Protein AF-A0A813C350-F1 (afdb_monomer_lite)

Organism: NCBI:txid1628268

Radius of gyration: 95.67 Å; chains: 1; bounding box: 188×187×249 Å

pLDDT: mean 78.9, std 17.81, range [30.81, 97.25]

Sequence (519 aa):
AAQLESALRERDEAQQKLQEVLQRSQENLQAADASRTLSMENEALQQDLAQSREASKELQSRLQEAELQVEQRSQAIAELEQLRVADSTALQRLQGDLASIQETGASQAGQLESALRERDEAQQKLQELLQKSQETDQVADASRTLSTENENLRQELVQSKQATTEAEARLQEVTQQLHQFGQAITHFQSQHQADAATIQRLQGDLASTQEAGATQAGQLELALRERNDANQRLQEVLQRSQETSQVAHAGSTENERLRQELAQSREELMRCVAKLQDGERLQLEIRRLLPFEEASKELETRLREAELQLEQRSQAMTELQRQHAADAASIQRLQGDLLSIQETGESQAGRLESALLERNKECATLRRERNEAQQKLQEVLQRSQENLQVADAGRALSTENERLQQELAQSREELKSLNSVVERCVAKMEAESRERPFLVDKRMVTQMLAAYLEQRENPGPQLEILNKMADLLGFTSAEREQVGLSQKRKTPLQMQEPQGLADLTDRFVDFLMEESEAG

Secondary structure (DSSP, 8-state):
-HHHHHHHHHHHHHHHHHHHHHHHHHHHHHHHHHHHHHHHHHHHHHHHHHHHHHHHHHHHHHHHHHHHHHHHHHHHHHHHHHHHHHHHHHHHHHHHHHHHHHHHHHHHHHHHHHHHHHHHHHHHHHHHHHHHHHHHHHHHHHHHHHHHHHHHHHHHHHHHHHHHHHHHHHHHHHHHHHHHHHHHHHHHHHHHHHHHHHHTTTSSSS--------------------------------------------SSSHHHHHHHHHHHHHHHHHHHHHHHHHHHHHHHHHHHHHHHHHHHHHHHHHHHHHHHHHHHHHHHHHHHHHHHHHHHHHHHHHHHHHHHHHHHHHHHHHHHHHHHHHHHHHHHHHHHHHHHHHHHHHHHHHHHHHHHHHHHHHHHHHHHHHHHHHHHHHHHHHHHHHHHHHHHHHHHHHHHHHHHHHHHHHHHHHHHHHHHHHTTT-HHHHHHHHHHHHHHTT--HHHHHHTT-----------------HHHHHHHHHHHHHTTS--

Foldseek 3Di:
DVVVVVVVVVVVVVVVVVVVVVVVVVVVVVVVVVVVVVVVVVVVVVVVVVVVVVVVVVVVVVVVVVVVVVVVVVVVVVVVVVVVVVVVVVVVVVVVVVVVCVVVVVVVVVVVVVVVVVVVVVVVVVVVVVVVVVVVVVVVVVVVVVVVVVVVVVVVVVVVVVVVVVVVVVVVVVVVVVVVVVVVVVVVVVVVVVVVVVVVVVPPPPDDDDDDDDDDDDDDDDDDDDYDDDDDDDDDDDDPDDDDDDDDDDDDCPVVVVVVVVVVVVVVVVVVVVVVVVVVVVVVVVVVCVVVVVVVVVVVVVVVVVVVVVVVVVVVVVVVVVVVVVVVVVVVVVVVVVVVCVVVVVVVVVVVVVVVVVVVVVVVVVVVVVVVVVVVVVVVVVVVVVVVVVVVVVVVVVVVVVVVVVVVVVVVVVVVVVVVVVVVVVVVVVVVVVCVVCPVLVVLLVVLVVVLVVCVPPVVVNLVSVVVNCVSVVPDPVNCVVVPSPDDDDDDDDDDDDDDPPVVVVVVVVVVVVVVVPD

Structure (mmCIF, N/CA/C/O backbone):
data_AF-A0A813C350-F1
#
_entry.id   AF-A0A813C350-F1
#
loop_
_atom_site.group_PDB
_atom_site.id
_atom_site.type_symbol
_atom_site.label_atom_id
_atom_site.label_alt_id
_atom_site.label_comp_id
_atom_site.label_asym_id
_atom_site.label_entity_id
_atom_site.label_seq_id
_atom_site.pdbx_PDB_ins_code
_atom_site.Cartn_x
_atom_site.Cartn_y
_atom_site.Cartn_z
_atom_site.occupancy
_atom_site.B_iso_or_equiv
_atom_site.auth_seq_id
_atom_site.auth_comp_id
_atom_site.auth_asym_id
_atom_site.auth_atom_id
_atom_site.pdbx_PDB_model_num
ATOM 1 N N . ALA A 1 1 ? -24.745 -103.035 -98.332 1.00 72.75 1 ALA A N 1
ATOM 2 C CA . ALA A 1 1 ? -25.152 -101.631 -98.551 1.00 72.75 1 ALA A CA 1
ATOM 3 C C . ALA A 1 1 ? -26.095 -101.150 -97.444 1.00 72.75 1 ALA A C 1
ATOM 5 O O . ALA A 1 1 ? -25.620 -100.422 -96.590 1.00 72.75 1 ALA A O 1
ATOM 6 N N . ALA A 1 2 ? -27.344 -101.628 -97.353 1.00 79.69 2 ALA A N 1
ATOM 7 C CA . ALA A 1 2 ? -28.313 -101.164 -96.339 1.00 79.69 2 ALA A CA 1
ATOM 8 C C . ALA A 1 2 ? -27.839 -101.275 -94.869 1.00 79.69 2 ALA A C 1
ATOM 10 O O . ALA A 1 2 ? -28.043 -100.356 -94.087 1.00 79.69 2 ALA A O 1
ATOM 11 N N . GLN A 1 3 ? -27.142 -102.355 -94.493 1.00 79.56 3 GLN A N 1
ATOM 12 C CA . GLN A 1 3 ? -26.581 -102.501 -93.136 1.00 79.56 3 GLN A CA 1
ATOM 13 C C . GLN A 1 3 ? -25.462 -101.490 -92.828 1.00 79.56 3 GLN A C 1
ATOM 15 O O . GLN A 1 3 ? -25.344 -101.041 -91.694 1.00 79.56 3 GLN A O 1
ATOM 20 N N . LEU A 1 4 ? -24.668 -101.098 -93.833 1.00 79.12 4 LEU A N 1
ATOM 21 C CA . LEU A 1 4 ? -23.627 -100.076 -93.681 1.00 79.12 4 LEU A CA 1
ATOM 22 C C . LEU A 1 4 ? -24.259 -98.686 -93.508 1.00 79.12 4 LEU A C 1
ATOM 24 O O . LEU A 1 4 ? -23.782 -97.885 -92.717 1.00 79.12 4 LEU A O 1
ATOM 28 N N . GLU A 1 5 ? -25.352 -98.417 -94.223 1.00 80.81 5 GLU A N 1
ATOM 29 C CA . GLU A 1 5 ? -26.100 -97.161 -94.124 1.00 80.81 5 GLU A CA 1
ATOM 30 C C . GLU A 1 5 ? -26.824 -97.029 -92.772 1.00 80.81 5 GLU A C 1
ATOM 32 O O . GLU A 1 5 ? -26.816 -95.953 -92.180 1.00 80.81 5 GLU A O 1
ATOM 37 N N . SER A 1 6 ? -27.365 -98.132 -92.232 1.00 84.44 6 SER A N 1
ATOM 38 C CA . SER A 1 6 ? -27.900 -98.190 -90.860 1.00 84.44 6 SER A CA 1
ATOM 39 C C . SER A 1 6 ? -26.808 -97.934 -89.822 1.00 84.44 6 SER A C 1
ATOM 41 O O . SER A 1 6 ? -26.981 -97.088 -88.954 1.00 84.44 6 SER A O 1
ATOM 43 N N . ALA A 1 7 ? -25.651 -98.592 -89.954 1.00 81.56 7 ALA A N 1
ATOM 44 C CA . ALA A 1 7 ? -24.532 -98.409 -89.031 1.00 81.56 7 ALA A CA 1
ATOM 45 C C . ALA A 1 7 ? -23.946 -96.985 -89.080 1.00 81.56 7 ALA A C 1
ATOM 47 O O . ALA A 1 7 ? -23.523 -96.460 -88.053 1.00 81.56 7 ALA A O 1
ATOM 48 N N . LEU A 1 8 ? -23.933 -96.337 -90.252 1.00 83.75 8 LEU A N 1
ATOM 49 C CA . LEU A 1 8 ? -23.524 -94.935 -90.381 1.00 83.75 8 LEU A CA 1
ATOM 50 C C . LEU A 1 8 ? -24.541 -93.983 -89.742 1.00 83.75 8 LEU A C 1
ATOM 52 O O . LEU A 1 8 ? -24.124 -93.088 -89.017 1.00 83.75 8 LEU A O 1
ATOM 56 N N . ARG A 1 9 ? -25.852 -94.209 -89.919 1.00 83.62 9 ARG A N 1
ATOM 57 C CA . ARG A 1 9 ? -26.884 -93.427 -89.214 1.00 83.62 9 ARG A CA 1
ATOM 58 C C . ARG A 1 9 ? -26.813 -93.616 -87.703 1.00 83.62 9 ARG A C 1
ATOM 60 O O . ARG A 1 9 ? -26.857 -92.632 -86.980 1.00 83.62 9 ARG A O 1
ATOM 67 N N . GLU A 1 10 ? -26.626 -94.842 -87.223 1.00 86.25 10 GLU A N 1
ATOM 68 C CA . GLU A 1 10 ? -26.450 -95.124 -85.793 1.00 86.25 10 GLU A CA 1
ATOM 69 C C . GLU A 1 10 ? -25.181 -94.471 -85.232 1.00 86.25 10 GLU A C 1
ATOM 71 O O . GLU A 1 10 ? -25.200 -93.942 -84.121 1.00 86.25 10 GLU A O 1
ATOM 76 N N . ARG A 1 11 ? -24.082 -94.452 -86.000 1.00 86.50 11 ARG A N 1
ATOM 77 C CA . ARG A 1 11 ? -22.848 -93.749 -85.624 1.00 86.50 11 ARG A CA 1
ATOM 78 C C . ARG A 1 11 ? -23.054 -92.237 -85.572 1.00 86.50 11 ARG A C 1
ATOM 80 O O . ARG A 1 11 ? -22.591 -91.612 -84.623 1.00 86.50 11 ARG A O 1
ATOM 87 N N . ASP A 1 12 ? -23.726 -91.658 -86.561 1.00 87.69 12 ASP A N 1
ATOM 88 C CA . ASP A 1 12 ? -23.968 -90.216 -86.625 1.00 87.69 12 ASP A CA 1
ATOM 89 C C . ASP A 1 12 ? -24.966 -89.782 -85.527 1.00 87.69 12 ASP A C 1
ATOM 91 O O . ASP A 1 12 ? -24.731 -88.784 -84.848 1.00 87.69 12 ASP A O 1
ATOM 95 N N . GLU A 1 13 ? -25.998 -90.584 -85.235 1.00 87.94 13 GLU A N 1
ATOM 96 C CA . GLU A 1 13 ? -26.885 -90.393 -84.076 1.00 87.94 13 GLU A CA 1
ATOM 97 C C . GLU A 1 13 ? -26.138 -90.539 -82.743 1.00 87.94 13 GLU A C 1
ATOM 99 O O . GLU A 1 13 ? -26.386 -89.780 -81.804 1.00 87.94 13 GLU A O 1
ATOM 104 N N . ALA A 1 14 ? -25.211 -91.495 -82.631 1.00 84.06 14 ALA A N 1
ATOM 105 C CA . ALA A 1 14 ? -24.377 -91.651 -81.443 1.00 84.06 14 ALA A CA 1
ATOM 106 C C . ALA A 1 14 ? -23.400 -90.476 -81.276 1.00 84.06 14 ALA A C 1
ATOM 108 O O . ALA A 1 14 ? -23.209 -90.008 -80.154 1.00 84.06 14 ALA A O 1
ATOM 109 N N . GLN A 1 15 ? -22.825 -89.957 -82.368 1.00 85.75 15 GLN A N 1
ATOM 110 C CA . GLN A 1 15 ? -22.006 -88.742 -82.344 1.00 85.75 15 GLN A CA 1
ATOM 111 C C . GLN A 1 15 ? -22.830 -87.521 -81.939 1.00 85.75 15 GLN A C 1
ATOM 113 O O . GLN A 1 15 ? -22.377 -86.755 -81.093 1.00 85.75 15 GLN A O 1
ATOM 118 N N . GLN A 1 16 ? -24.045 -87.367 -82.468 1.00 88.25 16 GLN A N 1
ATOM 119 C CA . GLN A 1 16 ? -24.931 -86.265 -82.103 1.00 88.25 16 GLN A CA 1
ATOM 120 C C . GLN A 1 16 ? -25.341 -86.342 -80.626 1.00 88.25 16 GLN A C 1
ATOM 122 O O . GLN A 1 16 ? -25.236 -85.351 -79.910 1.00 88.25 16 GLN A O 1
ATOM 127 N N . LYS A 1 17 ? -25.700 -87.531 -80.122 1.00 87.50 17 LYS A N 1
ATOM 128 C CA . LYS A 1 17 ? -25.995 -87.742 -78.694 1.00 87.50 17 LYS A CA 1
ATOM 129 C C . LYS A 1 17 ? -24.780 -87.486 -77.805 1.00 87.50 17 LYS A C 1
ATOM 131 O O . LYS A 1 17 ? -24.926 -86.893 -76.742 1.00 87.50 17 LYS A O 1
ATOM 136 N N . LEU A 1 18 ? -23.582 -87.902 -78.220 1.00 88.12 18 LEU A N 1
ATOM 137 C CA . LEU A 1 18 ? -22.352 -87.606 -77.483 1.00 88.12 18 LEU A CA 1
ATOM 138 C C . LEU A 1 18 ? -22.080 -86.096 -77.450 1.00 88.12 18 LEU A C 1
ATOM 140 O O . LEU A 1 18 ? -21.695 -85.572 -76.409 1.00 88.12 18 LEU A O 1
ATOM 144 N N . GLN A 1 19 ? -22.324 -85.396 -78.559 1.00 87.56 19 GLN A N 1
ATOM 145 C CA . GLN A 1 19 ? -22.182 -83.946 -78.643 1.00 87.56 19 GLN A CA 1
ATOM 146 C C . GLN A 1 19 ? -23.207 -83.224 -77.756 1.00 87.56 19 GLN A C 1
ATOM 148 O O . GLN A 1 19 ? -22.828 -82.312 -77.028 1.00 87.56 19 GLN A O 1
ATOM 153 N N . GLU A 1 20 ? -24.462 -83.681 -77.716 1.00 88.62 20 GLU A N 1
ATOM 154 C CA . GLU A 1 20 ? -25.484 -83.170 -76.791 1.00 88.62 20 GLU A CA 1
ATOM 155 C C . GLU A 1 20 ? -25.128 -83.433 -75.322 1.00 88.62 20 GLU A C 1
ATOM 157 O O . GLU A 1 20 ? -25.330 -82.566 -74.474 1.00 88.62 20 GLU A O 1
ATOM 162 N N . VAL A 1 21 ? -24.577 -84.607 -74.992 1.00 86.31 21 VAL A N 1
ATOM 163 C CA . VAL A 1 21 ? -24.136 -84.926 -73.624 1.00 86.31 21 VAL A CA 1
ATOM 164 C C . VAL A 1 21 ? -22.938 -84.069 -73.220 1.00 86.31 21 VAL A C 1
ATOM 166 O O . VAL A 1 21 ? -22.916 -83.566 -72.100 1.00 86.31 21 VAL A O 1
ATOM 169 N N . LEU A 1 22 ? -21.969 -83.859 -74.115 1.00 86.75 22 LEU A N 1
ATOM 170 C CA . LEU A 1 22 ? -20.841 -82.959 -73.867 1.00 86.75 22 LEU A CA 1
ATOM 171 C C . LEU A 1 22 ? -21.311 -81.514 -73.696 1.00 86.75 22 LEU A C 1
ATOM 173 O O . LEU A 1 22 ? -20.874 -80.851 -72.758 1.00 86.75 22 LEU A O 1
ATOM 177 N N . GLN A 1 23 ? -22.245 -81.054 -74.529 1.00 88.62 23 GLN A N 1
ATOM 178 C CA . GLN A 1 23 ? -22.825 -79.719 -74.414 1.00 88.62 23 GLN A CA 1
ATOM 179 C C . GLN A 1 23 ? -23.583 -79.550 -73.091 1.00 88.62 23 GLN A C 1
ATOM 181 O O . GLN A 1 23 ? -23.310 -78.608 -72.354 1.00 88.62 23 GLN A O 1
ATOM 186 N N . ARG A 1 24 ? -24.439 -80.507 -72.709 1.00 86.69 24 ARG A N 1
ATOM 187 C CA . ARG A 1 24 ? -25.127 -80.495 -71.405 1.00 86.69 24 ARG A CA 1
ATOM 188 C C . ARG A 1 24 ? -24.159 -80.592 -70.231 1.00 86.69 24 ARG A C 1
ATOM 190 O O . ARG A 1 24 ? -24.375 -79.963 -69.203 1.00 86.69 24 ARG A O 1
ATOM 197 N N . SER A 1 25 ? -23.088 -81.374 -70.357 1.00 85.50 25 SER A N 1
ATOM 198 C CA . SER A 1 25 ? -22.044 -81.451 -69.333 1.00 85.50 25 SER A CA 1
ATOM 199 C C . SER A 1 25 ? -21.317 -80.117 -69.186 1.00 85.50 25 SER A C 1
ATOM 201 O O . SER A 1 25 ? -20.994 -79.739 -68.065 1.00 85.50 25 SER A O 1
ATOM 203 N N . GLN A 1 26 ? -21.068 -79.409 -70.288 1.00 87.12 26 GLN A N 1
ATOM 204 C CA . GLN A 1 26 ? -20.440 -78.093 -70.283 1.00 87.12 26 GLN A CA 1
ATOM 205 C C . GLN A 1 26 ? -21.373 -77.029 -69.691 1.00 87.12 26 GLN A C 1
ATOM 207 O O . GLN A 1 26 ? -20.936 -76.252 -68.848 1.00 87.12 26 GLN A O 1
ATOM 212 N N . GLU A 1 27 ? -22.658 -77.044 -70.051 1.00 88.12 27 GLU A N 1
ATOM 213 C CA . GLU A 1 27 ? -23.692 -76.179 -69.466 1.00 88.12 27 GLU A CA 1
ATOM 214 C C . GLU A 1 27 ? -23.850 -76.432 -67.958 1.00 88.12 27 GLU A C 1
ATOM 216 O O . GLU A 1 27 ? -23.904 -75.487 -67.174 1.00 88.12 27 GLU A O 1
ATOM 221 N N . ASN A 1 28 ? -23.830 -77.695 -67.521 1.00 86.38 28 ASN A N 1
ATOM 222 C CA . ASN A 1 28 ? -23.884 -78.047 -66.100 1.00 86.38 28 ASN A CA 1
ATOM 223 C C . ASN A 1 28 ? -22.628 -77.606 -65.337 1.00 86.38 28 ASN A C 1
ATOM 225 O O . ASN A 1 28 ? -22.739 -77.183 -64.187 1.00 86.38 28 ASN A O 1
ATOM 229 N N . LEU A 1 29 ? -21.443 -77.682 -65.955 1.00 85.44 29 LEU A N 1
ATOM 230 C CA . LEU A 1 29 ? -20.205 -77.180 -65.350 1.00 85.44 29 LEU A CA 1
ATOM 231 C C . LEU A 1 29 ? -20.249 -75.655 -65.208 1.00 85.44 29 LEU A C 1
ATOM 233 O O . LEU A 1 29 ? -19.967 -75.137 -64.134 1.00 85.44 29 LEU A O 1
ATOM 237 N N . GLN A 1 30 ? -20.698 -74.950 -66.251 1.00 87.00 30 GLN A N 1
ATOM 238 C CA . GLN A 1 30 ? -20.886 -73.498 -66.215 1.00 87.00 30 GLN A CA 1
ATOM 239 C C . GLN A 1 30 ? -21.927 -73.080 -65.170 1.00 87.00 30 GLN A C 1
ATOM 241 O O . GLN A 1 30 ? -21.711 -72.112 -64.447 1.00 87.00 30 GLN A O 1
ATOM 246 N N . ALA A 1 31 ? -23.029 -73.823 -65.037 1.00 85.12 31 ALA A N 1
ATOM 247 C CA . ALA A 1 31 ? -24.036 -73.579 -64.009 1.00 85.12 31 ALA A CA 1
ATOM 248 C C . ALA A 1 31 ? -23.496 -73.845 -62.593 1.00 85.12 31 ALA A C 1
ATOM 250 O O . ALA A 1 31 ? -23.795 -73.087 -61.670 1.00 85.12 31 ALA A O 1
ATOM 251 N N . ALA A 1 32 ? -22.676 -74.884 -62.412 1.00 83.75 32 ALA A N 1
ATOM 252 C CA . ALA A 1 32 ? -22.032 -75.179 -61.134 1.00 83.75 32 ALA A CA 1
ATOM 253 C C . ALA A 1 32 ? -21.002 -74.106 -60.751 1.00 83.75 32 ALA A C 1
ATOM 255 O O . ALA A 1 32 ? -20.973 -73.676 -59.597 1.00 83.75 32 ALA A O 1
ATOM 256 N N . ASP A 1 33 ? -20.205 -73.631 -61.709 1.00 87.19 33 ASP A N 1
ATOM 257 C CA . ASP A 1 33 ? -19.248 -72.545 -61.492 1.00 87.19 33 ASP A CA 1
ATOM 258 C C . ASP A 1 33 ? -19.972 -71.226 -61.190 1.00 87.19 33 ASP A C 1
ATOM 260 O O . ASP A 1 33 ? -19.636 -70.555 -60.213 1.00 87.19 33 ASP A O 1
ATOM 264 N N . ALA A 1 34 ? -21.043 -70.895 -61.919 1.00 85.75 34 ALA A N 1
ATOM 265 C CA . ALA A 1 34 ? -21.891 -69.742 -61.612 1.00 85.75 34 ALA A CA 1
ATOM 266 C C . ALA A 1 34 ? -22.521 -69.851 -60.212 1.00 85.75 34 ALA A C 1
ATOM 268 O O . ALA A 1 34 ? -22.495 -68.890 -59.446 1.00 85.75 34 ALA A O 1
ATOM 269 N N . SER A 1 35 ? -23.013 -71.035 -59.829 1.00 87.88 35 SER A N 1
ATOM 270 C CA . SER A 1 35 ? -23.575 -71.272 -58.495 1.00 87.88 35 SER A CA 1
ATOM 271 C C . SER A 1 35 ? -22.527 -71.147 -57.387 1.00 87.88 35 SER A C 1
ATOM 273 O O . SER A 1 35 ? -22.848 -70.635 -56.316 1.00 87.88 35 SER A O 1
ATOM 275 N N . ARG A 1 36 ? -21.282 -71.588 -57.615 1.00 87.56 36 ARG A N 1
ATOM 276 C CA . ARG A 1 36 ? -20.175 -71.383 -56.665 1.00 87.56 36 ARG A CA 1
ATOM 277 C C . ARG A 1 36 ? -19.812 -69.912 -56.543 1.00 87.56 36 ARG A C 1
ATOM 279 O O . ARG A 1 36 ? -19.608 -69.439 -55.432 1.00 87.56 36 ARG A O 1
ATOM 286 N N . THR A 1 37 ? -19.779 -69.194 -57.663 1.00 87.12 37 THR A N 1
ATOM 287 C CA . THR A 1 37 ? -19.479 -67.757 -57.684 1.00 87.12 37 THR A CA 1
ATOM 288 C C . THR A 1 37 ? -20.533 -66.981 -56.893 1.00 87.12 37 THR A C 1
ATOM 290 O O . THR A 1 37 ? -20.183 -66.251 -55.973 1.00 87.12 37 THR A O 1
ATOM 293 N N . LEU A 1 38 ? -21.820 -67.252 -57.136 1.00 87.44 38 LEU A N 1
ATOM 294 C CA . LEU A 1 38 ? -22.926 -66.658 -56.378 1.00 87.44 38 LEU A CA 1
ATOM 295 C C . LEU A 1 38 ? -22.906 -67.041 -54.890 1.00 87.44 38 LEU A C 1
ATOM 297 O O . LEU A 1 38 ? -23.267 -66.226 -54.047 1.00 87.44 38 LEU A O 1
ATOM 301 N N . SER A 1 39 ? -22.485 -68.263 -54.547 1.00 89.31 39 SER A N 1
ATOM 302 C CA . SER A 1 39 ? -22.335 -68.678 -53.145 1.00 89.31 39 SER A CA 1
ATOM 303 C C . SER A 1 39 ? -21.231 -67.890 -52.442 1.00 89.31 39 SER A C 1
ATOM 305 O O . SER A 1 39 ? -21.458 -67.394 -51.343 1.00 89.31 39 SER A O 1
ATOM 307 N N . MET A 1 40 ? -20.067 -67.727 -53.082 1.00 89.50 40 MET A N 1
ATOM 308 C CA . MET A 1 40 ? -18.963 -66.928 -52.537 1.00 89.50 40 MET A CA 1
ATOM 309 C C . MET A 1 40 ? -19.342 -65.449 -52.415 1.00 89.50 40 MET A C 1
ATOM 311 O O . MET A 1 40 ? -19.025 -64.820 -51.411 1.00 89.50 40 MET A O 1
ATOM 315 N N . GLU A 1 41 ? -20.060 -64.895 -53.397 1.00 90.19 41 GLU A N 1
ATOM 316 C CA . GLU A 1 41 ? -20.574 -63.521 -53.329 1.00 90.19 41 GLU A CA 1
ATOM 317 C C . GLU A 1 41 ? -21.587 -63.346 -52.192 1.00 90.19 41 GLU A C 1
ATOM 319 O O . GLU A 1 41 ? -21.545 -62.351 -51.474 1.00 90.19 41 GLU A O 1
ATOM 324 N N . ASN A 1 42 ? -22.475 -64.319 -51.974 1.00 87.88 42 ASN A N 1
ATOM 325 C CA . ASN A 1 42 ? -23.449 -64.262 -50.885 1.00 87.88 42 ASN A CA 1
ATOM 326 C C . ASN A 1 42 ? -22.774 -64.395 -49.508 1.00 87.88 42 ASN A C 1
ATOM 328 O O . ASN A 1 42 ? -23.136 -63.679 -48.577 1.00 87.88 42 ASN A O 1
ATOM 332 N N . GLU A 1 43 ? -21.758 -65.252 -49.376 1.00 90.25 43 GLU A N 1
ATOM 333 C CA . GLU A 1 43 ? -20.936 -65.338 -48.162 1.00 90.25 43 GLU A CA 1
ATOM 334 C C . GLU A 1 43 ? -20.179 -64.029 -47.895 1.00 90.25 43 GLU A C 1
ATOM 336 O O . GLU A 1 43 ? -20.209 -63.531 -46.768 1.00 90.25 43 GLU A O 1
ATOM 341 N N . ALA A 1 44 ? -19.583 -63.422 -48.927 1.00 90.12 44 ALA A N 1
ATOM 342 C CA . ALA A 1 44 ? -18.916 -62.126 -48.815 1.00 90.12 44 ALA A CA 1
ATOM 343 C C . ALA A 1 44 ? -19.892 -61.021 -48.375 1.00 90.12 44 ALA A C 1
ATOM 345 O O . ALA A 1 44 ? -19.618 -60.297 -47.422 1.00 90.12 44 ALA A O 1
ATOM 346 N N . LEU A 1 45 ? -21.083 -60.949 -48.981 1.00 90.75 45 LEU A N 1
ATOM 347 C CA . LEU A 1 45 ? -22.116 -59.984 -48.592 1.00 90.75 45 LEU A CA 1
ATOM 348 C C . LEU A 1 45 ? -22.620 -60.203 -47.159 1.00 90.75 45 LEU A C 1
ATOM 350 O O . LEU A 1 45 ? -22.908 -59.238 -46.450 1.00 90.75 45 LEU A O 1
ATOM 354 N N . GLN A 1 46 ? -22.729 -61.453 -46.703 1.00 89.44 46 GLN A N 1
ATOM 355 C CA . GLN A 1 46 ? -23.093 -61.751 -45.316 1.00 89.44 46 GLN A CA 1
ATOM 356 C C . GLN A 1 46 ? -22.000 -61.324 -44.335 1.00 89.44 46 GLN A C 1
ATOM 358 O O . GLN A 1 46 ? -22.318 -60.801 -43.262 1.00 89.44 46 GLN A O 1
ATOM 363 N N . GLN A 1 47 ? -20.732 -61.505 -44.706 1.00 91.31 47 GLN A N 1
ATOM 364 C CA . GLN A 1 47 ? -19.596 -61.045 -43.917 1.00 91.31 47 GLN A CA 1
ATOM 365 C C . GLN A 1 47 ? -19.557 -59.513 -43.837 1.00 91.31 47 GLN A C 1
ATOM 367 O O . GLN A 1 47 ? -19.442 -58.971 -42.735 1.00 91.31 47 GLN A O 1
ATOM 372 N N . ASP A 1 48 ? -19.762 -58.816 -44.954 1.00 90.75 48 ASP A N 1
ATOM 373 C CA . ASP A 1 48 ? -19.834 -57.351 -45.000 1.00 90.75 48 ASP A CA 1
ATOM 374 C C . ASP A 1 48 ? -21.005 -56.815 -44.165 1.00 90.75 48 ASP A C 1
ATOM 376 O O . ASP A 1 48 ? -20.866 -55.849 -43.412 1.00 90.75 48 ASP A O 1
ATOM 380 N N . LEU A 1 49 ? -22.167 -57.475 -44.222 1.00 89.62 49 LEU A N 1
ATOM 381 C CA . LEU A 1 49 ? -23.327 -57.113 -43.408 1.00 89.62 49 LEU A CA 1
ATOM 382 C C . LEU A 1 49 ? -23.062 -57.327 -41.907 1.00 89.62 49 LEU A C 1
ATOM 384 O O . LEU A 1 49 ? -23.508 -56.529 -41.079 1.00 89.62 49 LEU A O 1
ATOM 388 N N . ALA A 1 50 ? -22.345 -58.391 -41.538 1.00 88.94 50 ALA A N 1
ATOM 389 C CA . ALA A 1 50 ? -21.953 -58.644 -40.155 1.00 88.94 50 ALA A CA 1
ATOM 390 C C . ALA A 1 50 ? -20.977 -57.571 -39.645 1.00 88.94 50 ALA A C 1
ATOM 392 O O . ALA A 1 50 ? -21.219 -56.998 -38.581 1.00 88.94 50 ALA A O 1
ATOM 393 N N . GLN A 1 51 ? -19.955 -57.232 -40.437 1.00 90.25 51 GLN A N 1
ATOM 394 C CA . GLN A 1 51 ? -19.009 -56.156 -40.123 1.00 90.25 51 GLN A CA 1
ATOM 395 C C . GLN A 1 51 ? -19.711 -54.797 -40.018 1.00 90.25 51 GLN A C 1
ATOM 397 O O . GLN A 1 51 ? -19.466 -54.041 -39.081 1.00 90.25 51 GLN A O 1
ATOM 402 N N . SER A 1 52 ? -20.653 -54.505 -40.919 1.00 90.88 52 SER A N 1
ATOM 403 C CA . SER A 1 52 ? -21.457 -53.280 -40.873 1.00 90.88 52 SER A CA 1
ATOM 404 C C . SER A 1 52 ? -22.306 -53.191 -39.599 1.00 90.88 52 SER A C 1
ATOM 406 O O . SER A 1 52 ? -22.379 -52.135 -38.967 1.00 90.88 52 SER A O 1
ATOM 408 N N . ARG A 1 53 ? -22.907 -54.305 -39.159 1.00 91.12 53 ARG A N 1
ATOM 409 C CA . ARG A 1 53 ? -23.661 -54.363 -37.895 1.00 91.12 53 ARG A CA 1
ATOM 410 C C . ARG A 1 53 ? -22.767 -54.169 -36.675 1.00 91.12 53 ARG A C 1
ATOM 412 O O . ARG A 1 53 ? -23.197 -53.530 -35.719 1.00 91.12 53 ARG A O 1
ATOM 419 N N . GLU A 1 54 ? -21.559 -54.717 -36.689 1.00 90.31 54 GLU A N 1
ATOM 420 C CA . GLU A 1 54 ? -20.590 -54.540 -35.607 1.00 90.31 54 GLU A CA 1
ATOM 421 C C . GLU A 1 54 ? -20.106 -53.088 -35.526 1.00 90.31 54 GLU A C 1
ATOM 423 O O . GLU A 1 54 ? -20.208 -52.473 -34.465 1.00 90.31 54 GLU A O 1
ATOM 428 N N . ALA A 1 55 ? -19.744 -52.490 -36.665 1.00 89.38 55 ALA A N 1
ATOM 429 C CA . ALA A 1 55 ? -19.403 -51.073 -36.756 1.00 89.38 55 ALA A CA 1
ATOM 430 C C . ALA A 1 55 ? -20.560 -50.172 -36.290 1.00 89.38 55 ALA A C 1
ATOM 432 O O . ALA A 1 55 ? -20.349 -49.198 -35.570 1.00 89.38 55 ALA A O 1
ATOM 433 N N . SER A 1 56 ? -21.806 -50.515 -36.634 1.00 91.06 56 SER A N 1
ATOM 434 C CA . SER A 1 56 ? -22.983 -49.775 -36.168 1.00 91.06 56 SER A CA 1
ATOM 435 C C . SER A 1 56 ? -23.172 -49.864 -34.652 1.00 91.06 56 SER A C 1
ATOM 437 O O . SER A 1 56 ? -23.564 -48.871 -34.041 1.00 91.06 56 SER A O 1
ATOM 439 N N . LYS A 1 57 ? -22.908 -51.021 -34.033 1.00 91.81 57 LYS A N 1
ATOM 440 C CA . LYS A 1 57 ? -22.967 -51.174 -32.569 1.00 91.81 57 LYS A CA 1
ATOM 441 C C . LYS A 1 57 ? -21.867 -50.376 -31.881 1.00 91.81 57 LYS A C 1
ATOM 443 O O . LYS A 1 57 ? -22.131 -49.737 -30.867 1.00 91.81 57 LYS A O 1
ATOM 448 N N . GLU A 1 58 ? -20.661 -50.380 -32.440 1.00 91.62 58 GLU A N 1
ATOM 449 C CA . GLU A 1 58 ? -19.550 -49.589 -31.916 1.00 91.62 58 GLU A CA 1
ATOM 450 C C . GLU A 1 58 ? -19.855 -48.088 -31.994 1.00 91.62 58 GLU A C 1
ATOM 452 O O . GLU A 1 58 ? -19.698 -47.374 -31.005 1.00 91.62 58 GLU A O 1
ATOM 457 N N . LEU A 1 59 ? -20.374 -47.610 -33.131 1.00 90.69 59 LEU A N 1
ATOM 458 C CA . LEU A 1 59 ? -20.807 -46.219 -33.283 1.00 90.69 59 LEU A CA 1
ATOM 459 C C . LEU A 1 59 ? -21.917 -45.851 -32.295 1.00 90.69 59 LEU A C 1
ATOM 461 O O . LEU A 1 59 ? -21.874 -44.769 -31.716 1.00 90.69 59 LEU A O 1
ATOM 465 N N . GLN A 1 60 ? -22.875 -46.748 -32.057 1.00 90.56 60 GLN A N 1
ATOM 466 C CA . GLN A 1 60 ? -23.934 -46.523 -31.075 1.00 90.56 60 GLN A CA 1
ATOM 467 C C . GLN A 1 60 ? -23.384 -46.446 -29.642 1.00 90.56 60 GLN A C 1
ATOM 469 O O . GLN A 1 60 ? -23.794 -45.572 -28.882 1.00 90.56 60 GLN A O 1
ATOM 474 N N . SER A 1 61 ? -22.421 -47.301 -29.285 1.00 90.12 61 SER A N 1
ATOM 475 C CA . SER A 1 61 ? -21.740 -47.241 -27.985 1.00 90.12 61 SER A CA 1
ATOM 476 C C . SER A 1 61 ? -20.953 -45.939 -27.816 1.00 90.12 61 SER A C 1
ATOM 478 O O . SER A 1 61 ? -21.028 -45.310 -26.764 1.00 90.12 61 SER A O 1
ATOM 480 N N . ARG A 1 62 ? -20.227 -45.502 -28.855 1.00 91.00 62 ARG A N 1
ATOM 481 C CA . ARG A 1 62 ? -19.488 -44.229 -28.841 1.00 91.00 62 ARG A CA 1
ATOM 482 C C . ARG A 1 62 ? -20.420 -43.022 -28.754 1.00 91.00 62 ARG A C 1
ATOM 484 O O . ARG A 1 62 ? -20.073 -42.038 -28.110 1.00 91.00 62 ARG A O 1
ATOM 491 N N . LEU A 1 63 ? -21.597 -43.093 -29.379 1.00 91.12 63 LEU A N 1
ATOM 492 C CA . LEU A 1 63 ? -22.612 -42.046 -29.279 1.00 91.12 63 LEU A CA 1
ATOM 493 C C . LEU A 1 63 ? -23.138 -41.925 -27.844 1.00 91.12 63 LEU A C 1
ATOM 495 O O . LEU A 1 63 ? -23.166 -40.821 -27.316 1.00 91.12 63 LEU A O 1
ATOM 499 N N . GLN A 1 64 ? -23.469 -43.044 -27.194 1.00 91.69 64 GLN A N 1
ATOM 500 C CA . GLN A 1 64 ? -23.908 -43.048 -25.792 1.00 91.69 64 GLN A CA 1
ATOM 501 C C . GLN A 1 64 ? -22.826 -42.513 -24.843 1.00 91.69 64 GLN A C 1
ATOM 503 O O . GLN A 1 64 ? -23.123 -41.760 -23.918 1.00 91.69 64 GLN A O 1
ATOM 508 N N . GLU A 1 65 ? -21.559 -42.861 -25.083 1.00 91.50 65 GLU A N 1
ATOM 509 C CA . GLU A 1 65 ? -20.438 -42.311 -24.318 1.00 91.50 65 GLU A CA 1
ATOM 510 C C . GLU A 1 65 ? -20.298 -40.795 -24.528 1.00 91.50 65 GLU A C 1
ATOM 512 O O . GLU A 1 65 ? -20.119 -40.048 -23.565 1.00 91.50 65 GLU A O 1
ATOM 517 N N . ALA A 1 66 ? -20.430 -40.320 -25.769 1.00 88.19 66 ALA A N 1
ATOM 518 C CA . ALA A 1 66 ? -20.389 -38.895 -26.081 1.00 88.19 66 ALA A CA 1
ATOM 519 C C . ALA A 1 66 ? -21.560 -38.127 -25.445 1.00 88.19 66 ALA A C 1
ATOM 521 O O . ALA A 1 66 ? -21.350 -37.040 -24.912 1.00 88.19 66 ALA A O 1
ATOM 522 N N . GLU A 1 67 ? -22.771 -38.689 -25.449 1.00 91.06 67 GLU A N 1
ATOM 523 C CA . GLU A 1 67 ? -23.945 -38.117 -24.779 1.00 91.06 67 GLU A CA 1
ATOM 524 C C . GLU A 1 67 ? -23.711 -37.978 -23.270 1.00 91.06 67 GLU A C 1
ATOM 526 O O . GLU A 1 67 ? -23.915 -36.896 -22.716 1.00 91.06 67 GLU A O 1
ATOM 531 N N . LEU A 1 68 ? -23.179 -39.021 -22.623 1.00 91.81 68 LEU A N 1
ATOM 532 C CA . LEU A 1 68 ? -22.826 -38.978 -21.203 1.00 91.81 68 LEU A CA 1
ATOM 533 C C . LEU A 1 68 ? -21.760 -37.909 -20.912 1.00 91.81 68 LEU A C 1
ATOM 535 O O . LEU A 1 68 ? -21.866 -37.172 -19.931 1.00 91.81 68 LEU A O 1
ATOM 539 N N . GLN A 1 69 ? -20.741 -37.784 -21.767 1.00 90.19 69 GLN A N 1
ATOM 540 C CA . GLN A 1 69 ? -19.716 -36.746 -21.624 1.00 90.19 69 GLN A CA 1
ATOM 541 C C . GLN A 1 69 ? -20.290 -35.334 -21.796 1.00 90.19 69 GLN A C 1
ATOM 543 O O . GLN A 1 69 ? -19.875 -34.412 -21.091 1.00 90.19 69 GLN A O 1
ATOM 548 N N . VAL A 1 70 ? -21.234 -35.141 -22.721 1.00 89.88 70 VAL A N 1
ATOM 549 C CA . VAL A 1 70 ? -21.925 -33.858 -22.906 1.00 89.88 70 VAL A CA 1
ATOM 550 C C . VAL A 1 70 ? -22.761 -33.520 -21.675 1.00 89.88 70 VAL A C 1
ATOM 552 O O . VAL A 1 70 ? -22.701 -32.384 -21.205 1.00 89.88 70 VAL A O 1
ATOM 555 N N . GLU A 1 71 ? -23.470 -34.491 -21.102 1.00 90.50 71 GLU A N 1
ATOM 556 C CA . GLU A 1 71 ? -24.259 -34.289 -19.887 1.00 90.50 71 GLU A CA 1
ATOM 557 C C . GLU A 1 71 ? -23.368 -33.920 -18.691 1.00 90.50 71 GLU A C 1
ATOM 559 O O . GLU A 1 71 ? -23.609 -32.905 -18.034 1.00 90.50 71 GLU A O 1
ATOM 564 N N . GLN A 1 72 ? -22.265 -34.642 -18.476 1.00 88.81 72 GLN A N 1
ATOM 565 C CA . GLN A 1 72 ? -21.282 -34.315 -17.434 1.00 88.81 72 GLN A CA 1
ATOM 566 C C . GLN A 1 72 ? -20.690 -32.910 -17.615 1.00 88.81 72 GLN A C 1
ATOM 568 O O . GLN A 1 72 ? -20.571 -32.149 -16.654 1.00 88.81 72 GLN A O 1
ATOM 573 N N . ARG A 1 73 ? -20.354 -32.524 -18.853 1.00 89.38 73 ARG A N 1
ATOM 574 C CA . ARG A 1 73 ? -19.868 -31.168 -19.151 1.00 89.38 73 ARG A CA 1
ATOM 575 C C . ARG A 1 73 ? -20.938 -30.112 -18.904 1.00 89.38 73 ARG A C 1
ATOM 577 O O . ARG A 1 73 ? -20.607 -29.042 -18.408 1.00 89.38 73 ARG A O 1
ATOM 584 N N . SER A 1 74 ? -22.199 -30.398 -19.222 1.00 89.69 74 SER A N 1
ATOM 585 C CA . SER A 1 74 ? -23.304 -29.467 -18.977 1.00 89.69 74 SER A CA 1
ATOM 586 C C . SER A 1 74 ? -23.511 -29.205 -17.482 1.00 89.69 74 SER A C 1
ATOM 588 O O . SER A 1 74 ? -23.695 -28.056 -17.088 1.00 89.69 74 SER A O 1
ATOM 590 N N . GLN A 1 75 ? -23.373 -30.236 -16.641 1.00 88.44 75 GLN A N 1
ATOM 591 C CA . GLN A 1 75 ? -23.426 -30.102 -15.184 1.00 88.44 75 GLN A CA 1
ATOM 592 C C . GLN A 1 75 ? -22.247 -29.273 -14.658 1.00 88.44 75 GLN A C 1
ATOM 594 O O . GLN A 1 75 ? -22.458 -28.325 -13.906 1.00 88.44 75 GLN A O 1
ATOM 599 N N . ALA A 1 76 ? -21.025 -29.545 -15.129 1.00 85.88 76 ALA A N 1
ATOM 600 C CA . ALA A 1 76 ? -19.847 -28.760 -14.755 1.00 85.88 76 ALA A CA 1
ATOM 601 C C . ALA A 1 76 ? -19.960 -27.282 -15.178 1.00 85.88 76 ALA A C 1
ATOM 603 O O . ALA A 1 76 ? -19.556 -26.388 -14.437 1.00 85.88 76 ALA A O 1
ATOM 604 N N . ILE A 1 77 ? -20.535 -27.001 -16.354 1.00 86.50 77 ILE A N 1
ATOM 605 C CA . ILE A 1 77 ? -20.806 -25.626 -16.799 1.00 86.50 77 ILE A CA 1
ATOM 606 C C . ILE A 1 77 ? -21.821 -24.953 -15.869 1.00 86.50 77 ILE A C 1
ATOM 608 O O . ILE A 1 77 ? -21.592 -23.816 -15.463 1.00 86.50 77 ILE A O 1
ATOM 612 N N . ALA A 1 78 ? -22.894 -25.645 -15.480 1.00 85.56 78 ALA A N 1
ATOM 613 C CA . ALA A 1 78 ? -23.886 -25.102 -14.553 1.00 85.56 78 ALA A CA 1
ATOM 614 C C . ALA A 1 78 ? -23.283 -24.783 -13.169 1.00 85.56 78 ALA A C 1
ATOM 616 O O . ALA A 1 78 ? -23.583 -23.738 -12.592 1.00 85.56 78 ALA A O 1
ATOM 617 N N . GLU A 1 79 ? -22.392 -25.632 -12.649 1.00 87.31 79 GLU A N 1
ATOM 618 C CA . GLU A 1 79 ? -21.655 -25.367 -11.404 1.00 87.31 79 GLU A CA 1
ATOM 619 C C . GLU A 1 79 ? -20.727 -24.149 -11.532 1.00 87.31 79 GLU A C 1
ATOM 621 O O . GLU A 1 79 ? -20.707 -23.281 -10.655 1.00 87.31 79 GLU A O 1
ATOM 626 N N . LEU A 1 80 ? -20.001 -24.033 -12.649 1.00 85.12 80 LEU A N 1
ATOM 627 C CA . LEU A 1 80 ? -19.156 -22.870 -12.933 1.00 85.12 80 LEU A CA 1
ATOM 628 C C . LEU A 1 80 ? -19.974 -21.580 -13.083 1.00 85.12 80 LEU A C 1
ATOM 630 O O . LEU A 1 80 ? -19.526 -20.519 -12.651 1.00 85.12 80 LEU A O 1
ATOM 634 N N . GLU A 1 81 ? -21.175 -21.644 -13.655 1.00 85.81 81 GLU A N 1
ATOM 635 C CA . GLU A 1 81 ? -22.085 -20.499 -13.730 1.00 85.81 81 GLU A CA 1
ATOM 636 C C . GLU A 1 81 ? -22.594 -20.080 -12.347 1.00 85.81 81 GLU A C 1
ATOM 638 O O . GLU A 1 81 ? -22.624 -18.883 -12.053 1.00 85.81 81 GLU A O 1
ATOM 643 N N . GLN A 1 82 ? -22.921 -21.030 -11.465 1.00 82.56 82 GLN A N 1
ATOM 644 C CA . GLN A 1 82 ? -23.290 -20.719 -10.080 1.00 82.56 82 GLN A CA 1
ATOM 645 C C . GLN A 1 82 ? -22.140 -20.050 -9.318 1.00 82.56 82 GLN A C 1
ATOM 647 O O . GLN A 1 82 ? -22.360 -19.042 -8.641 1.00 82.56 82 GLN A O 1
ATOM 652 N N . LEU A 1 83 ? -20.911 -20.553 -9.476 1.00 80.12 83 LEU A N 1
ATOM 653 C CA . LEU A 1 83 ? -19.710 -19.932 -8.908 1.00 80.12 83 LEU A CA 1
ATOM 654 C C . LEU A 1 83 ? -19.487 -18.525 -9.470 1.00 80.12 83 LEU A C 1
ATOM 656 O O . LEU A 1 83 ? -19.269 -17.586 -8.710 1.00 80.12 83 LEU A O 1
ATOM 660 N N . ARG A 1 84 ? -19.649 -18.337 -10.784 1.00 84.69 84 ARG A N 1
ATOM 661 C CA . ARG A 1 84 ? -19.531 -17.021 -11.424 1.00 84.69 84 ARG A CA 1
ATOM 662 C C . ARG A 1 84 ? -20.558 -16.018 -10.892 1.00 84.69 84 ARG A C 1
ATOM 664 O O . ARG A 1 84 ? -20.229 -14.845 -10.720 1.00 84.69 84 ARG A O 1
ATOM 671 N N . VAL A 1 85 ? -21.796 -16.444 -10.635 1.00 79.94 85 VAL A N 1
ATOM 672 C CA . VAL A 1 85 ? -22.829 -15.583 -10.033 1.00 79.94 85 VAL A CA 1
ATOM 673 C C . VAL A 1 85 ? -22.467 -15.234 -8.587 1.00 79.94 85 VAL A C 1
ATOM 675 O O . VAL A 1 85 ? -22.598 -14.072 -8.190 1.00 79.94 85 VAL A O 1
ATOM 678 N N . ALA A 1 86 ? -21.954 -16.191 -7.810 1.00 76.62 86 ALA A N 1
ATOM 679 C CA . ALA A 1 86 ? -21.470 -15.936 -6.454 1.00 76.62 86 ALA A CA 1
ATOM 680 C C . ALA A 1 86 ? -20.302 -14.929 -6.443 1.00 76.62 86 ALA A C 1
ATOM 682 O O . ALA A 1 86 ? -20.355 -13.944 -5.702 1.00 76.62 86 ALA A O 1
ATOM 683 N N . ASP A 1 87 ? -19.319 -15.105 -7.328 1.00 80.12 87 ASP A N 1
ATOM 684 C CA . ASP A 1 87 ? -18.173 -14.204 -7.490 1.00 80.12 87 ASP A CA 1
ATOM 685 C C . ASP A 1 87 ? -18.602 -12.810 -7.956 1.00 80.12 87 ASP A C 1
ATOM 687 O O . ASP A 1 87 ? -18.139 -11.803 -7.423 1.00 80.12 87 ASP A O 1
ATOM 691 N N . SER A 1 88 ? -19.551 -12.723 -8.893 1.00 80.81 88 SER A N 1
ATOM 692 C CA . SER A 1 88 ? -20.138 -11.448 -9.318 1.00 80.81 88 SER A CA 1
ATOM 693 C C . SER A 1 88 ? -20.810 -10.723 -8.153 1.00 80.81 88 SER A C 1
ATOM 695 O O . SER A 1 88 ? -20.682 -9.507 -8.026 1.00 80.81 88 SER A O 1
ATOM 697 N N . THR A 1 89 ? -21.506 -11.454 -7.282 1.00 76.44 89 THR A N 1
ATOM 698 C CA . THR A 1 89 ? -22.176 -10.877 -6.108 1.00 76.44 89 THR A CA 1
ATOM 699 C C . THR A 1 89 ? -21.155 -10.408 -5.066 1.00 76.44 89 THR A C 1
ATOM 701 O O . THR A 1 89 ? -21.327 -9.353 -4.453 1.00 76.44 89 THR A O 1
ATOM 704 N N . ALA A 1 90 ? -20.062 -11.157 -4.884 1.00 74.25 90 ALA A N 1
ATOM 705 C CA . ALA A 1 90 ? -18.948 -10.768 -4.023 1.00 74.25 90 ALA A CA 1
ATOM 706 C C . ALA A 1 90 ? -18.229 -9.516 -4.553 1.00 74.25 90 ALA A C 1
ATOM 708 O O . ALA A 1 90 ? -17.981 -8.585 -3.788 1.00 74.25 90 ALA A O 1
ATOM 709 N N . LEU A 1 91 ? -17.975 -9.444 -5.863 1.00 73.31 91 LEU A N 1
ATOM 710 C CA . LEU A 1 91 ? -17.409 -8.263 -6.517 1.00 73.31 91 LEU A CA 1
ATOM 711 C C . LEU A 1 91 ? -18.312 -7.038 -6.371 1.00 73.31 91 LEU A C 1
ATOM 713 O O . LEU A 1 91 ? -17.812 -5.945 -6.130 1.00 73.31 91 LEU A O 1
ATOM 717 N N . GLN A 1 92 ? -19.631 -7.207 -6.458 1.00 73.75 92 GLN A N 1
ATOM 718 C CA . GLN A 1 92 ? -20.579 -6.105 -6.302 1.00 73.75 92 GLN A CA 1
ATOM 719 C C . GLN A 1 92 ? -20.605 -5.562 -4.863 1.00 73.75 92 GLN A C 1
ATOM 721 O O . GLN A 1 92 ? -20.689 -4.351 -4.665 1.00 73.75 92 GLN A O 1
ATOM 726 N N . ARG A 1 93 ? -20.457 -6.435 -3.853 1.00 72.88 93 ARG A N 1
ATOM 727 C CA . ARG A 1 93 ? -20.267 -6.017 -2.450 1.00 72.88 93 ARG A CA 1
ATOM 728 C C . ARG A 1 93 ? -18.944 -5.282 -2.259 1.00 72.88 93 ARG A C 1
ATOM 730 O O . ARG A 1 93 ? -18.945 -4.190 -1.707 1.00 72.88 93 ARG A O 1
ATOM 737 N N . LEU A 1 94 ? -17.851 -5.827 -2.796 1.00 74.12 94 LEU A N 1
ATOM 738 C CA . LEU A 1 94 ? -16.538 -5.183 -2.740 1.00 74.12 94 LEU A CA 1
ATOM 739 C C . LEU A 1 94 ? -16.528 -3.828 -3.456 1.00 74.12 94 LEU A C 1
ATOM 741 O O . LEU A 1 94 ? -15.880 -2.909 -2.978 1.00 74.12 94 LEU A O 1
ATOM 745 N N . GLN A 1 95 ? -17.259 -3.667 -4.563 1.00 71.06 95 GLN A N 1
ATOM 746 C CA . GLN A 1 95 ? -17.430 -2.371 -5.228 1.00 71.06 95 GLN A CA 1
ATOM 747 C C . GLN A 1 95 ? -18.213 -1.372 -4.366 1.00 71.06 95 GLN A C 1
ATOM 749 O O . GLN A 1 95 ? -17.852 -0.197 -4.340 1.00 71.06 95 GLN A O 1
ATOM 754 N N . GLY A 1 96 ? -19.241 -1.824 -3.640 1.00 72.62 96 GLY A N 1
ATOM 755 C CA . GLY A 1 96 ? -19.953 -0.998 -2.661 1.00 72.62 96 GLY A CA 1
ATOM 756 C C . GLY A 1 96 ? -19.050 -0.547 -1.509 1.00 72.62 96 GLY A C 1
ATOM 757 O O . GLY A 1 96 ? -19.017 0.639 -1.177 1.00 72.62 96 GLY A O 1
ATOM 758 N N . ASP A 1 97 ? -18.252 -1.467 -0.966 1.00 72.56 97 ASP A N 1
ATOM 759 C CA . ASP A 1 97 ? -17.274 -1.166 0.084 1.00 72.56 97 ASP A CA 1
ATOM 760 C C . ASP A 1 97 ? -16.183 -0.212 -0.430 1.00 72.56 97 ASP A C 1
ATOM 762 O O . ASP A 1 97 ? -15.820 0.747 0.249 1.00 72.56 97 ASP A O 1
ATOM 766 N N . LEU A 1 98 ? -15.700 -0.412 -1.662 1.00 70.06 98 LEU A N 1
ATOM 767 C CA . LEU A 1 98 ? -14.702 0.456 -2.288 1.00 70.06 98 LEU A CA 1
ATOM 768 C C . LEU A 1 98 ? -15.243 1.873 -2.514 1.00 70.06 98 LEU A C 1
ATOM 770 O O . LEU A 1 98 ? -14.518 2.835 -2.282 1.00 70.06 98 LEU A O 1
ATOM 774 N N . ALA A 1 99 ? -16.506 2.016 -2.926 1.00 70.25 99 ALA A N 1
ATOM 775 C CA . ALA A 1 99 ? -17.151 3.318 -3.089 1.00 70.25 99 ALA A CA 1
ATOM 776 C C . ALA A 1 99 ? -17.291 4.052 -1.742 1.00 70.25 99 ALA A C 1
ATOM 778 O O . ALA A 1 99 ? -16.970 5.236 -1.651 1.00 70.25 99 ALA A O 1
ATOM 779 N N . SER A 1 100 ? -17.670 3.338 -0.675 1.00 70.88 100 SER A N 1
ATOM 780 C CA . SER A 1 100 ? -17.717 3.890 0.687 1.00 70.88 100 SER A CA 1
ATOM 781 C C . SER A 1 100 ? -16.330 4.321 1.190 1.00 70.88 100 SER A C 1
ATOM 783 O O . SER A 1 100 ? -16.180 5.393 1.788 1.00 70.88 100 SER A O 1
ATOM 785 N N . ILE A 1 101 ? -15.293 3.529 0.901 1.00 69.25 101 ILE A N 1
ATOM 786 C CA . ILE A 1 101 ? -13.898 3.857 1.223 1.00 69.25 101 ILE A CA 1
ATOM 787 C C . ILE A 1 101 ? -13.399 5.042 0.387 1.00 69.25 101 ILE A C 1
ATOM 789 O O . ILE A 1 101 ? -12.644 5.862 0.895 1.00 69.25 101 ILE A O 1
ATOM 793 N N . GLN A 1 102 ? -13.813 5.180 -0.873 1.00 67.12 102 GLN A N 1
ATOM 794 C CA . GLN A 1 102 ? -13.446 6.326 -1.708 1.00 67.12 102 GLN A CA 1
ATOM 795 C C . GLN A 1 102 ? -14.089 7.623 -1.215 1.00 67.12 102 GLN A C 1
ATOM 797 O O . GLN A 1 102 ? -13.421 8.652 -1.178 1.00 67.12 102 GLN A O 1
ATOM 802 N N . GLU A 1 103 ? -15.351 7.583 -0.790 1.00 70.19 103 GLU A N 1
ATOM 803 C CA . GLU A 1 103 ? -16.050 8.761 -0.269 1.00 70.19 103 GLU A CA 1
ATOM 804 C C . GLU A 1 103 ? -15.464 9.217 1.080 1.00 70.19 103 GLU A C 1
ATOM 806 O O . GLU A 1 103 ? -15.145 10.394 1.272 1.00 70.19 103 GLU A O 1
ATOM 811 N N . THR A 1 104 ? -15.213 8.272 1.991 1.00 67.88 104 THR A N 1
ATOM 812 C CA . THR A 1 104 ? -14.545 8.558 3.274 1.00 67.88 104 THR A CA 1
ATOM 813 C C . THR A 1 104 ? -13.068 8.921 3.095 1.00 67.88 104 THR A C 1
ATOM 815 O O . THR A 1 104 ? -12.569 9.830 3.758 1.00 67.88 104 THR A O 1
ATOM 818 N N . GLY A 1 105 ? -12.377 8.281 2.152 1.00 69.25 105 GLY A N 1
ATOM 819 C CA . GLY A 1 105 ? -10.985 8.548 1.803 1.00 69.25 105 GLY A CA 1
ATOM 820 C C . GLY A 1 105 ? -10.782 9.919 1.163 1.00 69.25 105 GLY A C 1
ATOM 821 O O . GLY A 1 105 ? -9.835 10.608 1.522 1.00 69.25 105 GLY A O 1
ATOM 822 N N . ALA A 1 106 ? -11.684 10.369 0.287 1.00 69.56 106 ALA A N 1
ATOM 823 C CA . ALA A 1 106 ? -11.629 11.712 -0.296 1.00 69.56 106 ALA A CA 1
ATOM 824 C C . ALA A 1 106 ? -11.847 12.803 0.767 1.00 69.56 106 ALA A C 1
ATOM 826 O O . ALA A 1 106 ? -11.137 13.809 0.783 1.00 69.56 106 ALA A O 1
ATOM 827 N N . SER A 1 107 ? -12.777 12.576 1.701 1.00 72.62 107 SER A N 1
ATOM 828 C CA . SER A 1 107 ? -12.989 13.450 2.861 1.00 72.62 107 SER A CA 1
ATOM 829 C C . SER A 1 107 ? -11.741 13.542 3.749 1.00 72.62 107 SER A C 1
ATOM 831 O O . SER A 1 107 ? -11.333 14.645 4.120 1.00 72.62 107 SER A O 1
ATOM 833 N N . GLN A 1 108 ? -11.110 12.408 4.063 1.00 71.56 108 GLN A N 1
ATOM 834 C CA . GLN A 1 108 ? -9.903 12.365 4.893 1.00 71.56 108 GLN A CA 1
ATOM 835 C C . GLN A 1 108 ? -8.676 12.933 4.172 1.00 71.56 108 GLN A C 1
ATOM 837 O O . GLN A 1 108 ? -7.881 13.635 4.793 1.00 71.56 108 GLN A O 1
ATOM 842 N N . ALA A 1 109 ? -8.536 12.693 2.866 1.00 70.94 109 ALA A N 1
ATOM 843 C CA . ALA A 1 109 ? -7.472 13.264 2.045 1.00 70.94 109 ALA A CA 1
ATOM 844 C C . ALA A 1 109 ? -7.570 14.793 1.990 1.00 70.94 109 ALA A C 1
ATOM 846 O O . ALA A 1 109 ? -6.564 15.467 2.187 1.00 70.94 109 ALA A O 1
ATOM 847 N N . GLY A 1 110 ? -8.778 15.350 1.834 1.00 77.00 110 GLY A N 1
ATOM 848 C CA . GLY A 1 110 ? -8.988 16.799 1.894 1.00 77.00 110 GLY A CA 1
ATOM 849 C C . GLY A 1 110 ? -8.622 17.406 3.256 1.00 77.00 110 GLY A C 1
ATOM 850 O O . GLY A 1 110 ? -8.016 18.475 3.318 1.00 77.00 110 GLY A O 1
ATOM 851 N N . GLN A 1 111 ? -8.925 16.708 4.356 1.00 78.25 111 GLN A N 1
ATOM 852 C CA . GLN A 1 111 ? -8.517 17.129 5.704 1.00 78.25 111 GLN A CA 1
ATOM 853 C C . GLN A 1 111 ? -6.994 17.061 5.897 1.00 78.25 111 GLN A C 1
ATOM 855 O O . GLN A 1 111 ? -6.405 17.981 6.464 1.00 78.25 111 GLN A O 1
ATOM 860 N N . LEU A 1 112 ? -6.347 16.009 5.389 1.00 76.19 112 LEU A N 1
ATOM 861 C CA . LEU A 1 112 ? -4.892 15.848 5.413 1.00 76.19 112 LEU A CA 1
ATOM 862 C C . LEU A 1 112 ? -4.178 16.905 4.568 1.00 76.19 112 LEU A C 1
ATOM 864 O O . LEU A 1 112 ? -3.195 17.472 5.030 1.00 76.19 112 LEU A O 1
ATOM 868 N N . GLU A 1 113 ? -4.674 17.217 3.371 1.00 83.12 113 GLU A N 1
ATOM 869 C CA . GLU A 1 113 ? -4.122 18.288 2.536 1.00 83.12 113 GLU A CA 1
ATOM 870 C C . GLU A 1 113 ? -4.243 19.658 3.208 1.00 83.12 113 GLU A C 1
ATOM 872 O O . GLU A 1 113 ? -3.296 20.443 3.161 1.00 83.12 113 GLU A O 1
ATOM 877 N N . SER A 1 114 ? -5.369 19.940 3.876 1.00 81.81 114 SER A N 1
ATOM 878 C CA . SER A 1 114 ? -5.534 21.171 4.660 1.00 81.81 114 SER A CA 1
ATOM 879 C C . SER A 1 114 ? -4.524 21.239 5.806 1.00 81.81 114 SER A C 1
ATOM 881 O O . SER A 1 114 ? -3.830 22.241 5.955 1.00 81.81 114 SER A O 1
ATOM 883 N N . ALA A 1 115 ? -4.375 20.152 6.568 1.00 81.44 115 ALA A N 1
ATOM 884 C CA . ALA A 1 115 ? -3.417 20.078 7.669 1.00 81.44 115 ALA A CA 1
ATOM 885 C C . ALA A 1 115 ? -1.956 20.179 7.190 1.00 81.44 115 ALA A C 1
ATOM 887 O O . ALA A 1 115 ? -1.121 20.781 7.864 1.00 81.44 115 ALA A O 1
ATOM 888 N N . LEU A 1 116 ? -1.634 19.618 6.019 1.00 83.06 116 LEU A N 1
ATOM 889 C CA . LEU A 1 116 ? -0.309 19.739 5.410 1.00 83.06 116 LEU A CA 1
ATOM 890 C C . LEU A 1 116 ? -0.031 21.170 4.947 1.00 83.06 116 LEU A C 1
ATOM 892 O O . LEU A 1 116 ? 1.052 21.671 5.229 1.00 83.06 116 LEU A O 1
ATOM 896 N N . ARG A 1 117 ? -1.000 21.857 4.327 1.00 85.38 117 ARG A N 1
ATOM 897 C CA . ARG A 1 117 ? -0.851 23.282 3.980 1.00 85.38 117 ARG A CA 1
ATOM 898 C C . ARG A 1 117 ? -0.628 24.143 5.217 1.00 85.38 117 ARG A C 1
ATOM 900 O O . ARG A 1 117 ? 0.299 24.942 5.227 1.00 85.38 117 ARG A O 1
ATOM 907 N N . GLU A 1 118 ? -1.409 23.940 6.275 1.00 87.00 118 GLU A N 1
ATOM 908 C CA . GLU A 1 118 ? -1.230 24.664 7.541 1.00 87.00 118 GLU A CA 1
ATOM 909 C C . GLU A 1 118 ? 0.148 24.398 8.166 1.00 87.00 118 GLU A C 1
ATOM 911 O O . GLU A 1 118 ? 0.800 25.318 8.669 1.00 87.00 118 GLU A O 1
ATOM 916 N N . ARG A 1 119 ? 0.631 23.151 8.102 1.00 87.81 119 ARG A N 1
ATOM 917 C CA . ARG A 1 119 ? 1.975 22.785 8.561 1.00 87.81 119 ARG A CA 1
ATOM 918 C C . ARG A 1 119 ? 3.061 23.458 7.724 1.00 87.81 119 ARG A C 1
ATOM 920 O O . ARG A 1 119 ? 4.022 23.965 8.297 1.00 87.81 119 ARG A O 1
ATOM 927 N N . ASP A 1 120 ? 2.927 23.457 6.404 1.00 88.50 120 ASP A N 1
ATOM 928 C CA . ASP A 1 120 ? 3.915 24.037 5.494 1.00 88.50 120 ASP A CA 1
ATOM 929 C C . ASP A 1 120 ? 3.948 25.572 5.638 1.00 88.50 120 ASP A C 1
ATOM 931 O O . ASP A 1 120 ? 5.027 26.159 5.722 1.00 88.50 120 ASP A O 1
ATOM 935 N N . GLU A 1 121 ? 2.794 26.226 5.814 1.00 88.00 121 GLU A N 1
ATOM 936 C CA . GLU A 1 121 ? 2.706 27.650 6.168 1.00 88.00 121 GLU A CA 1
ATOM 937 C C . GLU A 1 121 ? 3.365 27.954 7.524 1.00 88.00 121 GLU A C 1
ATOM 939 O O . GLU A 1 121 ? 4.058 28.965 7.681 1.00 88.00 121 GLU A O 1
ATOM 944 N N . ALA A 1 122 ? 3.175 27.085 8.522 1.00 83.12 122 ALA A N 1
ATOM 945 C CA . ALA A 1 122 ? 3.825 27.223 9.822 1.00 83.12 122 ALA A CA 1
ATOM 946 C C . ALA A 1 122 ? 5.349 27.029 9.729 1.00 83.12 122 ALA A C 1
ATOM 948 O O . ALA A 1 122 ? 6.099 27.772 10.365 1.00 83.12 122 ALA A O 1
ATOM 949 N N . GLN A 1 123 ? 5.819 26.081 8.911 1.00 84.88 123 GLN A N 1
ATOM 950 C CA . GLN A 1 123 ? 7.244 25.879 8.643 1.00 84.88 123 GLN A CA 1
ATOM 951 C C . GLN A 1 123 ? 7.857 27.074 7.914 1.00 84.88 123 GLN A C 1
ATOM 953 O O . GLN A 1 123 ? 8.932 27.528 8.304 1.00 84.88 123 GLN A O 1
ATOM 958 N N . GLN A 1 124 ? 7.162 27.630 6.922 1.00 87.75 124 GLN A N 1
ATOM 959 C CA . GLN A 1 124 ? 7.616 28.820 6.210 1.00 87.75 124 GLN A CA 1
ATOM 960 C C . GLN A 1 124 ? 7.744 30.019 7.160 1.00 87.75 124 GLN A C 1
ATOM 962 O O . GLN A 1 124 ? 8.780 30.681 7.175 1.00 87.75 124 GLN A O 1
ATOM 967 N N . LYS A 1 125 ? 6.760 30.244 8.043 1.00 85.81 125 LYS A N 1
ATOM 968 C CA . LYS A 1 125 ? 6.841 31.287 9.084 1.00 85.81 125 LYS A CA 1
ATOM 969 C C . LYS A 1 125 ? 7.990 31.056 10.065 1.00 85.81 125 LYS A C 1
ATOM 971 O O . LYS A 1 125 ? 8.653 32.011 10.462 1.00 85.81 125 LYS A O 1
ATOM 976 N N . LEU A 1 126 ? 8.245 29.808 10.462 1.00 84.56 126 LEU A N 1
ATOM 977 C CA . LEU A 1 126 ? 9.376 29.473 11.331 1.00 84.56 126 LEU A CA 1
ATOM 978 C C . LEU A 1 126 ? 10.713 29.772 10.636 1.00 84.56 126 LEU A C 1
ATOM 980 O O . LEU A 1 126 ? 11.620 30.320 11.258 1.00 84.56 126 LEU A O 1
ATOM 984 N N . GLN A 1 127 ? 10.823 29.448 9.347 1.00 85.62 127 GLN A N 1
ATOM 985 C CA . GLN A 1 127 ? 12.015 29.716 8.548 1.00 85.62 127 GLN A CA 1
ATOM 986 C C . GLN A 1 127 ? 12.242 31.221 8.359 1.00 85.62 127 GLN A C 1
ATOM 988 O O . GLN A 1 127 ? 13.365 31.685 8.538 1.00 85.62 127 GLN A O 1
ATOM 993 N N . GLU A 1 128 ? 11.184 31.997 8.106 1.00 86.12 128 GLU A N 1
ATOM 994 C CA . GLU A 1 128 ? 11.252 33.464 8.067 1.00 86.12 128 GLU A CA 1
ATOM 995 C C . GLU A 1 128 ? 11.695 34.062 9.410 1.00 86.12 128 GLU A C 1
ATOM 997 O O . GLU A 1 128 ? 12.487 35.002 9.437 1.00 86.12 128 GLU A O 1
ATOM 1002 N N . LEU A 1 129 ? 11.212 33.529 10.538 1.00 83.88 129 LEU A N 1
ATOM 1003 C CA . LEU A 1 129 ? 11.626 33.983 11.870 1.00 83.88 129 LEU A CA 1
ATOM 1004 C C . LEU A 1 129 ? 13.086 33.633 12.174 1.00 83.88 129 LEU A C 1
ATOM 1006 O O . LEU A 1 129 ? 13.804 34.463 12.729 1.00 83.88 129 LEU A O 1
ATOM 1010 N N . LEU A 1 130 ? 13.543 32.441 11.784 1.00 83.31 130 LEU A N 1
ATOM 1011 C CA . LEU A 1 130 ? 14.947 32.040 11.904 1.00 83.31 130 LEU A CA 1
ATOM 1012 C C . LEU A 1 130 ? 15.855 32.920 11.046 1.00 83.31 130 LEU A C 1
ATOM 1014 O O . LEU A 1 130 ? 16.889 33.373 11.529 1.00 83.31 130 LEU A O 1
ATOM 1018 N N . GLN A 1 131 ? 15.452 33.208 9.809 1.00 83.69 131 GLN A N 1
ATOM 1019 C CA . GLN A 1 131 ? 16.199 34.097 8.928 1.00 83.69 131 GLN A CA 1
ATOM 1020 C C . GLN A 1 131 ? 16.265 35.517 9.504 1.00 83.69 131 GLN A C 1
ATOM 1022 O O . GLN A 1 131 ? 17.351 36.081 9.594 1.00 83.69 131 GLN A O 1
ATOM 1027 N N . LYS A 1 132 ? 15.146 36.058 10.001 1.00 80.31 132 LYS A N 1
ATOM 1028 C CA . LYS A 1 132 ? 15.133 37.361 10.689 1.00 80.31 132 LYS A CA 1
ATOM 1029 C C . LYS A 1 132 ? 16.029 37.380 11.927 1.00 80.31 132 LYS A C 1
ATOM 1031 O O . LYS A 1 132 ? 16.697 38.379 12.166 1.00 80.31 132 LYS A O 1
ATOM 1036 N N . SER A 1 133 ? 16.074 36.291 12.697 1.00 79.19 133 SER A N 1
ATOM 1037 C CA . SER A 1 133 ? 16.983 36.167 13.845 1.00 79.19 133 SER A CA 1
ATOM 1038 C C . SER A 1 133 ? 18.450 36.192 13.408 1.00 79.19 133 SER A C 1
ATOM 1040 O O . SER A 1 133 ? 19.260 36.904 13.996 1.00 79.19 133 SER A O 1
ATOM 1042 N N . GLN A 1 134 ? 18.795 35.462 12.345 1.00 80.25 134 GLN A N 1
ATOM 1043 C CA . GLN A 1 134 ? 20.151 35.463 11.793 1.00 80.25 134 GLN A CA 1
ATOM 1044 C C . GLN A 1 134 ? 20.539 36.836 11.241 1.00 80.25 134 GLN A C 1
ATOM 1046 O O . GLN A 1 134 ? 21.667 37.275 11.440 1.00 80.25 134 GLN A O 1
ATOM 1051 N N . GLU A 1 135 ? 19.611 37.542 10.594 1.00 78.81 135 GLU A N 1
ATOM 1052 C CA . GLU A 1 135 ? 19.819 38.919 10.142 1.00 78.81 135 GLU A CA 1
ATOM 1053 C C . GLU A 1 135 ? 20.067 39.861 11.330 1.00 78.81 135 GLU A C 1
ATOM 1055 O O . GLU A 1 135 ? 20.977 40.687 11.273 1.00 78.81 135 GLU A O 1
ATOM 1060 N N . THR A 1 136 ? 19.341 39.711 12.445 1.00 76.19 136 THR A N 1
ATOM 1061 C CA . THR A 1 136 ? 19.610 40.507 13.655 1.00 76.19 136 THR A CA 1
ATOM 1062 C C . THR A 1 136 ? 20.965 40.196 14.289 1.00 76.19 136 THR A C 1
ATOM 1064 O O . THR A 1 136 ? 21.645 41.121 14.736 1.00 76.19 136 THR A O 1
ATOM 1067 N N . ASP A 1 137 ? 21.397 38.933 14.271 1.00 75.38 137 ASP A N 1
ATOM 1068 C CA . ASP A 1 137 ? 22.713 38.531 14.776 1.00 75.38 137 ASP A CA 1
ATOM 1069 C C . ASP A 1 137 ? 23.842 39.060 13.875 1.00 75.38 137 ASP A C 1
ATOM 1071 O O . ASP A 1 137 ? 24.827 39.607 14.369 1.00 75.38 137 ASP A O 1
ATOM 1075 N N . GLN A 1 138 ? 23.664 39.016 12.550 1.00 76.38 138 GLN A N 1
ATOM 1076 C CA . GLN A 1 138 ? 24.602 39.606 11.589 1.00 76.38 138 GLN A CA 1
ATOM 1077 C C . GLN A 1 138 ? 24.709 41.126 11.745 1.00 76.38 138 GLN A C 1
ATOM 1079 O O . GLN A 1 138 ? 25.805 41.676 11.656 1.00 76.38 138 GLN A O 1
ATOM 1084 N N . VAL A 1 139 ? 23.597 41.818 12.012 1.00 75.25 139 VAL A N 1
ATOM 1085 C CA . VAL A 1 139 ? 23.607 43.259 12.308 1.00 75.25 139 VAL A CA 1
ATOM 1086 C C . VAL A 1 139 ? 24.350 43.542 13.618 1.00 75.25 139 VAL A C 1
ATOM 1088 O O . VAL A 1 139 ? 25.117 44.506 13.689 1.00 75.25 139 VAL A O 1
ATOM 1091 N N . ALA A 1 140 ? 24.180 42.702 14.642 1.00 72.81 140 ALA A N 1
ATOM 1092 C CA . ALA A 1 140 ? 24.911 42.834 15.899 1.00 72.81 140 ALA A CA 1
ATOM 1093 C C . ALA A 1 140 ? 26.423 42.615 15.711 1.00 72.81 140 ALA A C 1
ATOM 1095 O O . ALA A 1 140 ? 27.225 43.385 16.248 1.00 72.81 140 ALA A O 1
ATOM 1096 N N . ASP A 1 141 ? 26.821 41.626 14.913 1.00 77.25 141 ASP A N 1
ATOM 1097 C CA . ASP A 1 141 ? 28.227 41.364 14.606 1.00 77.25 141 ASP A CA 1
ATOM 1098 C C . ASP A 1 141 ? 28.837 42.455 13.718 1.00 77.25 141 ASP A C 1
ATOM 1100 O O . ASP A 1 141 ? 29.914 42.955 14.037 1.00 77.25 141 ASP A O 1
ATOM 1104 N N . ALA A 1 142 ? 28.122 42.940 12.697 1.00 74.75 142 ALA A N 1
ATOM 1105 C CA . ALA A 1 142 ? 28.548 44.094 11.903 1.00 74.75 142 ALA A CA 1
ATOM 1106 C C . ALA A 1 142 ? 28.729 45.348 12.776 1.00 74.75 142 ALA A C 1
ATOM 1108 O O . ALA A 1 142 ? 29.697 46.091 12.613 1.00 74.75 142 ALA A O 1
ATOM 1109 N N . SER A 1 143 ? 27.848 45.560 13.759 1.00 77.50 143 SER A N 1
ATOM 1110 C CA . SER A 1 143 ? 27.988 46.653 14.724 1.00 77.50 143 SER A CA 1
ATOM 1111 C C . SER A 1 143 ? 29.221 46.491 15.619 1.00 77.50 143 SER A C 1
ATOM 1113 O O . SER A 1 143 ? 29.847 47.494 15.970 1.00 77.50 143 SER A O 1
ATOM 1115 N N . ARG A 1 144 ? 29.598 45.260 15.990 1.00 79.19 144 ARG A N 1
ATOM 1116 C CA . ARG A 1 144 ? 30.841 44.992 16.734 1.00 79.19 144 ARG A CA 1
ATOM 1117 C C . ARG A 1 144 ? 32.063 45.261 15.865 1.00 79.19 144 ARG A C 1
ATOM 1119 O O . ARG A 1 144 ? 32.964 45.959 16.323 1.00 79.19 144 ARG A O 1
ATOM 1126 N N . THR A 1 145 ? 32.067 44.797 14.615 1.00 79.25 145 THR A N 1
ATOM 1127 C CA . THR A 1 145 ? 33.163 45.038 13.666 1.00 79.25 145 THR A CA 1
ATOM 1128 C C . THR A 1 145 ? 33.359 46.532 13.415 1.00 79.25 145 THR A C 1
ATOM 1130 O O . THR A 1 145 ? 34.471 47.033 13.571 1.00 79.25 145 THR A O 1
ATOM 1133 N N . LEU A 1 146 ? 32.282 47.280 13.160 1.00 77.00 146 LEU A N 1
ATOM 1134 C CA . LEU A 1 146 ? 32.339 48.738 12.991 1.00 77.00 146 LEU A CA 1
ATOM 1135 C C . LEU A 1 146 ? 32.814 49.466 14.254 1.00 77.00 146 LEU A C 1
ATOM 1137 O O . LEU A 1 146 ? 33.478 50.500 14.162 1.00 77.00 146 LEU A O 1
ATOM 1141 N N . SER A 1 147 ? 32.494 48.945 15.442 1.00 79.75 147 SER A N 1
ATOM 1142 C CA . SER A 1 147 ? 33.017 49.485 16.699 1.00 79.75 147 SER A CA 1
ATOM 1143 C C . SER A 1 147 ? 34.518 49.224 16.841 1.00 79.75 147 SER A C 1
ATOM 1145 O O . SER A 1 147 ? 35.240 50.111 17.291 1.00 79.75 147 SER A O 1
ATOM 1147 N N . THR A 1 148 ? 34.998 48.039 16.452 1.00 81.25 148 THR A N 1
ATOM 1148 C CA . THR A 1 148 ? 36.433 47.719 16.477 1.00 81.25 148 THR A CA 1
ATOM 1149 C C . THR A 1 148 ? 37.217 48.504 15.429 1.00 81.25 148 THR A C 1
ATOM 1151 O O . THR A 1 148 ? 38.281 49.026 15.742 1.00 81.25 148 THR A O 1
ATOM 1154 N N . GLU A 1 149 ? 36.675 48.676 14.221 1.00 81.19 149 GLU A N 1
ATOM 1155 C CA . GLU A 1 149 ? 37.287 49.503 13.176 1.00 81.19 149 GLU A CA 1
ATOM 1156 C C . GLU A 1 149 ? 37.343 50.974 13.586 1.00 81.19 149 GLU A C 1
ATOM 1158 O O . GLU A 1 149 ? 38.374 51.611 13.405 1.00 81.19 149 GLU A O 1
ATOM 1163 N N . ASN A 1 150 ? 36.287 51.514 14.207 1.00 79.38 150 ASN A N 1
ATOM 1164 C CA . ASN A 1 150 ? 36.324 52.878 14.741 1.00 79.38 150 ASN A CA 1
ATOM 1165 C C . ASN A 1 150 ? 37.408 53.060 15.806 1.00 79.38 150 ASN A C 1
ATOM 1167 O O . ASN A 1 150 ? 38.064 54.101 15.842 1.00 79.38 150 ASN A O 1
ATOM 1171 N N . GLU A 1 151 ? 37.598 52.073 16.680 1.00 83.38 151 GLU A N 1
ATOM 1172 C CA . GLU A 1 151 ? 38.638 52.141 17.704 1.00 83.38 151 GLU A CA 1
ATOM 1173 C C . GLU A 1 151 ? 40.041 52.021 17.091 1.00 83.38 151 GLU A C 1
ATOM 1175 O O . GLU A 1 151 ? 40.935 52.789 17.448 1.00 83.38 151 GLU A O 1
ATOM 1180 N N . ASN A 1 152 ? 40.216 51.158 16.088 1.00 82.62 152 ASN A N 1
ATOM 1181 C CA . ASN A 1 152 ? 41.465 51.050 15.334 1.00 82.62 152 ASN A CA 1
ATOM 1182 C C . ASN A 1 152 ? 41.784 52.348 14.579 1.00 82.62 152 ASN A C 1
ATOM 1184 O O . ASN A 1 152 ? 42.893 52.859 14.698 1.00 82.62 152 ASN A O 1
ATOM 1188 N N . LEU A 1 153 ? 40.811 52.950 13.886 1.00 83.50 153 LEU A N 1
ATOM 1189 C CA . LEU A 1 153 ? 40.984 54.234 13.195 1.00 83.50 153 LEU A CA 1
ATOM 1190 C C . LEU A 1 153 ? 41.334 55.366 14.167 1.00 83.50 153 LEU A C 1
ATOM 1192 O O . LEU A 1 153 ? 42.128 56.247 13.839 1.00 83.50 153 LEU A O 1
ATOM 1196 N N . ARG A 1 154 ? 40.782 55.354 15.387 1.00 84.31 154 ARG A N 1
ATOM 1197 C CA . ARG A 1 154 ? 41.186 56.300 16.438 1.00 84.31 154 ARG A CA 1
ATOM 1198 C C . ARG A 1 154 ? 42.637 56.091 16.855 1.00 84.31 154 ARG A C 1
ATOM 1200 O O . ARG A 1 154 ? 43.354 57.079 17.011 1.00 84.31 154 ARG A O 1
ATOM 1207 N N . GLN A 1 155 ? 43.076 54.845 17.013 1.00 83.31 155 GLN A N 1
ATOM 1208 C CA . GLN A 1 155 ? 44.469 54.529 17.336 1.00 83.31 155 GLN A CA 1
ATOM 1209 C C . GLN A 1 155 ? 45.419 54.925 16.199 1.00 83.31 155 GLN A C 1
ATOM 1211 O O . GLN A 1 155 ? 46.422 55.588 16.459 1.00 83.31 155 GLN A O 1
ATOM 1216 N N . GLU A 1 156 ? 45.080 54.611 14.948 1.00 84.81 156 GLU A N 1
ATOM 1217 C CA . GLU A 1 156 ? 45.843 55.024 13.765 1.00 84.81 156 GLU A CA 1
ATOM 1218 C C . GLU A 1 156 ? 45.917 56.547 13.642 1.00 84.81 156 GLU A C 1
ATOM 1220 O O . GLU A 1 156 ? 46.982 57.089 13.359 1.00 84.81 156 GLU A O 1
ATOM 1225 N N . LEU A 1 157 ? 44.829 57.269 13.925 1.00 84.56 157 LEU A N 1
ATOM 1226 C CA . LEU A 1 157 ? 44.831 58.731 13.925 1.00 84.56 157 LEU A CA 1
ATOM 1227 C C . LEU A 1 157 ? 45.767 59.299 15.003 1.00 84.56 157 LEU A C 1
ATOM 1229 O O . LEU A 1 157 ? 46.454 60.291 14.760 1.00 84.56 157 LEU A O 1
ATOM 1233 N N . VAL A 1 158 ? 45.807 58.690 16.191 1.00 84.62 158 VAL A N 1
ATOM 1234 C CA . VAL A 1 158 ? 46.737 59.082 17.261 1.00 84.62 158 VAL A CA 1
ATOM 1235 C C . VAL A 1 158 ? 48.184 58.817 16.842 1.00 84.62 158 VAL A C 1
ATOM 1237 O O . VAL A 1 158 ? 49.018 59.715 16.959 1.00 84.62 158 VAL A O 1
ATOM 1240 N N . GLN A 1 159 ? 48.471 57.638 16.289 1.00 85.19 159 GLN A N 1
ATOM 1241 C CA . GLN A 1 159 ? 49.805 57.288 15.791 1.00 85.19 159 GLN A CA 1
ATOM 1242 C C . GLN A 1 159 ? 50.235 58.194 14.633 1.00 85.19 159 GLN A C 1
ATOM 1244 O O . GLN A 1 159 ? 51.359 58.688 14.624 1.00 85.19 159 GLN A O 1
ATOM 1249 N N . SER A 1 160 ? 49.333 58.485 13.693 1.00 83.25 160 SER A N 1
ATOM 1250 C CA . SER A 1 160 ? 49.585 59.403 12.583 1.00 83.25 160 SER A CA 1
ATOM 1251 C C . SER A 1 160 ? 49.872 60.812 13.087 1.00 83.25 160 SER A C 1
ATOM 1253 O O . SER A 1 160 ? 50.797 61.436 12.578 1.00 83.25 160 SER A O 1
ATOM 1255 N N . LYS A 1 161 ? 49.133 61.309 14.089 1.00 84.75 161 LYS A N 1
ATOM 1256 C CA . LYS A 1 161 ? 49.415 62.613 14.709 1.00 84.75 161 LYS A CA 1
ATOM 1257 C C . LYS A 1 161 ? 50.804 62.644 15.340 1.00 84.75 161 LYS A C 1
ATOM 1259 O O . LYS A 1 161 ? 51.535 63.616 15.165 1.00 84.75 161 LYS A O 1
ATOM 1264 N N . GLN A 1 162 ? 51.186 61.573 16.026 1.00 83.69 162 GLN A N 1
ATOM 1265 C CA . GLN A 1 162 ? 52.503 61.450 16.640 1.00 83.69 162 GLN A CA 1
ATOM 1266 C C . GLN A 1 162 ? 53.617 61.409 15.578 1.00 83.69 162 GLN A C 1
ATOM 1268 O O . GLN A 1 162 ? 54.576 62.177 15.651 1.00 83.69 162 GLN A O 1
ATOM 1273 N N . ALA A 1 163 ? 53.430 60.627 14.513 1.00 81.50 163 ALA A N 1
ATOM 1274 C CA . ALA A 1 163 ? 54.346 60.579 13.377 1.00 81.50 163 ALA A CA 1
ATOM 1275 C C . ALA A 1 163 ? 54.461 61.935 12.659 1.00 81.50 163 ALA A C 1
ATOM 1277 O O . ALA A 1 163 ? 55.562 62.333 12.286 1.00 81.50 163 ALA A O 1
ATOM 1278 N N . THR A 1 164 ? 53.362 62.686 12.502 1.00 78.50 164 THR A N 1
ATOM 1279 C CA . THR A 1 164 ? 53.422 64.042 11.932 1.00 78.50 164 THR A CA 1
ATOM 1280 C C . THR A 1 164 ? 54.188 65.003 12.828 1.00 78.50 164 THR A C 1
ATOM 1282 O O . THR A 1 164 ? 55.005 65.758 12.315 1.00 78.50 164 THR A O 1
ATOM 1285 N N . THR A 1 165 ? 54.022 64.936 14.154 1.00 80.62 165 THR A N 1
ATOM 1286 C CA . THR A 1 165 ? 54.808 65.783 15.068 1.00 80.62 165 THR A CA 1
ATOM 1287 C C . THR A 1 165 ? 56.301 65.452 15.026 1.00 80.62 165 THR A C 1
ATOM 1289 O O . THR A 1 165 ? 57.138 66.353 15.062 1.00 80.62 165 THR A O 1
ATOM 1292 N N . GLU A 1 166 ? 56.659 64.174 14.874 1.00 83.94 166 GLU A N 1
ATOM 1293 C CA . GLU A 1 166 ? 58.051 63.755 14.686 1.00 83.94 166 GLU A CA 1
ATOM 1294 C C . GLU A 1 166 ? 58.607 64.199 13.326 1.00 83.94 166 GLU A C 1
ATOM 1296 O O . GLU A 1 166 ? 59.750 64.654 13.238 1.00 83.94 166 GLU A O 1
ATOM 1301 N N . ALA A 1 167 ? 57.807 64.100 12.261 1.00 79.31 167 ALA A N 1
ATOM 1302 C CA . ALA A 1 167 ? 58.186 64.553 10.928 1.00 79.31 167 ALA A CA 1
ATOM 1303 C C . ALA A 1 167 ? 58.369 66.076 10.874 1.00 79.31 167 ALA A C 1
ATOM 1305 O O . ALA A 1 167 ? 59.333 66.539 10.273 1.00 79.31 167 ALA A O 1
ATOM 1306 N N . GLU A 1 168 ? 57.505 66.851 11.532 1.00 81.81 168 GLU A N 1
ATOM 1307 C CA . GLU A 1 168 ? 57.648 68.305 11.663 1.00 81.81 168 GLU A CA 1
ATOM 1308 C C . GLU A 1 168 ? 58.929 68.679 12.417 1.00 81.81 168 GLU A C 1
ATOM 1310 O O . GLU A 1 168 ? 59.663 69.563 11.970 1.00 81.81 168 GLU A O 1
ATOM 1315 N N . ALA A 1 169 ? 59.259 67.965 13.500 1.00 80.12 169 ALA A N 1
ATOM 1316 C CA . ALA A 1 169 ? 60.515 68.161 14.223 1.00 80.12 169 ALA A CA 1
ATOM 1317 C C . ALA A 1 169 ? 61.742 67.867 13.337 1.00 80.12 169 ALA A C 1
ATOM 1319 O O . ALA A 1 169 ? 62.678 68.666 13.284 1.00 80.12 169 ALA A O 1
ATOM 1320 N N . ARG A 1 170 ? 61.715 66.768 12.567 1.00 84.06 170 ARG A N 1
ATOM 1321 C CA . ARG A 1 170 ? 62.779 66.439 11.599 1.00 84.06 170 ARG A CA 1
ATOM 1322 C C . ARG A 1 170 ? 62.858 67.446 10.456 1.00 84.06 170 ARG A C 1
ATOM 1324 O O . ARG A 1 170 ? 63.951 67.778 10.013 1.00 84.06 170 ARG A O 1
ATOM 1331 N N . LEU A 1 171 ? 61.724 67.943 9.966 1.00 83.25 171 LEU A N 1
ATOM 1332 C CA . LEU A 1 171 ? 61.693 68.954 8.912 1.00 83.25 171 LEU A CA 1
ATOM 1333 C C . LEU A 1 171 ? 62.313 70.263 9.407 1.00 83.25 171 LEU A C 1
ATOM 1335 O O . LEU A 1 171 ? 63.066 70.888 8.665 1.00 83.25 171 LEU A O 1
ATOM 1339 N N . GLN A 1 172 ? 62.047 70.666 10.653 1.00 82.31 172 GLN A N 1
ATOM 1340 C CA . GLN A 1 172 ? 62.711 71.818 11.267 1.00 82.31 172 GLN A CA 1
ATOM 1341 C C . GLN A 1 172 ? 64.228 71.615 11.340 1.00 82.31 172 GLN A C 1
ATOM 1343 O O . GLN A 1 172 ? 64.975 72.516 10.959 1.00 82.31 172 GLN A O 1
ATOM 1348 N N . GLU A 1 173 ? 64.684 70.424 11.732 1.00 85.75 173 GLU A N 1
ATOM 1349 C CA . GLU A 1 173 ? 66.108 70.074 11.765 1.00 85.75 173 GLU A CA 1
ATOM 1350 C C . GLU A 1 173 ? 66.748 70.119 10.365 1.00 85.75 173 GLU A C 1
ATOM 1352 O O . GLU A 1 173 ? 67.762 70.789 10.164 1.00 85.75 173 GLU A O 1
ATOM 1357 N N . VAL A 1 174 ? 66.129 69.487 9.363 1.00 83.38 174 VAL A N 1
ATOM 1358 C CA . VAL A 1 174 ? 66.612 69.499 7.972 1.00 83.38 174 VAL A CA 1
ATOM 1359 C C . VAL A 1 174 ? 66.583 70.907 7.387 1.00 83.38 174 VAL A C 1
ATOM 1361 O O . VAL A 1 174 ? 67.508 71.292 6.682 1.00 83.38 174 VAL A O 1
ATOM 1364 N N . THR A 1 175 ? 65.568 71.715 7.694 1.00 80.88 175 THR A N 1
ATOM 1365 C CA . THR A 1 175 ? 65.512 73.121 7.262 1.00 80.88 175 THR A CA 1
ATOM 1366 C C . THR A 1 175 ? 66.681 73.909 7.851 1.00 80.88 175 THR A C 1
ATOM 1368 O O . THR A 1 175 ? 67.297 74.722 7.162 1.00 80.88 175 THR A O 1
ATOM 1371 N N . GLN A 1 176 ? 67.045 73.625 9.102 1.00 82.19 176 GLN A N 1
ATOM 1372 C CA . GLN A 1 176 ? 68.206 74.219 9.754 1.00 82.19 176 GLN A CA 1
ATOM 1373 C C . GLN A 1 176 ? 69.522 73.763 9.100 1.00 82.19 176 GLN A C 1
ATOM 1375 O O . GLN A 1 176 ? 70.394 74.593 8.838 1.00 82.19 176 GLN A O 1
ATOM 1380 N N . GLN A 1 177 ? 69.645 72.478 8.751 1.00 82.62 177 GLN A N 1
ATOM 1381 C CA . GLN A 1 177 ? 70.798 71.935 8.019 1.00 82.62 177 GLN A CA 1
ATOM 1382 C C . GLN A 1 177 ? 70.901 72.495 6.591 1.00 82.62 177 GLN A C 1
ATOM 1384 O O . GLN A 1 177 ? 71.984 72.874 6.149 1.00 82.62 177 GLN A O 1
ATOM 1389 N N . LEU A 1 178 ? 69.787 72.615 5.867 1.00 78.69 178 LEU A N 1
ATOM 1390 C CA . LEU A 1 178 ? 69.745 73.216 4.532 1.00 78.69 178 LEU A CA 1
ATOM 1391 C C . LEU A 1 178 ? 70.089 74.703 4.569 1.00 78.69 178 LEU A C 1
ATOM 1393 O O . LEU A 1 178 ? 70.732 75.191 3.646 1.00 78.69 178 LEU A O 1
ATOM 1397 N N . HIS A 1 179 ? 69.731 75.421 5.634 1.00 79.25 179 HIS A N 1
ATOM 1398 C CA . HIS A 1 179 ? 70.182 76.798 5.820 1.00 79.25 179 HIS A CA 1
ATOM 1399 C C . HIS A 1 179 ? 71.713 76.873 5.954 1.00 79.25 179 HIS A C 1
ATOM 1401 O O . HIS A 1 179 ? 72.341 77.725 5.324 1.00 79.25 179 HIS A O 1
ATOM 1407 N N . GLN A 1 180 ? 72.330 75.941 6.690 1.00 78.81 180 GLN A N 1
ATOM 1408 C CA . GLN A 1 180 ? 73.792 75.831 6.7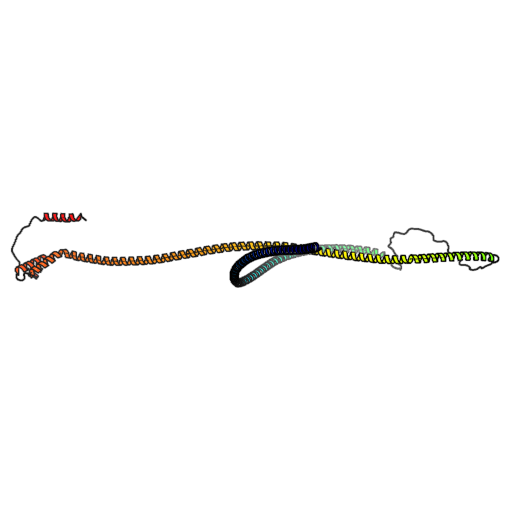90 1.00 78.81 180 GLN A CA 1
ATOM 1409 C C . GLN A 1 180 ? 74.435 75.457 5.441 1.00 78.81 180 GLN A C 1
ATOM 1411 O O . GLN A 1 180 ? 75.428 76.065 5.038 1.00 78.81 180 GLN A O 1
ATOM 1416 N N . PHE A 1 181 ? 73.846 74.520 4.689 1.00 75.19 181 PHE A N 1
ATOM 1417 C CA . PHE A 1 181 ? 74.301 74.187 3.333 1.00 75.19 181 PHE A CA 1
ATOM 1418 C C . PHE A 1 181 ? 74.135 75.352 2.352 1.00 75.19 181 PHE A C 1
ATOM 1420 O O . PHE A 1 181 ? 75.016 75.581 1.527 1.00 75.19 181 PHE A O 1
ATOM 1427 N N . GLY A 1 182 ? 73.049 76.119 2.450 1.00 77.62 182 GLY A N 1
ATOM 1428 C CA . GLY A 1 182 ? 72.823 77.316 1.645 1.00 77.62 182 GLY A CA 1
ATOM 1429 C C . GLY A 1 182 ? 73.937 78.343 1.838 1.00 77.62 182 GLY A C 1
ATOM 1430 O O . GLY A 1 182 ? 74.469 78.853 0.855 1.00 77.62 182 GLY A O 1
ATOM 1431 N N . GLN A 1 183 ? 74.368 78.559 3.086 1.00 78.38 183 GLN A N 1
ATOM 1432 C CA . GLN A 1 183 ? 75.519 79.412 3.404 1.00 78.38 183 GLN A CA 1
ATOM 1433 C C . GLN A 1 183 ? 76.823 78.883 2.770 1.00 78.38 183 GLN A C 1
ATOM 1435 O O . GLN A 1 183 ? 77.608 79.664 2.222 1.00 78.38 183 GLN A O 1
ATOM 1440 N N . ALA A 1 184 ? 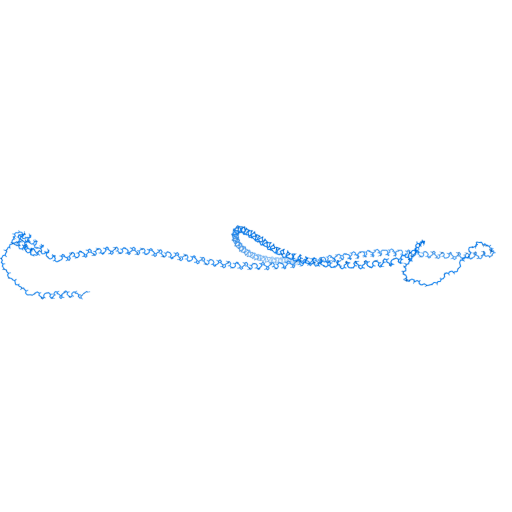77.031 77.561 2.759 1.00 72.31 184 ALA A N 1
ATOM 1441 C CA . ALA A 1 184 ? 78.187 76.933 2.114 1.00 72.31 184 ALA A CA 1
ATOM 1442 C C . ALA A 1 184 ? 78.157 77.045 0.574 1.00 72.31 184 ALA A C 1
ATOM 1444 O O . ALA A 1 184 ? 79.183 77.338 -0.041 1.00 72.31 184 ALA A O 1
ATOM 1445 N N . ILE A 1 185 ? 76.989 76.888 -0.064 1.00 73.88 185 ILE A N 1
ATOM 1446 C CA . ILE A 1 185 ? 76.830 77.036 -1.522 1.00 73.88 185 ILE A CA 1
ATOM 1447 C C . ILE A 1 185 ? 77.065 78.484 -1.957 1.00 73.88 185 ILE A C 1
ATOM 1449 O O . ILE A 1 185 ? 77.729 78.699 -2.968 1.00 73.88 185 ILE A O 1
ATOM 1453 N N . THR A 1 186 ? 76.608 79.487 -1.199 1.00 74.06 186 THR A N 1
ATOM 1454 C CA . THR A 1 186 ? 76.944 80.892 -1.499 1.00 74.06 186 THR A CA 1
ATOM 1455 C C . THR A 1 186 ? 78.449 81.159 -1.429 1.00 74.06 186 THR A C 1
ATOM 1457 O O . THR A 1 186 ? 78.978 81.932 -2.229 1.00 74.06 186 THR A O 1
ATOM 1460 N N . HIS A 1 187 ? 79.164 80.466 -0.538 1.00 71.81 187 HIS A N 1
ATOM 1461 C CA . HIS A 1 187 ? 80.625 80.499 -0.506 1.00 71.81 187 HIS A CA 1
ATOM 1462 C C . HIS A 1 187 ? 81.246 79.845 -1.749 1.00 71.81 187 HIS A C 1
ATOM 1464 O O . HIS A 1 187 ? 82.187 80.391 -2.317 1.00 71.81 187 HIS A O 1
ATOM 1470 N N . PHE A 1 188 ? 80.689 78.726 -2.217 1.00 71.56 188 PHE A N 1
ATOM 1471 C CA . PHE A 1 188 ? 81.181 78.021 -3.402 1.00 71.56 188 PHE A CA 1
ATOM 1472 C C . PHE A 1 188 ? 80.876 78.768 -4.715 1.00 71.56 188 PHE A C 1
ATOM 1474 O O . PHE A 1 188 ? 81.709 78.811 -5.616 1.00 71.56 188 PHE A O 1
ATOM 1481 N N . GLN A 1 189 ? 79.713 79.416 -4.831 1.00 71.12 189 GLN A N 1
ATOM 1482 C CA . GLN A 1 189 ? 79.329 80.189 -6.020 1.00 71.12 189 GLN A CA 1
ATOM 1483 C C . GLN A 1 189 ? 80.149 81.473 -6.190 1.00 71.12 189 GLN A C 1
ATOM 1485 O O . GLN A 1 189 ? 80.464 81.829 -7.326 1.00 71.12 189 GLN A O 1
ATOM 1490 N N . SER A 1 190 ? 80.552 82.137 -5.100 1.00 71.31 190 SER A N 1
ATOM 1491 C CA . SER A 1 190 ? 81.475 83.278 -5.202 1.00 71.31 190 SER A CA 1
ATOM 1492 C C . SER A 1 190 ? 82.855 82.849 -5.718 1.00 71.31 190 SER A C 1
ATOM 1494 O O . SER A 1 190 ? 83.479 83.573 -6.491 1.00 71.31 190 SER A O 1
ATOM 1496 N N . GLN A 1 191 ? 83.286 81.630 -5.381 1.00 70.00 191 GLN A N 1
ATOM 1497 C CA . GLN A 1 191 ? 84.536 81.044 -5.859 1.00 70.00 191 GLN A CA 1
ATOM 1498 C C . GLN A 1 191 ? 84.440 80.598 -7.331 1.00 70.00 191 GLN A C 1
ATOM 1500 O O . GLN A 1 191 ? 85.324 80.902 -8.127 1.00 70.00 191 GLN A O 1
ATOM 1505 N N . HIS A 1 192 ? 83.316 80.006 -7.747 1.00 68.12 192 HIS A N 1
ATOM 1506 C CA . HIS A 1 192 ? 83.105 79.573 -9.135 1.00 68.12 192 HIS A CA 1
ATOM 1507 C C . HIS A 1 192 ? 82.900 80.737 -10.129 1.00 68.12 192 HIS A C 1
ATOM 1509 O O . HIS A 1 192 ? 83.223 80.606 -11.312 1.00 68.12 192 HIS A O 1
ATOM 1515 N N . GLN A 1 193 ? 82.392 81.891 -9.671 1.00 69.69 193 GLN A N 1
ATOM 1516 C CA . GLN A 1 193 ? 82.325 83.116 -10.482 1.00 69.69 193 GLN A CA 1
ATOM 1517 C C . GLN A 1 193 ? 83.713 83.727 -10.744 1.00 69.69 193 GLN A C 1
ATOM 1519 O O . GLN A 1 193 ? 83.906 84.343 -11.793 1.00 69.69 193 GLN A O 1
ATOM 1524 N N . ALA A 1 194 ? 84.693 83.508 -9.860 1.00 65.81 194 ALA A N 1
ATOM 1525 C CA . ALA A 1 194 ? 86.084 83.888 -10.115 1.00 65.81 194 ALA A CA 1
ATOM 1526 C C . ALA A 1 194 ? 86.731 82.998 -11.197 1.00 65.81 194 ALA A C 1
ATOM 1528 O O . ALA A 1 194 ? 87.447 83.500 -12.066 1.00 65.81 194 ALA A O 1
ATOM 1529 N N . ASP A 1 195 ? 86.404 81.703 -11.217 1.00 62.62 195 ASP A N 1
ATOM 1530 C CA . ASP A 1 195 ? 86.954 80.752 -12.191 1.00 62.62 195 ASP A CA 1
ATOM 1531 C C . ASP A 1 195 ? 86.311 80.886 -13.591 1.00 62.62 195 ASP A C 1
ATOM 1533 O O . ASP A 1 195 ? 87.001 80.791 -14.612 1.00 62.62 195 ASP A O 1
ATOM 1537 N N . ALA A 1 196 ? 85.013 81.215 -13.675 1.00 64.31 196 ALA A N 1
ATOM 1538 C CA . ALA A 1 196 ? 84.299 81.428 -14.943 1.00 64.31 196 ALA A CA 1
ATOM 1539 C C . ALA A 1 196 ? 84.811 82.644 -15.751 1.00 64.31 196 ALA A C 1
ATOM 1541 O O . ALA A 1 196 ? 84.803 82.618 -16.986 1.00 64.31 196 ALA A O 1
ATOM 1542 N N . ALA A 1 197 ? 85.331 83.678 -15.078 1.00 64.50 197 ALA A N 1
ATOM 1543 C CA . ALA A 1 197 ? 85.939 84.844 -15.727 1.00 64.50 197 ALA A CA 1
ATOM 1544 C C . ALA A 1 197 ? 87.248 84.506 -16.474 1.00 64.50 197 ALA A C 1
ATOM 1546 O O . ALA A 1 197 ? 87.646 85.225 -17.393 1.00 64.50 197 ALA A O 1
ATOM 1547 N N . THR A 1 198 ? 87.901 83.393 -16.127 1.00 59.38 198 THR A N 1
ATOM 1548 C CA . THR A 1 198 ? 89.146 82.951 -16.775 1.00 59.38 198 THR A CA 1
ATOM 1549 C C . THR A 1 198 ? 88.865 82.148 -18.052 1.00 59.38 198 THR A C 1
ATOM 1551 O O . THR A 1 198 ? 89.605 82.260 -19.028 1.00 59.38 198 THR A O 1
ATOM 1554 N N . ILE A 1 199 ? 87.747 81.412 -18.101 1.00 60.53 199 ILE A N 1
ATOM 1555 C CA . ILE A 1 199 ? 87.349 80.591 -19.261 1.00 60.53 199 ILE A CA 1
ATOM 1556 C C . ILE A 1 199 ? 86.748 81.451 -20.390 1.00 60.53 199 ILE A C 1
ATOM 1558 O O . ILE A 1 199 ? 87.012 81.193 -21.565 1.00 60.53 199 ILE A O 1
ATOM 1562 N N . GLN A 1 200 ? 86.051 82.550 -20.067 1.00 60.31 200 GLN A N 1
ATOM 1563 C CA . GLN A 1 200 ? 85.517 83.492 -21.069 1.00 60.31 200 GLN A CA 1
ATOM 1564 C C . GLN A 1 200 ? 86.591 84.255 -21.875 1.00 60.31 200 GLN A C 1
ATOM 1566 O O . GLN A 1 200 ? 86.262 84.846 -22.900 1.00 60.31 200 GLN A O 1
ATOM 1571 N N . ARG A 1 201 ? 87.877 84.205 -21.492 1.00 59.22 201 ARG A N 1
ATOM 1572 C CA . ARG A 1 201 ? 88.980 84.761 -22.304 1.00 59.22 201 ARG A CA 1
ATOM 1573 C C . ARG A 1 201 ? 89.512 83.825 -23.392 1.00 59.22 201 ARG A C 1
ATOM 1575 O O . ARG A 1 201 ? 90.223 84.306 -24.263 1.00 59.22 201 ARG A O 1
ATOM 1582 N N . LEU A 1 202 ? 89.185 82.530 -23.374 1.00 52.75 202 LEU A N 1
ATOM 1583 C CA . LEU A 1 202 ? 89.737 81.554 -24.331 1.00 52.75 202 LEU A CA 1
ATOM 1584 C C . LEU A 1 202 ? 88.725 81.042 -25.371 1.00 52.75 202 LEU A C 1
ATOM 1586 O O . LEU A 1 202 ? 89.112 80.315 -26.278 1.00 52.75 202 LEU A O 1
ATOM 1590 N N . GLN A 1 203 ? 87.452 81.446 -25.295 1.00 50.03 203 GLN A N 1
ATOM 1591 C CA . GLN A 1 203 ? 86.405 81.051 -26.256 1.00 50.03 203 GLN A CA 1
ATOM 1592 C C . GLN A 1 203 ? 85.919 82.192 -27.175 1.00 50.03 203 GLN A C 1
ATOM 1594 O O . GLN A 1 203 ? 84.928 82.031 -27.881 1.00 50.03 203 GLN A O 1
ATOM 1599 N N . GLY A 1 204 ? 86.623 83.330 -27.207 1.00 53.19 204 GLY A N 1
ATOM 1600 C CA . GLY A 1 204 ? 86.282 84.488 -28.049 1.00 53.19 204 GLY A CA 1
ATOM 1601 C C . GLY A 1 204 ? 86.789 84.449 -29.499 1.00 53.19 204 GLY A C 1
ATOM 1602 O O . GLY A 1 204 ? 86.269 85.195 -30.321 1.00 53.19 204 GLY A O 1
ATOM 1603 N N . ASP A 1 205 ? 87.734 83.568 -29.844 1.00 42.12 205 ASP A N 1
ATOM 1604 C CA . ASP A 1 205 ? 88.485 83.672 -31.111 1.00 42.12 205 ASP A CA 1
ATOM 1605 C C . ASP A 1 205 ? 88.194 82.570 -32.146 1.00 42.12 205 ASP A C 1
ATOM 1607 O O . ASP A 1 205 ? 88.986 82.362 -33.063 1.00 42.12 205 ASP A O 1
ATOM 1611 N N . LEU A 1 206 ? 87.061 81.861 -32.068 1.00 42.31 206 LEU A N 1
ATOM 1612 C CA . LEU A 1 206 ? 86.757 80.827 -33.071 1.00 42.31 206 LEU A CA 1
ATOM 1613 C C . LEU A 1 206 ? 85.275 80.722 -33.458 1.00 42.31 206 LEU A C 1
ATOM 1615 O O . LEU A 1 206 ? 84.693 79.641 -33.470 1.00 42.31 206 LEU A O 1
ATOM 1619 N N . ALA A 1 207 ? 84.670 81.860 -33.812 1.00 42.78 207 ALA A N 1
ATOM 1620 C CA . ALA A 1 207 ? 83.392 81.895 -34.526 1.00 42.78 207 ALA A CA 1
ATOM 1621 C C . ALA A 1 207 ? 83.276 83.113 -35.466 1.00 42.78 207 ALA A C 1
ATOM 1623 O O . ALA A 1 207 ? 82.485 84.023 -35.238 1.00 42.78 207 ALA A O 1
ATOM 1624 N N . SER A 1 208 ? 84.040 83.108 -36.566 1.00 38.25 208 SER A N 1
ATOM 1625 C CA . SER A 1 208 ? 83.576 83.672 -37.844 1.00 38.25 208 SER A CA 1
ATOM 1626 C C . SER A 1 208 ? 84.260 82.981 -39.036 1.00 38.25 208 SER A C 1
ATOM 1628 O O . SER A 1 208 ? 85.482 82.892 -39.083 1.00 38.25 208 SER A O 1
ATOM 1630 N N . THR A 1 209 ? 83.429 82.544 -39.998 1.00 34.00 209 THR A N 1
ATOM 1631 C CA . THR A 1 209 ? 83.715 81.904 -41.312 1.00 34.00 209 THR A CA 1
ATOM 1632 C C . THR A 1 209 ? 84.018 80.393 -41.262 1.00 34.00 209 THR A C 1
ATOM 1634 O O . THR A 1 209 ? 84.828 79.956 -40.462 1.00 34.00 209 THR A O 1
ATOM 1637 N N . GLN A 1 210 ? 83.427 79.498 -42.061 1.00 34.34 210 GLN A N 1
ATOM 1638 C CA . GLN A 1 210 ? 82.364 79.548 -43.073 1.00 34.34 210 GLN A CA 1
ATOM 1639 C C . GLN A 1 210 ? 81.996 78.090 -43.443 1.00 34.34 210 GLN A C 1
ATOM 1641 O O . GLN A 1 210 ? 82.840 77.209 -43.348 1.00 34.34 210 GLN A O 1
ATOM 1646 N N . GLU A 1 211 ? 80.742 77.892 -43.854 1.00 32.62 211 GLU A N 1
ATOM 1647 C CA . GLU A 1 211 ? 80.187 76.935 -44.834 1.00 32.62 211 GLU A CA 1
ATOM 1648 C C . GLU A 1 211 ? 80.811 75.554 -45.155 1.00 32.62 211 GLU A C 1
ATOM 1650 O O . GLU A 1 211 ? 81.988 75.400 -45.457 1.00 32.62 211 GLU A O 1
ATOM 1655 N N . ALA A 1 212 ? 79.858 74.631 -45.364 1.00 30.81 212 ALA A N 1
ATOM 1656 C CA . ALA A 1 212 ? 79.862 73.444 -46.227 1.00 30.81 212 ALA A CA 1
ATOM 1657 C C . ALA A 1 212 ? 80.186 72.074 -45.603 1.00 30.81 212 ALA A C 1
ATOM 1659 O O . ALA A 1 212 ? 81.280 71.798 -45.129 1.00 30.81 212 ALA A O 1
ATOM 1660 N N . GLY A 1 213 ? 79.234 71.156 -45.814 1.00 32.94 213 GLY A N 1
ATOM 1661 C CA . GLY A 1 213 ? 79.553 69.921 -46.531 1.00 32.94 213 GLY A CA 1
ATOM 1662 C C . GLY A 1 213 ? 79.713 68.664 -45.688 1.00 32.94 213 GLY A C 1
ATOM 1663 O O . GLY A 1 213 ? 80.813 68.287 -45.314 1.00 32.94 213 GLY A O 1
ATOM 1664 N N . ALA A 1 214 ? 78.587 67.984 -45.493 1.00 35.53 214 ALA A N 1
ATOM 1665 C CA . ALA A 1 214 ? 78.431 66.644 -44.946 1.00 35.53 214 ALA A CA 1
ATOM 1666 C C . ALA A 1 214 ? 79.410 65.576 -45.488 1.00 35.53 214 ALA A C 1
ATOM 1668 O O . ALA A 1 214 ? 79.442 65.274 -46.682 1.00 35.53 214 ALA A O 1
ATOM 1669 N N . THR A 1 215 ? 80.073 64.910 -44.543 1.00 33.50 215 THR A N 1
ATOM 1670 C CA . THR A 1 215 ? 80.648 63.556 -44.586 1.00 33.50 215 THR A CA 1
ATOM 1671 C C . THR A 1 215 ? 80.194 62.861 -43.290 1.00 33.50 215 THR A C 1
ATOM 1673 O O . THR A 1 215 ? 80.154 63.475 -42.231 1.00 33.50 215 THR A O 1
ATOM 1676 N N . GLN A 1 216 ? 79.557 61.689 -43.345 1.00 32.72 216 GLN A N 1
ATOM 1677 C CA . GLN A 1 216 ? 80.167 60.368 -43.538 1.00 32.72 216 GLN A CA 1
ATOM 1678 C C . GLN A 1 216 ? 81.026 59.950 -42.331 1.00 32.72 216 GLN A C 1
ATOM 1680 O O . GLN A 1 216 ? 82.144 60.428 -42.197 1.00 32.72 216 GLN A O 1
ATOM 1685 N N . ALA A 1 217 ? 80.527 59.021 -41.504 1.00 31.36 217 ALA A N 1
ATOM 1686 C CA . ALA A 1 217 ? 81.339 58.048 -40.757 1.00 31.36 217 ALA A CA 1
ATOM 1687 C C . ALA A 1 217 ? 80.454 57.042 -39.998 1.00 31.36 217 ALA A C 1
ATOM 1689 O O . ALA A 1 217 ? 79.501 57.431 -39.330 1.00 31.36 217 ALA A O 1
ATOM 1690 N N . GLY A 1 218 ? 80.810 55.759 -40.099 1.00 34.72 218 GLY A N 1
ATOM 1691 C CA . GLY A 1 218 ? 80.158 54.625 -39.437 1.00 34.72 218 GLY A CA 1
ATOM 1692 C C . GLY A 1 218 ? 79.867 53.491 -40.426 1.00 34.72 218 GLY A C 1
ATOM 1693 O O . GLY A 1 218 ? 78.707 53.260 -40.738 1.00 34.72 218 GLY A O 1
ATOM 1694 N N . GLN A 1 219 ? 80.851 52.899 -41.126 1.00 32.84 219 GLN A N 1
ATOM 1695 C CA . GLN A 1 219 ? 81.815 51.908 -40.584 1.00 32.84 219 GLN A CA 1
ATOM 1696 C C . GLN A 1 219 ? 81.063 50.831 -39.777 1.00 32.84 219 GLN A C 1
ATOM 1698 O O . GLN A 1 219 ? 80.434 51.151 -38.778 1.00 32.84 219 GLN A O 1
ATOM 1703 N N . LEU A 1 220 ? 80.986 49.564 -40.181 1.00 39.38 220 LEU A N 1
ATOM 1704 C CA . LEU A 1 220 ? 82.065 48.602 -40.426 1.00 39.38 220 LEU A CA 1
ATOM 1705 C C . LEU A 1 220 ? 81.490 47.412 -41.246 1.00 39.38 220 LEU A C 1
ATOM 1707 O O . LEU A 1 220 ? 80.374 46.984 -40.975 1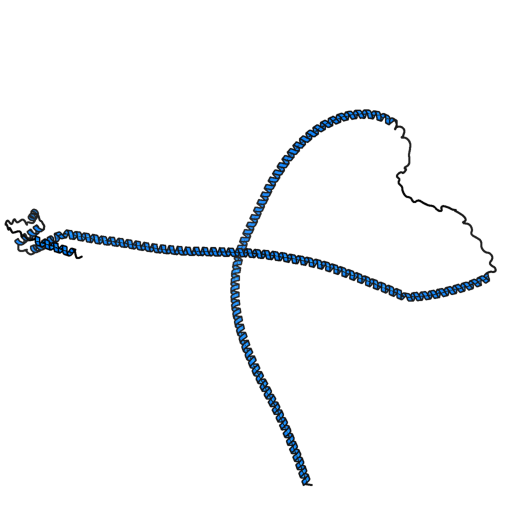.00 39.38 220 LEU A O 1
ATOM 1711 N N . GLU A 1 221 ? 82.085 46.939 -42.344 1.00 37.22 221 GLU A N 1
ATOM 1712 C CA . GLU A 1 221 ? 83.337 46.162 -42.469 1.00 37.22 221 GLU A CA 1
ATOM 1713 C C . GLU A 1 221 ? 83.190 44.637 -42.285 1.00 37.22 221 GLU A C 1
ATOM 1715 O O . GLU A 1 221 ? 82.678 44.156 -41.280 1.00 37.22 221 GLU A O 1
ATOM 1720 N N . LEU A 1 222 ? 83.784 43.936 -43.266 1.00 37.88 222 LEU A N 1
ATOM 1721 C CA . LEU A 1 222 ? 84.094 42.503 -43.415 1.00 37.88 222 LEU A CA 1
ATOM 1722 C C . LEU A 1 222 ? 82.958 41.570 -43.884 1.00 37.88 222 LEU A C 1
ATOM 1724 O O . LEU A 1 222 ? 81.978 41.370 -43.186 1.00 37.88 222 LEU A O 1
ATOM 1728 N N . ALA A 1 223 ? 83.045 40.873 -45.025 1.00 38.66 223 ALA A N 1
ATOM 1729 C CA . ALA A 1 223 ? 84.159 40.624 -45.955 1.00 38.66 223 ALA A CA 1
ATOM 1730 C C . ALA A 1 223 ? 83.572 40.240 -47.341 1.00 38.66 223 ALA A C 1
ATOM 1732 O O . ALA A 1 223 ? 82.709 39.370 -47.424 1.00 38.66 223 ALA A O 1
ATOM 1733 N N . LEU A 1 224 ? 83.818 40.964 -48.445 1.00 39.66 224 LEU A N 1
ATOM 1734 C CA . LEU A 1 224 ? 85.008 40.896 -49.321 1.00 39.66 224 LEU A CA 1
ATOM 1735 C C . LEU A 1 224 ? 85.524 39.453 -49.477 1.00 39.66 224 LEU A C 1
ATOM 1737 O O . LEU A 1 224 ? 86.084 38.892 -48.551 1.00 39.66 224 LEU A O 1
ATOM 1741 N N . ARG A 1 225 ? 85.317 38.766 -50.607 1.00 40.91 225 ARG A N 1
ATOM 1742 C CA . ARG A 1 225 ? 85.532 39.231 -51.991 1.00 40.91 225 ARG A CA 1
ATOM 1743 C C . ARG A 1 225 ? 86.946 39.788 -52.163 1.00 40.91 225 ARG A C 1
ATOM 1745 O O . ARG A 1 225 ? 87.157 40.921 -52.572 1.00 40.91 225 ARG A O 1
ATOM 1752 N N . GLU A 1 226 ? 87.901 38.932 -51.840 1.00 41.72 226 GLU A N 1
ATOM 1753 C CA . GLU A 1 226 ? 89.173 38.861 -52.543 1.00 41.72 226 GLU A CA 1
ATOM 1754 C C . GLU A 1 226 ? 88.984 37.940 -53.766 1.00 41.72 226 GLU A C 1
ATOM 1756 O O . GLU A 1 226 ? 88.340 36.898 -53.664 1.00 41.72 226 GLU A O 1
ATOM 1761 N N . ARG A 1 227 ? 89.282 38.445 -54.970 1.00 37.12 227 ARG A N 1
ATOM 1762 C CA . ARG A 1 227 ? 90.549 38.247 -55.716 1.00 37.12 227 ARG A CA 1
ATOM 1763 C C . ARG A 1 227 ? 90.471 36.996 -56.603 1.00 37.12 227 ARG A C 1
ATOM 1765 O O . ARG A 1 227 ? 90.129 35.931 -56.127 1.00 37.12 227 ARG A O 1
ATOM 1772 N N . ASN A 1 228 ? 90.831 37.006 -57.878 1.00 42.12 228 ASN A N 1
ATOM 1773 C CA . ASN A 1 228 ? 91.603 37.993 -58.610 1.00 42.12 228 ASN A CA 1
ATOM 1774 C C . ASN A 1 228 ? 91.577 37.665 -60.106 1.00 42.12 228 ASN A C 1
ATOM 1776 O O . ASN A 1 228 ? 91.593 36.499 -60.487 1.00 42.12 228 ASN A O 1
ATOM 1780 N N . ASP A 1 229 ? 91.623 38.733 -60.895 1.00 38.53 229 ASP A N 1
ATOM 1781 C CA . ASP A 1 229 ? 92.526 38.920 -62.030 1.00 38.53 229 ASP A CA 1
ATOM 1782 C C . ASP A 1 229 ? 92.635 37.820 -63.090 1.00 38.53 229 ASP A C 1
ATOM 1784 O O . ASP A 1 229 ? 93.385 36.861 -62.946 1.00 38.53 229 ASP A O 1
ATOM 1788 N N . ALA A 1 230 ? 92.062 38.098 -64.261 1.00 36.16 230 ALA A N 1
ATOM 1789 C CA . ALA A 1 230 ? 92.860 38.176 -65.484 1.00 36.16 230 ALA A CA 1
ATOM 1790 C C . ALA A 1 230 ? 92.054 38.837 -66.612 1.00 36.16 230 ALA A C 1
ATOM 1792 O O . ALA A 1 230 ? 90.911 38.478 -66.872 1.00 36.16 230 ALA A O 1
ATOM 1793 N N . ASN A 1 231 ? 92.719 39.740 -67.333 1.00 36.66 231 ASN A N 1
ATOM 1794 C CA . ASN A 1 231 ? 92.357 40.262 -68.656 1.00 36.66 231 ASN A CA 1
ATOM 1795 C C . ASN A 1 231 ? 91.420 41.469 -68.726 1.00 36.66 231 ASN A C 1
ATOM 1797 O O . ASN A 1 231 ? 90.504 41.556 -69.541 1.00 36.66 231 ASN A O 1
ATOM 1801 N N . GLN A 1 232 ? 91.830 42.515 -68.012 1.00 38.34 232 GLN A N 1
ATOM 1802 C CA . GLN A 1 232 ? 91.943 43.806 -68.679 1.00 38.34 232 GLN A CA 1
ATOM 1803 C C . GLN A 1 232 ? 92.990 43.731 -69.808 1.00 38.34 232 GLN A C 1
ATOM 1805 O O . GLN A 1 232 ? 94.162 43.479 -69.554 1.00 38.34 232 GLN A O 1
ATOM 1810 N N . ARG A 1 233 ? 92.538 44.111 -71.008 1.00 39.16 233 ARG A N 1
ATOM 1811 C CA . ARG A 1 233 ? 93.262 44.931 -71.996 1.00 39.16 233 ARG A CA 1
ATOM 1812 C C . ARG A 1 233 ? 94.348 44.249 -72.831 1.00 39.16 233 ARG A C 1
ATOM 1814 O O . ARG A 1 233 ? 95.505 44.198 -72.442 1.00 39.16 233 ARG A O 1
ATOM 1821 N N . LEU A 1 234 ? 93.998 43.988 -74.090 1.00 32.84 234 LEU A N 1
ATOM 1822 C CA . LEU A 1 234 ? 94.850 44.355 -75.222 1.00 32.84 234 LEU A CA 1
ATOM 1823 C C . LEU A 1 234 ? 93.979 44.738 -76.432 1.00 32.84 234 LEU A C 1
ATOM 1825 O O . LEU A 1 234 ? 93.367 43.894 -77.071 1.00 32.84 234 LEU A O 1
ATOM 1829 N N . GLN A 1 235 ? 93.977 46.046 -76.695 1.00 35.53 235 GLN A N 1
ATOM 1830 C CA . GLN A 1 235 ? 93.872 46.693 -78.007 1.00 35.53 235 GLN A CA 1
ATOM 1831 C C . GLN A 1 235 ? 92.545 46.675 -78.780 1.00 35.53 235 GLN A C 1
ATOM 1833 O O . GLN A 1 235 ? 92.231 45.820 -79.600 1.00 35.53 235 GLN A O 1
ATOM 1838 N N . GLU A 1 236 ? 91.843 47.784 -78.568 1.00 38.56 236 GLU A N 1
ATOM 1839 C CA . GLU A 1 236 ? 91.172 48.604 -79.573 1.00 38.56 236 GLU A CA 1
ATOM 1840 C C . GLU A 1 236 ? 91.808 48.622 -80.985 1.00 38.56 236 GLU A C 1
ATOM 1842 O O . GLU A 1 236 ? 93.013 48.794 -81.145 1.00 38.56 236 GLU A O 1
ATOM 1847 N N . VAL A 1 237 ? 90.906 48.621 -81.978 1.00 39.03 237 VAL A N 1
ATOM 1848 C CA . VAL A 1 237 ? 90.955 49.380 -83.245 1.00 39.03 237 VAL A CA 1
ATOM 1849 C C . VAL A 1 237 ? 91.981 48.934 -84.294 1.00 39.03 237 VAL A C 1
ATOM 1851 O O . VAL A 1 237 ? 93.104 49.419 -84.340 1.00 39.03 237 VAL A O 1
ATOM 1854 N N . LEU A 1 238 ? 91.510 48.158 -85.280 1.00 33.41 238 LEU A N 1
ATOM 1855 C CA . LEU A 1 238 ? 91.989 48.282 -86.660 1.00 33.41 238 LEU A CA 1
ATOM 1856 C C . LEU A 1 238 ? 90.958 47.763 -87.683 1.00 33.41 238 LEU A C 1
ATOM 1858 O O . LEU A 1 238 ? 90.585 46.597 -87.690 1.00 33.41 238 LEU A O 1
ATOM 1862 N N . GLN A 1 239 ? 90.553 48.674 -88.571 1.00 37.72 239 GLN A N 1
ATOM 1863 C CA . GLN A 1 239 ? 90.031 48.425 -89.921 1.00 37.72 239 GLN A CA 1
ATOM 1864 C C . GLN A 1 239 ? 88.616 47.849 -90.090 1.00 37.72 239 GLN A C 1
ATOM 1866 O O . GLN A 1 239 ? 88.386 46.746 -90.574 1.00 37.72 239 GLN A O 1
ATOM 1871 N N . ARG A 1 240 ? 87.649 48.765 -89.956 1.00 42.69 240 ARG A N 1
ATOM 1872 C CA . ARG A 1 240 ? 86.772 49.043 -91.103 1.00 42.69 240 ARG A CA 1
ATOM 1873 C C . ARG A 1 240 ? 87.622 49.628 -92.236 1.00 42.69 240 ARG A C 1
ATOM 1875 O O . ARG A 1 240 ? 87.992 50.795 -92.149 1.00 42.69 240 ARG A O 1
ATOM 1882 N N . SER A 1 241 ? 87.899 48.865 -93.289 1.00 31.62 241 SER A N 1
ATOM 1883 C CA . SER A 1 241 ? 88.122 49.442 -94.619 1.00 31.62 241 SER A CA 1
ATOM 1884 C C . SER A 1 241 ? 88.035 48.388 -95.720 1.00 31.62 241 SER A C 1
ATOM 1886 O O . SER A 1 241 ? 88.787 47.421 -95.708 1.00 31.62 241 SER A O 1
ATOM 1888 N N . GLN A 1 242 ? 87.212 48.718 -96.713 1.00 33.44 242 GLN A N 1
ATOM 1889 C CA . GLN A 1 242 ? 87.380 48.411 -98.135 1.00 33.44 242 GLN A CA 1
ATOM 1890 C C . GLN A 1 242 ? 86.757 47.125 -98.685 1.00 33.44 242 GLN A C 1
ATOM 1892 O O . GLN A 1 242 ? 87.290 46.021 -98.653 1.00 33.44 242 GLN A O 1
ATOM 1897 N N . GLU A 1 243 ? 85.601 47.385 -99.287 1.00 33.44 243 GLU A N 1
ATOM 1898 C CA . GLU A 1 243 ? 85.084 46.786 -100.506 1.00 33.44 243 GLU A CA 1
ATOM 1899 C C . GLU A 1 243 ? 86.125 46.713 -101.640 1.00 33.44 243 GLU A C 1
ATOM 1901 O O . GLU A 1 243 ? 87.084 47.481 -101.700 1.00 33.44 243 GLU A O 1
ATOM 1906 N N . THR A 1 244 ? 85.779 45.878 -102.623 1.00 33.06 244 THR A N 1
ATOM 1907 C CA . THR A 1 244 ? 86.283 45.803 -104.005 1.00 33.06 244 THR A CA 1
ATOM 1908 C C . THR A 1 244 ? 87.618 45.088 -104.235 1.00 33.06 244 THR A C 1
ATOM 1910 O O . THR A 1 244 ? 88.699 45.628 -104.040 1.00 33.06 244 THR A O 1
ATOM 1913 N N . SER A 1 245 ? 87.551 43.901 -104.846 1.00 35.53 245 SER A N 1
ATOM 1914 C CA . SER A 1 245 ? 87.871 43.798 -106.278 1.00 35.53 245 SER A CA 1
ATOM 1915 C C . SER A 1 245 ? 87.484 42.441 -106.861 1.00 35.53 245 SER A C 1
ATOM 1917 O O . SER A 1 245 ? 87.751 41.374 -106.315 1.00 35.53 245 SER A O 1
ATOM 1919 N N . GLN A 1 246 ? 86.801 42.552 -107.991 1.00 36.69 246 GLN A N 1
ATOM 1920 C CA . GLN A 1 246 ? 86.319 41.516 -108.882 1.00 36.69 246 GLN A CA 1
ATOM 1921 C C . GLN A 1 246 ? 87.465 40.841 -109.656 1.00 36.69 246 GLN A C 1
ATOM 1923 O O . GLN A 1 246 ? 88.443 41.484 -110.015 1.00 36.69 246 GLN A O 1
ATOM 1928 N N . VAL A 1 247 ? 87.259 39.553 -109.950 1.00 35.94 247 VAL A N 1
ATOM 1929 C CA . VAL A 1 247 ? 87.327 38.933 -111.290 1.00 35.94 247 VAL A CA 1
ATOM 1930 C C . VAL A 1 247 ? 88.545 39.260 -112.164 1.00 35.94 247 VAL A C 1
ATOM 1932 O O . VAL A 1 247 ? 88.622 40.334 -112.743 1.00 35.94 247 VAL A O 1
ATOM 1935 N N . ALA A 1 248 ? 89.366 38.239 -112.435 1.00 36.81 248 ALA A N 1
ATOM 1936 C CA . ALA A 1 248 ? 89.668 37.789 -113.803 1.00 36.81 248 ALA A CA 1
ATOM 1937 C C . ALA A 1 248 ? 90.579 36.549 -113.790 1.00 36.81 248 ALA A C 1
ATOM 1939 O O . ALA A 1 248 ? 91.737 36.636 -113.403 1.00 36.81 248 ALA A O 1
ATOM 1940 N N . HIS A 1 249 ? 90.043 35.398 -114.210 1.00 38.91 249 HIS A N 1
ATOM 1941 C CA . HIS A 1 249 ? 90.639 34.493 -115.210 1.00 38.91 249 HIS A CA 1
ATOM 1942 C C . HIS A 1 249 ? 89.795 33.213 -115.308 1.00 38.91 249 HIS A C 1
ATOM 1944 O O . HIS A 1 249 ? 90.174 32.125 -114.882 1.00 38.91 249 HIS A O 1
ATOM 1950 N N . ALA A 1 250 ? 88.602 33.376 -115.884 1.00 41.03 250 ALA A N 1
ATOM 1951 C CA . ALA A 1 250 ? 87.867 32.297 -116.525 1.00 41.03 250 ALA A CA 1
ATOM 1952 C C . ALA A 1 250 ? 88.402 32.156 -117.956 1.00 41.03 250 ALA A C 1
ATOM 1954 O O . ALA A 1 250 ? 88.545 33.152 -118.663 1.00 41.03 250 ALA A O 1
ATOM 1955 N N . GLY A 1 251 ? 88.725 30.930 -118.358 1.00 45.50 251 GLY A N 1
ATOM 1956 C CA . GLY A 1 251 ? 89.192 30.664 -119.719 1.00 45.50 251 GLY A CA 1
ATOM 1957 C C . GLY A 1 251 ? 89.743 29.265 -119.996 1.00 45.50 251 GLY A C 1
ATOM 1958 O O . GLY A 1 251 ? 90.244 29.048 -121.090 1.00 45.50 251 GLY A O 1
ATOM 1959 N N . SER A 1 252 ? 89.679 28.317 -119.047 1.00 50.25 252 SER A N 1
ATOM 1960 C CA . SER A 1 252 ? 90.043 26.908 -119.310 1.00 50.25 252 SER A CA 1
ATOM 1961 C C . SER A 1 252 ? 89.356 25.874 -118.395 1.00 50.25 252 SER A C 1
ATOM 1963 O O . SER A 1 252 ? 89.623 24.683 -118.516 1.00 50.25 252 SER A O 1
ATOM 1965 N N . THR A 1 253 ? 88.467 26.295 -117.488 1.00 52.62 253 THR A N 1
ATOM 1966 C CA . THR A 1 253 ? 87.844 25.446 -116.449 1.00 52.62 253 THR A CA 1
ATOM 1967 C C . THR A 1 253 ? 86.373 25.117 -116.711 1.00 52.62 253 THR A C 1
ATOM 1969 O O . THR A 1 253 ? 85.788 24.311 -115.998 1.00 52.62 253 THR A O 1
ATOM 1972 N N . GLU A 1 254 ? 85.756 25.694 -117.740 1.00 53.97 254 GLU A N 1
ATOM 1973 C CA . GLU A 1 254 ? 84.304 25.616 -117.956 1.00 53.97 254 GLU A CA 1
ATOM 1974 C C . GLU A 1 254 ? 83.838 24.221 -118.413 1.00 53.97 254 GLU A C 1
ATOM 1976 O O . GLU A 1 254 ? 82.781 23.750 -118.008 1.00 53.97 254 GLU A O 1
ATOM 1981 N N . ASN A 1 255 ? 84.672 23.485 -119.154 1.00 58.09 255 ASN A N 1
ATOM 1982 C CA . ASN A 1 255 ? 84.332 22.135 -119.626 1.00 58.09 255 ASN A CA 1
ATOM 1983 C C . ASN A 1 255 ? 84.510 21.043 -118.545 1.00 58.09 255 ASN A C 1
ATOM 1985 O O . ASN A 1 255 ? 83.836 20.014 -118.566 1.00 58.09 255 ASN A O 1
ATOM 1989 N N . GLU A 1 256 ? 85.393 21.269 -117.570 1.00 60.62 256 GLU A N 1
ATOM 1990 C CA . GLU A 1 256 ? 85.600 20.374 -116.420 1.00 60.62 256 GLU A CA 1
ATOM 1991 C C . GLU A 1 256 ? 84.582 20.656 -115.306 1.00 60.62 256 GLU A C 1
ATOM 1993 O O . GLU A 1 256 ? 84.061 19.728 -114.682 1.00 60.62 256 GLU A O 1
ATOM 1998 N N . ARG A 1 257 ? 84.199 21.930 -115.149 1.00 69.44 257 ARG A N 1
ATOM 1999 C CA . ARG A 1 257 ? 83.136 22.376 -114.247 1.00 69.44 257 ARG A CA 1
ATOM 2000 C C . ARG A 1 257 ? 81.775 21.819 -114.655 1.00 69.44 257 ARG A C 1
ATOM 2002 O O . ARG A 1 257 ? 81.103 21.247 -113.811 1.00 69.44 257 ARG A O 1
ATOM 2009 N N . LEU A 1 258 ? 81.429 21.840 -115.946 1.00 71.12 258 LEU A N 1
ATOM 2010 C CA . LEU A 1 258 ? 80.172 21.251 -116.430 1.00 71.12 258 LEU A CA 1
ATOM 2011 C C . LEU A 1 258 ? 80.097 19.732 -116.198 1.00 71.12 258 LEU A C 1
ATOM 2013 O O . LEU A 1 258 ? 79.026 19.209 -115.904 1.00 71.12 258 LEU A O 1
ATOM 2017 N N . ARG A 1 259 ? 81.220 18.999 -116.268 1.00 73.62 259 ARG A N 1
ATOM 2018 C CA . ARG A 1 259 ? 81.243 17.557 -115.948 1.00 73.62 259 ARG A CA 1
ATOM 2019 C C . ARG A 1 259 ? 81.131 17.283 -114.447 1.00 73.62 259 ARG A C 1
ATOM 2021 O O . ARG A 1 259 ? 80.448 16.334 -114.067 1.00 73.62 259 ARG A O 1
ATOM 2028 N N . GLN A 1 260 ? 81.757 18.104 -113.601 1.00 75.00 260 GLN A N 1
ATOM 2029 C CA . GLN A 1 260 ? 81.584 18.025 -112.147 1.00 75.00 260 GLN A CA 1
ATOM 2030 C C . GLN A 1 260 ? 80.172 18.431 -111.710 1.00 75.00 260 GLN A C 1
ATOM 2032 O O . GLN A 1 260 ? 79.594 17.742 -110.879 1.00 75.00 260 GLN A O 1
ATOM 2037 N N . GLU A 1 261 ? 79.577 19.463 -112.308 1.00 78.19 261 GLU A N 1
ATOM 2038 C CA . GLU A 1 261 ? 78.202 19.903 -112.035 1.00 78.19 261 GLU A CA 1
ATOM 2039 C C . GLU A 1 261 ? 77.174 18.845 -112.467 1.00 78.19 261 GLU A C 1
ATOM 2041 O O . GLU A 1 261 ? 76.186 18.608 -111.771 1.00 78.19 261 GLU A O 1
ATOM 2046 N N . LEU A 1 262 ? 77.421 18.119 -113.563 1.00 76.25 262 LEU A N 1
ATOM 2047 C CA . LEU A 1 262 ? 76.542 17.025 -113.993 1.00 76.25 262 LEU A CA 1
ATOM 2048 C C . LEU A 1 262 ? 76.675 15.774 -113.101 1.00 76.25 262 LEU A C 1
ATOM 2050 O O . LEU A 1 262 ? 75.694 15.074 -112.854 1.00 76.25 262 LEU A O 1
ATOM 2054 N N . ALA A 1 263 ? 77.870 15.502 -112.567 1.00 78.44 263 ALA A N 1
ATOM 2055 C CA . ALA A 1 263 ? 78.081 14.438 -111.583 1.00 78.44 263 ALA A CA 1
ATOM 2056 C C . ALA A 1 263 ? 77.491 14.795 -110.204 1.00 78.44 263 ALA A C 1
ATOM 2058 O O . ALA A 1 263 ? 76.830 13.958 -109.591 1.00 78.44 263 ALA A O 1
ATOM 2059 N N . GLN A 1 264 ? 77.667 16.041 -109.753 1.00 80.38 264 GLN A N 1
ATOM 2060 C CA . GLN A 1 264 ? 77.090 16.561 -108.511 1.00 80.38 264 GLN A CA 1
ATOM 2061 C C . GLN A 1 264 ? 75.566 16.603 -108.585 1.00 80.38 264 GLN A C 1
ATOM 2063 O O . GLN A 1 264 ? 74.915 16.078 -107.691 1.00 80.38 264 GLN A O 1
ATOM 2068 N N . SER A 1 265 ? 74.987 17.105 -109.679 1.00 78.50 265 SER A N 1
ATOM 2069 C CA . SER A 1 265 ? 73.529 17.096 -109.859 1.00 78.50 265 SER A CA 1
ATOM 2070 C C . SER A 1 265 ? 72.963 15.677 -109.899 1.00 78.50 265 SER A C 1
ATOM 2072 O O . SER A 1 265 ? 71.899 15.439 -109.336 1.00 78.50 265 SER A O 1
ATOM 2074 N N . ARG A 1 266 ? 73.677 14.698 -110.473 1.00 81.50 266 ARG A N 1
ATOM 2075 C CA . ARG A 1 266 ? 73.276 13.282 -110.419 1.00 81.50 266 ARG A CA 1
ATOM 2076 C C . ARG A 1 266 ? 73.356 12.703 -109.003 1.00 81.50 266 ARG A C 1
ATOM 2078 O O . ARG A 1 266 ? 72.441 11.983 -108.606 1.00 81.50 266 ARG A O 1
ATOM 2085 N N . GLU A 1 267 ? 74.408 12.993 -108.240 1.00 79.38 267 GLU A N 1
ATOM 2086 C CA . GLU A 1 267 ? 74.499 12.590 -106.828 1.00 79.38 267 GLU A CA 1
ATOM 2087 C C . GLU A 1 267 ? 73.428 13.260 -105.962 1.00 79.38 267 GLU A C 1
ATOM 2089 O O . GLU A 1 267 ? 72.841 12.611 -105.097 1.00 79.38 267 GLU A O 1
ATOM 2094 N N . GLU A 1 268 ? 73.132 14.533 -106.203 1.00 80.00 268 GLU A N 1
ATOM 2095 C CA . GLU A 1 268 ? 72.067 15.271 -105.528 1.00 80.00 268 GLU A CA 1
ATOM 2096 C C . GLU A 1 268 ? 70.696 14.688 -105.858 1.00 80.00 268 GLU A C 1
ATOM 2098 O O . GLU A 1 268 ? 69.892 14.488 -104.950 1.00 80.00 268 GLU A O 1
ATOM 2103 N N . LEU A 1 269 ? 70.449 14.311 -107.116 1.00 79.94 269 LEU A N 1
ATOM 2104 C CA . LEU A 1 269 ? 69.217 13.633 -107.518 1.00 79.94 269 LEU A CA 1
ATOM 2105 C C . LEU A 1 269 ? 69.095 12.260 -106.850 1.00 79.94 269 LEU A C 1
ATOM 2107 O O . LEU A 1 269 ? 68.034 11.935 -106.325 1.00 79.94 269 LEU A O 1
ATOM 2111 N N . MET A 1 270 ? 70.182 11.487 -106.782 1.00 81.31 270 MET A N 1
ATOM 2112 C CA . MET A 1 270 ? 70.206 10.210 -106.058 1.00 81.31 270 MET A CA 1
ATOM 2113 C C . MET A 1 270 ? 69.977 10.397 -104.551 1.00 81.31 270 MET A C 1
ATOM 2115 O O . MET A 1 270 ? 69.226 9.627 -103.955 1.00 81.31 270 MET A O 1
ATOM 2119 N N . ARG A 1 271 ? 70.543 11.441 -103.927 1.00 80.44 271 ARG A N 1
ATOM 2120 C CA . ARG A 1 271 ? 70.248 11.795 -102.525 1.00 80.44 271 ARG A CA 1
ATOM 2121 C C . ARG A 1 271 ? 68.798 12.228 -102.336 1.00 80.44 271 ARG A C 1
ATOM 2123 O O . ARG A 1 271 ? 68.206 11.879 -101.322 1.00 80.44 271 ARG A O 1
ATOM 2130 N N . CYS A 1 272 ? 68.219 12.975 -103.272 1.00 78.25 272 CYS A N 1
ATOM 2131 C CA . CYS A 1 272 ? 66.813 13.373 -103.220 1.00 78.25 272 CYS A CA 1
ATOM 2132 C C . CYS A 1 272 ? 65.883 12.164 -103.359 1.00 78.25 272 CYS A C 1
ATOM 2134 O O . CYS A 1 272 ? 64.927 12.055 -102.599 1.00 78.25 272 CYS A O 1
ATOM 2136 N N . VAL A 1 273 ? 66.193 11.223 -104.254 1.00 80.00 273 VAL A N 1
ATOM 2137 C CA . VAL A 1 273 ? 65.444 9.965 -104.393 1.00 80.00 273 VAL A CA 1
ATOM 2138 C C . VAL A 1 273 ? 65.556 9.117 -103.124 1.00 80.00 273 VAL A C 1
ATOM 2140 O O . VAL A 1 273 ? 64.536 8.642 -102.636 1.00 80.00 273 VAL A O 1
ATOM 2143 N N . ALA A 1 274 ? 66.748 8.991 -102.532 1.00 80.44 274 ALA A N 1
ATOM 2144 C CA . ALA A 1 274 ? 66.924 8.289 -101.259 1.00 80.44 274 ALA A CA 1
ATOM 2145 C C . ALA A 1 274 ? 66.132 8.956 -100.117 1.00 80.44 274 ALA A C 1
ATOM 2147 O O . ALA A 1 274 ? 65.422 8.277 -99.386 1.00 80.44 274 ALA A O 1
ATOM 2148 N N . LYS A 1 275 ? 66.158 10.293 -100.016 1.00 83.38 275 LYS A N 1
ATOM 2149 C CA . LYS A 1 275 ? 65.364 11.046 -99.028 1.00 83.38 275 LYS A CA 1
ATOM 2150 C C . LYS A 1 275 ? 63.857 10.903 -99.232 1.00 83.38 275 LYS A C 1
ATOM 2152 O O . LYS A 1 275 ? 63.120 10.904 -98.253 1.00 83.38 275 LYS A O 1
ATOM 2157 N N . LEU A 1 276 ? 63.391 10.807 -100.477 1.00 79.31 276 LEU A N 1
ATOM 2158 C CA . LEU A 1 276 ? 61.980 10.556 -100.778 1.00 79.31 276 LEU A CA 1
ATOM 2159 C C . LEU A 1 276 ? 61.579 9.131 -100.388 1.00 79.31 276 LEU A C 1
ATOM 2161 O O . LEU A 1 276 ? 60.542 8.964 -99.759 1.00 79.31 276 LEU A O 1
ATOM 2165 N N . GLN A 1 277 ? 62.421 8.132 -100.666 1.00 82.19 277 GLN A N 1
ATOM 2166 C CA . GLN A 1 277 ? 62.196 6.747 -100.232 1.00 82.19 277 GLN A CA 1
ATOM 2167 C C . GLN A 1 277 ? 62.211 6.612 -98.702 1.00 82.19 277 GLN A C 1
ATOM 2169 O O . GLN A 1 277 ? 61.355 5.934 -98.134 1.00 82.19 277 GLN A O 1
ATOM 2174 N N . ASP A 1 278 ? 63.128 7.301 -98.021 1.00 84.56 278 ASP A N 1
ATOM 2175 C CA . ASP A 1 278 ? 63.142 7.385 -96.559 1.00 84.56 278 ASP A CA 1
ATOM 2176 C C . ASP A 1 278 ? 61.901 8.121 -96.037 1.00 84.56 278 ASP A C 1
ATOM 2178 O O . ASP A 1 278 ? 61.284 7.680 -95.072 1.00 84.56 278 ASP A O 1
ATOM 2182 N N . GLY A 1 279 ? 61.470 9.195 -96.704 1.00 85.81 279 GLY A N 1
ATOM 2183 C CA . GLY A 1 279 ? 60.238 9.917 -96.383 1.00 85.81 279 GLY A CA 1
ATOM 2184 C C . GLY A 1 279 ? 58.984 9.050 -96.523 1.00 85.81 279 GLY A C 1
ATOM 2185 O O . GLY A 1 279 ? 58.133 9.057 -95.635 1.00 85.81 279 GLY A O 1
ATOM 2186 N N . GLU A 1 280 ? 58.881 8.257 -97.589 1.00 84.19 280 GLU A N 1
ATOM 2187 C CA . GLU A 1 280 ? 57.801 7.284 -97.790 1.00 84.19 280 GLU A CA 1
ATOM 2188 C C . GLU A 1 280 ? 57.835 6.184 -96.725 1.00 84.19 280 GLU A C 1
ATOM 2190 O O . GLU A 1 280 ? 56.794 5.824 -96.171 1.00 84.19 280 GLU A O 1
ATOM 2195 N N . ARG A 1 281 ? 59.030 5.692 -96.374 1.00 86.06 281 ARG A N 1
ATOM 2196 C CA . ARG A 1 281 ? 59.215 4.716 -95.295 1.00 86.06 281 ARG A CA 1
ATOM 2197 C C . ARG A 1 281 ? 58.775 5.282 -93.943 1.00 86.06 281 ARG A C 1
ATOM 2199 O O . ARG A 1 281 ? 58.022 4.609 -93.241 1.00 86.06 281 ARG A O 1
ATOM 2206 N N . LEU A 1 282 ? 59.162 6.517 -93.616 1.00 86.81 282 LEU A N 1
ATOM 2207 C CA . LEU A 1 282 ? 58.716 7.216 -92.408 1.00 86.81 282 LEU A CA 1
ATOM 2208 C C . LEU A 1 282 ? 57.202 7.447 -92.408 1.00 86.81 282 LEU A C 1
ATOM 2210 O O . LEU A 1 282 ? 56.563 7.236 -91.385 1.00 86.81 282 LEU A O 1
ATOM 2214 N N . GLN A 1 283 ? 56.594 7.835 -93.532 1.00 85.44 283 GLN A N 1
ATOM 2215 C CA . GLN A 1 283 ? 55.136 7.989 -93.611 1.00 85.44 283 GLN A CA 1
ATOM 2216 C C . GLN A 1 283 ? 54.402 6.667 -93.369 1.00 85.44 283 GLN A C 1
ATOM 2218 O O . GLN A 1 283 ? 53.356 6.648 -92.717 1.00 85.44 283 GLN A O 1
ATOM 2223 N N . LEU A 1 284 ? 54.939 5.558 -93.877 1.00 86.44 284 LEU A N 1
ATOM 2224 C CA . LEU A 1 284 ? 54.368 4.230 -93.676 1.00 86.44 284 LEU A CA 1
ATOM 2225 C C . LEU A 1 284 ? 54.531 3.769 -92.220 1.00 86.44 284 LEU A C 1
ATOM 2227 O O . LEU A 1 284 ? 53.625 3.147 -91.672 1.00 86.44 284 LEU A O 1
ATOM 2231 N N . GLU A 1 285 ? 55.640 4.126 -91.576 1.00 86.31 285 GLU A N 1
ATOM 2232 C CA . GLU A 1 285 ? 55.880 3.888 -90.152 1.00 86.31 285 GLU A CA 1
ATOM 2233 C C . GLU A 1 285 ? 54.970 4.751 -89.262 1.00 86.31 285 GLU A C 1
ATOM 2235 O O . GLU A 1 285 ? 54.322 4.215 -88.371 1.00 86.31 285 GLU A O 1
ATOM 2240 N N . ILE A 1 286 ? 54.782 6.037 -89.578 1.00 86.81 286 ILE A N 1
ATOM 2241 C CA . ILE A 1 286 ? 53.807 6.918 -88.911 1.00 86.81 286 ILE A CA 1
ATOM 2242 C C . ILE A 1 286 ? 52.386 6.354 -89.047 1.00 86.81 286 ILE A C 1
ATOM 2244 O O . ILE A 1 286 ? 51.661 6.259 -88.059 1.00 86.81 286 ILE A O 1
ATOM 2248 N N . ARG A 1 287 ? 51.990 5.903 -90.246 1.00 87.94 287 ARG A N 1
ATOM 2249 C CA . ARG A 1 287 ? 50.685 5.246 -90.452 1.00 87.94 287 ARG A CA 1
ATOM 2250 C C . ARG A 1 287 ? 50.550 3.946 -89.663 1.00 87.94 287 ARG A C 1
ATOM 2252 O O . ARG A 1 287 ? 49.452 3.632 -89.220 1.00 87.94 287 ARG A O 1
ATOM 2259 N N . ARG A 1 288 ? 51.639 3.191 -89.485 1.00 88.62 288 ARG A N 1
ATOM 2260 C CA . ARG A 1 288 ? 51.655 1.986 -88.640 1.00 88.62 288 ARG A CA 1
ATOM 2261 C C . ARG A 1 288 ? 51.585 2.311 -87.149 1.00 88.62 288 ARG A C 1
ATOM 2263 O O . ARG A 1 288 ? 51.043 1.499 -86.412 1.00 88.62 288 ARG A O 1
ATOM 2270 N N . LEU A 1 289 ? 52.112 3.455 -86.714 1.00 91.12 289 LEU A N 1
ATOM 2271 C CA . LEU A 1 289 ? 52.134 3.878 -85.309 1.00 91.12 289 LEU A CA 1
ATOM 2272 C C . LEU A 1 289 ? 50.843 4.578 -84.857 1.00 91.12 289 LEU A C 1
ATOM 2274 O O . LEU A 1 289 ? 50.516 4.520 -83.676 1.00 91.12 289 LEU A O 1
ATOM 2278 N N . LEU A 1 290 ? 50.075 5.166 -85.777 1.00 88.44 290 LEU A N 1
ATOM 2279 C CA . LEU A 1 290 ? 48.812 5.861 -85.480 1.00 88.44 290 LEU A CA 1
ATOM 2280 C C . LEU A 1 290 ? 47.807 5.022 -84.654 1.00 88.44 290 LEU A C 1
ATOM 2282 O O . LEU A 1 290 ? 47.334 5.517 -83.632 1.00 88.44 290 LEU A O 1
ATOM 2286 N N . PRO A 1 291 ? 47.537 3.741 -84.988 1.00 90.31 291 PRO A N 1
ATOM 2287 C CA . PRO A 1 291 ? 46.656 2.893 -84.178 1.00 90.31 291 PRO A CA 1
ATOM 2288 C C . PRO A 1 291 ? 47.180 2.634 -82.758 1.00 90.31 291 PRO A C 1
ATOM 2290 O O . PRO A 1 291 ? 46.393 2.427 -81.838 1.00 90.31 291 PRO A O 1
ATOM 2293 N N . PHE A 1 292 ? 48.503 2.645 -82.554 1.00 88.31 292 PHE A N 1
ATOM 2294 C CA . PHE A 1 292 ? 49.094 2.496 -81.221 1.00 88.31 292 PHE A CA 1
ATOM 2295 C C . PHE A 1 292 ? 48.956 3.776 -80.394 1.00 88.31 292 PHE A C 1
ATOM 2297 O O . PHE A 1 292 ? 48.770 3.690 -79.184 1.00 88.31 292 PHE A O 1
ATOM 2304 N N . GLU A 1 293 ? 48.999 4.952 -81.025 1.00 90.94 293 GLU A N 1
ATOM 2305 C CA . GLU A 1 293 ? 48.708 6.223 -80.355 1.00 90.94 293 GLU A CA 1
ATOM 2306 C C . GLU A 1 293 ? 47.236 6.292 -79.916 1.00 90.94 293 GLU A C 1
ATOM 2308 O O . GLU A 1 293 ? 46.944 6.689 -78.788 1.00 90.94 293 GLU A O 1
ATOM 2313 N N . GLU A 1 294 ? 46.310 5.851 -80.772 1.00 91.00 294 GLU A N 1
ATOM 2314 C CA . GLU A 1 294 ? 44.884 5.745 -80.437 1.00 91.00 294 GLU A CA 1
ATOM 2315 C C . GLU A 1 294 ? 44.644 4.740 -79.301 1.00 91.00 294 GLU A C 1
ATOM 2317 O O . GLU A 1 294 ? 43.969 5.073 -78.326 1.00 91.00 294 GLU A O 1
ATOM 2322 N N . ALA A 1 295 ? 45.272 3.560 -79.357 1.00 90.25 295 ALA A N 1
ATOM 2323 C CA . ALA A 1 295 ? 45.204 2.570 -78.283 1.00 90.25 295 ALA A CA 1
ATOM 2324 C C . ALA A 1 295 ? 45.825 3.078 -76.968 1.00 90.25 295 ALA A C 1
ATOM 2326 O O . ALA A 1 295 ? 45.305 2.790 -75.892 1.00 90.25 295 ALA A O 1
ATOM 2327 N N . SER A 1 296 ? 46.910 3.859 -77.032 1.00 92.50 296 SER A N 1
ATOM 2328 C CA . SER A 1 296 ? 47.520 4.489 -75.854 1.00 92.50 296 SER A CA 1
ATOM 2329 C C . SER A 1 296 ? 46.576 5.509 -75.222 1.00 92.50 296 SER A C 1
ATOM 2331 O O . SER A 1 296 ? 46.383 5.487 -74.010 1.00 92.50 296 SER A O 1
ATOM 2333 N N . LYS A 1 297 ? 45.931 6.360 -76.030 1.00 93.31 297 LYS A N 1
ATOM 2334 C CA . LYS A 1 297 ? 44.922 7.315 -75.545 1.00 93.31 297 LYS A CA 1
ATOM 2335 C C . LYS A 1 297 ? 43.728 6.598 -74.921 1.00 93.31 297 LYS A C 1
ATOM 2337 O O . LYS A 1 297 ? 43.269 7.002 -73.857 1.00 93.31 297 LYS A O 1
ATOM 2342 N N . GLU A 1 298 ? 43.252 5.515 -75.535 1.00 93.38 298 GLU A N 1
ATOM 2343 C CA . GLU A 1 298 ? 42.166 4.711 -74.971 1.00 93.38 298 GLU A CA 1
ATOM 2344 C C . GLU A 1 298 ? 42.571 4.082 -73.626 1.00 93.38 298 GLU A C 1
ATOM 2346 O O . GLU A 1 298 ? 41.825 4.168 -72.648 1.00 93.38 298 GLU A O 1
ATOM 2351 N N . LEU A 1 299 ? 43.776 3.514 -73.527 1.00 92.50 299 LEU A N 1
ATOM 2352 C CA . LEU A 1 299 ? 44.298 2.975 -72.269 1.00 92.50 299 LEU A CA 1
ATOM 2353 C C . LEU A 1 299 ? 44.458 4.053 -71.192 1.00 92.50 299 LEU A C 1
ATOM 2355 O O . LEU A 1 299 ? 44.089 3.807 -70.047 1.00 92.50 299 LEU A O 1
ATOM 2359 N N . GLU A 1 300 ? 44.934 5.249 -71.542 1.00 93.12 300 GLU A N 1
ATOM 2360 C CA . GLU A 1 300 ? 45.002 6.385 -70.616 1.00 93.12 300 GLU A CA 1
ATOM 2361 C C . GLU A 1 300 ? 43.613 6.804 -70.121 1.00 93.12 300 GLU A C 1
ATOM 2363 O O . GLU A 1 300 ? 43.444 7.075 -68.932 1.00 93.12 300 GLU A O 1
ATOM 2368 N N . THR A 1 301 ? 42.600 6.827 -70.996 1.00 93.25 301 THR A N 1
ATOM 2369 C CA . THR A 1 301 ? 41.222 7.134 -70.577 1.00 93.25 301 THR A CA 1
ATOM 2370 C C . THR A 1 301 ? 40.668 6.074 -69.630 1.00 93.25 301 THR A C 1
ATOM 2372 O O . THR A 1 301 ? 40.159 6.425 -68.569 1.00 93.25 301 THR A O 1
ATOM 2375 N N . ARG A 1 302 ? 40.860 4.785 -69.936 1.00 93.12 302 ARG A N 1
ATOM 2376 C CA . ARG A 1 302 ? 40.433 3.682 -69.063 1.00 93.12 302 ARG A CA 1
ATOM 2377 C C . ARG A 1 302 ? 41.177 3.678 -67.730 1.00 93.12 302 ARG A C 1
ATOM 2379 O O . ARG A 1 302 ? 40.577 3.362 -66.707 1.00 93.12 302 ARG A O 1
ATOM 2386 N N . LEU A 1 303 ? 42.463 4.032 -67.724 1.00 93.88 303 LEU A N 1
ATOM 2387 C CA . LEU A 1 303 ? 43.246 4.160 -66.496 1.00 93.88 303 LEU A CA 1
ATOM 2388 C C . LEU A 1 303 ? 42.697 5.290 -65.620 1.00 93.88 303 LEU A C 1
ATOM 2390 O O . LEU A 1 303 ? 42.432 5.052 -64.448 1.00 93.88 303 LEU A O 1
ATOM 2394 N N . ARG A 1 304 ? 42.431 6.471 -66.193 1.00 94.19 304 ARG A N 1
ATOM 2395 C CA . ARG A 1 304 ? 41.813 7.590 -65.458 1.00 94.19 304 ARG A CA 1
ATOM 2396 C C . ARG A 1 304 ? 40.424 7.243 -64.927 1.00 94.19 304 ARG A C 1
ATOM 2398 O O . ARG A 1 304 ? 40.091 7.608 -63.805 1.00 94.19 304 ARG A O 1
ATOM 2405 N N . GLU A 1 305 ? 39.611 6.532 -65.706 1.00 94.12 305 GLU A N 1
ATOM 2406 C CA . GLU A 1 305 ? 38.303 6.048 -65.250 1.00 94.12 305 GLU A CA 1
ATOM 2407 C C . GLU A 1 305 ? 38.438 5.053 -64.089 1.00 94.12 305 GLU A C 1
ATOM 2409 O O . GLU A 1 305 ? 37.690 5.143 -63.115 1.00 94.12 305 GLU A O 1
ATOM 2414 N N . ALA A 1 306 ? 39.405 4.134 -64.152 1.00 92.38 306 ALA A N 1
ATOM 2415 C CA . ALA A 1 306 ? 39.676 3.181 -63.079 1.00 92.38 306 ALA A CA 1
ATOM 2416 C C . ALA A 1 306 ? 40.207 3.869 -61.808 1.00 92.38 306 ALA A C 1
ATOM 2418 O O . ALA A 1 306 ? 39.779 3.523 -60.707 1.00 92.38 306 ALA A O 1
ATOM 2419 N N . GLU A 1 307 ? 41.092 4.859 -61.949 1.00 93.69 307 GLU A N 1
ATOM 2420 C CA . GLU A 1 307 ? 41.587 5.692 -60.847 1.00 93.69 307 GLU A CA 1
ATOM 2421 C C . GLU A 1 307 ? 40.441 6.461 -60.184 1.00 93.69 307 GLU A C 1
ATOM 2423 O O . GLU A 1 307 ? 40.295 6.405 -58.963 1.00 93.69 307 GLU A O 1
ATOM 2428 N N . LEU A 1 308 ? 39.562 7.081 -60.979 1.00 94.75 308 LEU A N 1
ATOM 2429 C CA . LEU A 1 308 ? 38.382 7.785 -60.475 1.00 94.75 308 LEU A CA 1
ATOM 2430 C C . LEU A 1 308 ? 37.428 6.837 -59.733 1.00 94.75 308 LEU A C 1
ATOM 2432 O O . LEU A 1 308 ? 36.933 7.169 -58.658 1.00 94.75 308 LEU A O 1
ATOM 2436 N N . GLN A 1 309 ? 37.180 5.638 -60.268 1.00 94.00 309 GLN A N 1
ATOM 2437 C CA . GLN A 1 309 ? 36.355 4.631 -59.592 1.00 94.00 309 GLN A CA 1
ATOM 2438 C C . GLN A 1 309 ? 36.985 4.151 -58.280 1.00 94.00 309 GLN A C 1
ATOM 2440 O O . GLN A 1 309 ? 36.271 3.900 -57.305 1.00 94.00 309 GLN A O 1
ATOM 2445 N N . LEU A 1 310 ? 38.311 4.005 -58.236 1.00 93.44 310 LEU A N 1
ATOM 2446 C CA . LEU A 1 310 ? 39.028 3.600 -57.031 1.00 93.44 310 LEU A CA 1
ATOM 2447 C C . LEU A 1 310 ? 39.000 4.706 -55.970 1.00 93.44 310 LEU A C 1
ATOM 2449 O O . LEU A 1 310 ? 38.788 4.409 -54.795 1.00 93.44 310 LEU A O 1
ATOM 2453 N N . GLU A 1 311 ? 39.120 5.968 -56.378 1.00 94.06 311 GLU A N 1
ATOM 2454 C CA . GLU A 1 311 ? 38.967 7.122 -55.494 1.00 94.06 311 GLU A CA 1
ATOM 2455 C C . GLU A 1 311 ? 37.541 7.218 -54.934 1.00 94.06 311 GLU A C 1
ATOM 2457 O O . GLU A 1 311 ? 37.374 7.317 -53.719 1.00 94.06 311 GLU A O 1
ATOM 2462 N N . GLN A 1 312 ? 36.511 7.063 -55.773 1.00 94.06 312 GLN A N 1
ATOM 2463 C CA . GLN A 1 312 ? 35.110 7.018 -55.331 1.00 94.06 312 GLN A CA 1
ATOM 2464 C C . GLN A 1 312 ? 34.852 5.871 -54.344 1.00 94.06 312 GLN A C 1
ATOM 2466 O O . GLN A 1 312 ? 34.180 6.058 -53.330 1.00 94.06 312 GLN A O 1
ATOM 2471 N N . ARG A 1 313 ? 35.409 4.678 -54.598 1.00 93.69 313 ARG A N 1
ATOM 2472 C CA . ARG A 1 313 ? 35.310 3.541 -53.667 1.00 93.69 313 ARG A CA 1
ATOM 2473 C C . ARG A 1 313 ? 36.038 3.804 -52.354 1.00 93.69 313 ARG A C 1
ATOM 2475 O O . ARG A 1 313 ? 35.528 3.424 -51.304 1.00 93.69 313 ARG A O 1
ATOM 2482 N N . SER A 1 314 ? 37.206 4.442 -52.404 1.00 94.00 314 SER A N 1
ATOM 2483 C CA . SER A 1 314 ? 37.962 4.836 -51.214 1.00 94.00 314 SER A CA 1
ATOM 2484 C C . SER A 1 314 ? 37.166 5.836 -50.371 1.00 94.00 314 SER A C 1
ATOM 2486 O O . SER A 1 314 ? 36.973 5.616 -49.177 1.00 94.00 314 SER A O 1
ATOM 2488 N N . GLN A 1 315 ? 36.598 6.867 -51.004 1.00 94.75 315 GLN A N 1
ATOM 2489 C CA . GLN A 1 315 ? 35.737 7.853 -50.348 1.00 94.75 315 GLN A CA 1
ATOM 2490 C C . GLN A 1 315 ? 34.513 7.184 -49.706 1.00 94.75 315 GLN A C 1
ATOM 2492 O O . GLN A 1 315 ? 34.306 7.333 -48.501 1.00 94.75 315 GLN A O 1
ATOM 2497 N N . ALA A 1 316 ? 33.781 6.346 -50.447 1.00 93.31 316 ALA A N 1
ATOM 2498 C CA . ALA A 1 316 ? 32.638 5.604 -49.911 1.00 93.31 316 ALA A CA 1
ATOM 2499 C C . ALA A 1 316 ? 33.027 4.691 -48.731 1.00 93.31 316 ALA A C 1
ATOM 2501 O O . ALA A 1 316 ? 32.296 4.600 -47.746 1.00 93.31 316 ALA A O 1
ATOM 2502 N N . MET A 1 317 ? 34.198 4.045 -48.785 1.00 94.81 317 MET A N 1
ATOM 2503 C CA . MET A 1 317 ? 34.700 3.234 -47.673 1.00 94.81 317 MET A CA 1
ATOM 2504 C C . MET A 1 317 ? 34.999 4.093 -46.437 1.00 94.81 317 MET A C 1
ATOM 2506 O O . MET A 1 317 ? 34.636 3.706 -45.327 1.00 94.81 317 MET A O 1
ATOM 2510 N N . THR A 1 318 ? 35.614 5.267 -46.607 1.00 93.81 318 THR A N 1
ATOM 2511 C CA . THR A 1 318 ? 35.882 6.182 -45.486 1.00 93.81 318 THR A CA 1
ATOM 2512 C C . THR A 1 318 ? 34.602 6.758 -44.877 1.00 93.81 318 THR A C 1
ATOM 2514 O O . THR A 1 318 ? 34.505 6.872 -43.655 1.00 93.81 318 THR A O 1
ATOM 2517 N N . GLU A 1 319 ? 33.589 7.061 -45.692 1.00 94.25 319 GLU A N 1
ATOM 2518 C CA . GLU A 1 319 ? 32.270 7.486 -45.213 1.00 94.25 319 GLU A CA 1
ATOM 2519 C C . GLU A 1 319 ? 31.586 6.378 -44.408 1.00 94.25 319 GLU A C 1
ATOM 2521 O O . GLU A 1 319 ? 31.087 6.634 -43.311 1.00 94.25 319 GLU A O 1
ATOM 2526 N N . LEU A 1 320 ? 31.638 5.137 -44.896 1.00 94.25 320 LEU A N 1
ATOM 2527 C CA . LEU A 1 320 ? 31.085 3.974 -44.206 1.00 94.25 320 LEU A CA 1
ATOM 2528 C C . LEU A 1 320 ? 31.818 3.694 -42.882 1.00 94.25 320 LEU A C 1
ATOM 2530 O O . LEU A 1 320 ? 31.183 3.431 -41.864 1.00 94.25 320 LEU A O 1
ATOM 2534 N N . GLN A 1 321 ? 33.148 3.826 -42.848 1.00 94.69 321 GLN A N 1
ATOM 2535 C CA . GLN A 1 321 ? 33.926 3.739 -41.605 1.00 94.69 321 GLN A CA 1
ATOM 2536 C C . GLN A 1 321 ? 33.545 4.839 -40.610 1.00 94.69 321 GLN A C 1
ATOM 2538 O O . GLN A 1 321 ? 33.424 4.576 -39.412 1.00 94.69 321 GLN A O 1
ATOM 2543 N N . ARG A 1 322 ? 33.317 6.067 -41.090 1.00 94.62 322 ARG A N 1
ATOM 2544 C CA . ARG A 1 322 ? 32.867 7.181 -40.249 1.00 94.62 322 ARG A CA 1
ATOM 2545 C C . ARG A 1 322 ? 31.465 6.934 -39.688 1.00 94.62 322 ARG A C 1
ATOM 2547 O O . ARG A 1 322 ? 31.240 7.224 -38.514 1.00 94.62 322 ARG A O 1
ATOM 2554 N N . GLN A 1 323 ? 30.551 6.391 -40.491 1.00 94.94 323 GLN A N 1
ATOM 2555 C CA . GLN A 1 323 ? 29.218 5.986 -40.037 1.00 94.94 323 GLN A CA 1
ATOM 2556 C C . GLN A 1 323 ? 29.311 4.887 -38.976 1.00 94.94 323 GLN A C 1
ATOM 2558 O O . GLN A 1 323 ? 28.778 5.062 -37.886 1.00 94.94 323 GLN A O 1
ATOM 2563 N N . HIS A 1 324 ? 30.090 3.829 -39.215 1.00 94.00 324 HIS A N 1
ATOM 2564 C CA . HIS A 1 324 ? 30.299 2.774 -38.222 1.00 94.00 324 HIS A CA 1
ATOM 2565 C C . HIS A 1 324 ? 30.901 3.288 -36.910 1.00 94.00 324 HIS A C 1
ATOM 2567 O O . HIS A 1 324 ? 30.495 2.844 -35.838 1.00 94.00 324 HIS A O 1
ATOM 2573 N N . ALA A 1 325 ? 31.840 4.237 -36.964 1.00 95.00 325 ALA A N 1
ATOM 2574 C CA . ALA A 1 325 ? 32.388 4.861 -35.762 1.00 95.00 325 ALA A CA 1
ATOM 2575 C C . ALA A 1 325 ? 31.330 5.685 -35.003 1.00 95.00 325 ALA A C 1
ATOM 2577 O O . ALA A 1 325 ? 31.275 5.637 -33.772 1.00 95.00 325 ALA A O 1
ATOM 2578 N N . ALA A 1 326 ? 30.470 6.413 -35.723 1.00 95.06 326 ALA A N 1
ATOM 2579 C CA . ALA A 1 326 ? 29.363 7.157 -35.127 1.00 95.06 326 ALA A CA 1
ATOM 2580 C C . ALA A 1 326 ? 28.322 6.221 -34.486 1.00 95.06 326 ALA A C 1
ATOM 2582 O O . ALA A 1 326 ? 27.899 6.465 -33.353 1.00 95.06 326 ALA A O 1
ATOM 2583 N N . ASP A 1 327 ? 27.975 5.126 -35.162 1.00 95.12 327 ASP A N 1
ATOM 2584 C CA . ASP A 1 327 ? 27.051 4.110 -34.658 1.00 95.12 327 ASP A CA 1
ATOM 2585 C C . ASP A 1 327 ? 27.622 3.407 -33.425 1.00 95.12 327 ASP A C 1
ATOM 2587 O O . ASP A 1 327 ? 26.928 3.281 -32.419 1.00 95.12 327 ASP A O 1
ATOM 2591 N N . ALA A 1 328 ? 28.905 3.030 -33.440 1.00 94.44 328 ALA A N 1
ATOM 2592 C CA . ALA A 1 328 ? 29.575 2.437 -32.284 1.00 94.44 328 ALA A CA 1
ATOM 2593 C C . ALA A 1 328 ? 29.554 3.377 -31.066 1.00 94.44 328 ALA A C 1
ATOM 2595 O O . ALA A 1 328 ? 29.236 2.946 -29.957 1.00 94.44 328 ALA A O 1
ATOM 2596 N N . ALA A 1 329 ? 29.810 4.673 -31.270 1.00 95.12 329 ALA A N 1
ATOM 2597 C CA . ALA A 1 329 ? 29.708 5.675 -30.211 1.00 95.12 329 ALA A CA 1
ATOM 2598 C C . ALA A 1 329 ? 28.259 5.886 -29.729 1.00 95.12 329 ALA A C 1
ATOM 2600 O O . ALA A 1 329 ? 28.028 6.197 -28.560 1.00 95.12 329 ALA A O 1
ATOM 2601 N N . SER A 1 330 ? 27.262 5.736 -30.606 1.00 95.88 330 SER A N 1
ATOM 2602 C CA . SER A 1 330 ? 25.848 5.785 -30.216 1.00 95.88 330 SER A CA 1
ATOM 2603 C C . SER A 1 330 ? 25.446 4.556 -29.402 1.00 95.88 330 SER A C 1
ATOM 2605 O O . SER A 1 330 ? 24.791 4.694 -28.373 1.00 95.88 330 SER A O 1
ATOM 2607 N N . ILE A 1 331 ? 25.881 3.366 -29.818 1.00 95.19 331 ILE A N 1
ATOM 2608 C CA . ILE A 1 331 ? 25.636 2.106 -29.110 1.00 95.19 331 ILE A CA 1
ATOM 2609 C C . ILE A 1 331 ? 26.269 2.150 -27.719 1.00 95.19 331 ILE A C 1
ATOM 2611 O O . ILE A 1 331 ? 25.599 1.811 -26.750 1.00 95.19 331 ILE A O 1
ATOM 2615 N N . GLN A 1 332 ? 27.515 2.617 -27.591 1.00 95.31 332 GLN A N 1
ATOM 2616 C CA . GLN A 1 332 ? 28.170 2.745 -26.285 1.00 95.31 332 GLN A CA 1
ATOM 2617 C C . GLN A 1 332 ? 27.437 3.715 -25.353 1.00 95.31 332 GLN A C 1
ATOM 2619 O O . GLN A 1 332 ? 27.284 3.420 -24.170 1.00 95.31 332 GLN A O 1
ATOM 2624 N N . ARG A 1 333 ? 26.940 4.845 -25.875 1.00 96.69 333 ARG A N 1
ATOM 2625 C CA . ARG A 1 333 ? 26.119 5.776 -25.084 1.00 96.69 333 ARG A CA 1
ATOM 2626 C C . ARG A 1 333 ? 24.824 5.123 -24.612 1.00 96.69 333 ARG A C 1
ATOM 2628 O O . ARG A 1 333 ? 24.555 5.138 -23.420 1.00 96.69 333 ARG A O 1
ATOM 2635 N N . LEU A 1 334 ? 24.089 4.471 -25.515 1.00 95.38 334 LEU A N 1
ATOM 2636 C CA . LEU A 1 334 ? 22.851 3.768 -25.167 1.00 95.38 334 LEU A CA 1
ATOM 2637 C C . LEU A 1 334 ? 23.084 2.625 -24.167 1.00 95.38 334 LEU A C 1
ATOM 2639 O O . LEU A 1 334 ? 22.258 2.405 -23.289 1.00 95.38 334 LEU A O 1
ATOM 2643 N N . GLN A 1 335 ? 24.209 1.912 -24.262 1.00 95.12 335 GLN A N 1
ATOM 2644 C CA . GLN A 1 335 ? 24.600 0.905 -23.270 1.00 95.12 335 GLN A CA 1
ATOM 2645 C C . GLN A 1 335 ? 24.868 1.533 -21.896 1.00 95.12 335 GLN A C 1
ATOM 2647 O O . GLN A 1 335 ? 24.437 0.978 -20.888 1.00 95.12 335 GLN A O 1
ATOM 2652 N N . GLY A 1 336 ? 25.528 2.694 -21.850 1.00 96.81 336 GLY A N 1
ATOM 2653 C CA . GLY A 1 336 ? 25.717 3.460 -20.616 1.00 96.81 336 GLY A CA 1
ATOM 2654 C C . GLY A 1 336 ? 24.394 3.923 -20.002 1.00 96.81 336 GLY A C 1
ATOM 2655 O O . GLY A 1 336 ? 24.180 3.740 -18.805 1.00 96.81 336 GLY A O 1
ATOM 2656 N N . ASP A 1 337 ? 23.480 4.441 -20.824 1.00 96.00 337 ASP A N 1
ATOM 2657 C CA . ASP A 1 337 ? 22.150 4.870 -20.379 1.00 96.00 337 ASP A CA 1
ATOM 2658 C C . ASP A 1 337 ? 21.333 3.687 -19.836 1.00 96.00 337 ASP A C 1
ATOM 2660 O O . ASP A 1 337 ? 20.712 3.799 -18.780 1.00 96.00 337 ASP A O 1
ATOM 2664 N N . LEU A 1 338 ? 21.370 2.526 -20.503 1.00 95.06 338 LEU A N 1
ATOM 2665 C CA . LEU A 1 338 ? 20.696 1.310 -20.036 1.00 95.06 338 LEU A CA 1
ATOM 2666 C C . LEU A 1 338 ? 21.240 0.822 -18.690 1.00 95.06 338 LEU A C 1
ATOM 2668 O O . LEU A 1 338 ? 20.448 0.469 -17.819 1.00 95.06 338 LEU A O 1
ATOM 2672 N N . LEU A 1 339 ? 22.562 0.834 -18.498 1.00 96.00 339 LEU A N 1
ATOM 2673 C CA . LEU A 1 339 ? 23.174 0.475 -17.216 1.00 96.00 339 LEU A CA 1
ATOM 2674 C C . LEU A 1 339 ? 22.784 1.467 -16.115 1.00 96.00 339 LEU A C 1
ATOM 2676 O O . LEU A 1 339 ? 22.403 1.047 -15.028 1.00 96.00 339 LEU A O 1
ATOM 2680 N N . SER A 1 340 ? 22.781 2.770 -16.407 1.00 95.06 340 SER A N 1
ATOM 2681 C CA . SER A 1 340 ? 22.336 3.792 -15.452 1.00 95.06 340 SER A CA 1
ATOM 2682 C C . SER A 1 340 ? 20.858 3.627 -15.071 1.00 95.06 340 SER A C 1
ATOM 2684 O O . SER A 1 340 ? 20.498 3.718 -13.894 1.00 95.06 340 SER A O 1
ATOM 2686 N N . ILE A 1 341 ? 19.989 3.332 -16.042 1.00 94.06 341 ILE A N 1
ATOM 2687 C CA . ILE A 1 341 ? 18.570 3.042 -15.794 1.00 94.06 341 ILE A CA 1
ATOM 2688 C C . ILE A 1 341 ? 18.417 1.768 -14.955 1.00 94.06 341 ILE A C 1
ATOM 2690 O O . ILE A 1 341 ? 17.588 1.732 -14.047 1.00 94.06 341 ILE A O 1
ATOM 2694 N N . GLN A 1 342 ? 19.224 0.738 -15.210 1.00 94.00 342 GLN A N 1
ATOM 2695 C CA . GLN A 1 342 ? 19.195 -0.494 -14.429 1.00 94.00 342 GLN A CA 1
ATOM 2696 C C . GLN A 1 342 ? 19.634 -0.254 -12.976 1.00 94.00 342 GLN A C 1
ATOM 2698 O O . GLN A 1 342 ? 18.904 -0.618 -12.058 1.00 94.00 342 GLN A O 1
ATOM 2703 N N . GLU A 1 343 ? 20.764 0.418 -12.752 1.00 93.81 343 GLU A N 1
ATOM 2704 C CA . GLU A 1 343 ? 21.269 0.736 -11.408 1.00 93.81 343 GLU A CA 1
ATOM 2705 C C . GLU A 1 343 ? 20.289 1.619 -10.620 1.00 93.81 343 GLU A C 1
ATOM 2707 O O . GLU A 1 343 ? 20.030 1.392 -9.433 1.00 93.81 343 GLU A O 1
ATOM 2712 N N . THR A 1 344 ? 19.698 2.622 -11.277 1.00 93.44 344 THR A N 1
ATOM 2713 C CA . THR A 1 344 ? 18.677 3.474 -10.650 1.00 93.44 344 THR A CA 1
ATOM 2714 C C . THR A 1 344 ? 17.392 2.703 -10.363 1.00 93.44 344 THR A C 1
ATOM 2716 O O . THR A 1 344 ? 16.815 2.884 -9.289 1.00 93.44 344 THR A O 1
ATOM 2719 N N . GLY A 1 345 ? 16.977 1.809 -11.262 1.00 93.06 345 GLY A N 1
ATOM 2720 C CA . GLY A 1 345 ? 15.836 0.917 -11.074 1.00 93.06 345 GLY A CA 1
ATOM 2721 C C . GLY A 1 345 ? 16.025 -0.037 -9.894 1.00 93.06 345 GLY A C 1
ATOM 2722 O O . GLY A 1 345 ? 15.150 -0.123 -9.035 1.00 93.06 345 GLY A O 1
ATOM 2723 N N . GLU A 1 346 ? 17.183 -0.690 -9.791 1.00 93.94 346 GLU A N 1
ATOM 2724 C CA . GLU A 1 346 ? 17.529 -1.582 -8.676 1.00 93.94 346 GLU A CA 1
ATOM 2725 C C . GLU A 1 346 ? 17.597 -0.818 -7.343 1.00 93.94 346 GLU A C 1
ATOM 2727 O O . GLU A 1 346 ? 17.045 -1.265 -6.334 1.00 93.94 346 GLU A O 1
ATOM 2732 N N . SER A 1 347 ? 18.185 0.385 -7.335 1.00 93.31 347 SER A N 1
ATOM 2733 C CA . SER A 1 347 ? 18.218 1.246 -6.145 1.00 93.31 347 SER A CA 1
ATOM 2734 C C . SER A 1 347 ? 16.815 1.677 -5.699 1.00 93.31 347 SER A C 1
ATOM 2736 O O . SER A 1 347 ? 16.501 1.649 -4.505 1.00 93.31 347 SER A O 1
ATOM 2738 N N . GLN A 1 348 ? 15.947 2.058 -6.642 1.00 94.38 348 GLN A N 1
ATOM 2739 C CA . GLN A 1 348 ? 14.558 2.418 -6.348 1.00 94.38 348 GLN A CA 1
ATOM 2740 C C . GLN A 1 348 ? 13.751 1.217 -5.852 1.00 94.38 348 GLN A C 1
ATOM 2742 O O . GLN A 1 348 ? 13.023 1.354 -4.868 1.00 94.38 348 GLN A O 1
ATOM 2747 N N . ALA A 1 349 ? 13.917 0.044 -6.468 1.00 93.38 349 ALA A N 1
ATOM 2748 C CA . ALA A 1 349 ? 13.275 -1.190 -6.029 1.00 93.38 349 ALA A CA 1
ATOM 2749 C C . ALA A 1 349 ? 13.659 -1.532 -4.580 1.00 93.38 349 ALA A C 1
ATOM 2751 O O . ALA A 1 349 ? 12.773 -1.746 -3.755 1.00 93.38 349 ALA A O 1
ATOM 2752 N N . GLY A 1 350 ? 14.950 -1.460 -4.233 1.00 94.31 350 GLY A N 1
ATOM 2753 C CA . GLY A 1 350 ? 15.415 -1.688 -2.860 1.00 94.31 350 GLY A CA 1
ATOM 2754 C C . GLY A 1 350 ? 14.865 -0.672 -1.848 1.00 94.31 350 GLY A C 1
ATOM 2755 O O . GLY A 1 350 ? 14.489 -1.040 -0.734 1.00 94.31 350 GLY A O 1
ATOM 2756 N N . ARG A 1 351 ? 14.744 0.611 -2.226 1.00 94.56 351 ARG A N 1
ATOM 2757 C CA . ARG A 1 351 ? 14.116 1.637 -1.367 1.00 94.56 351 ARG A CA 1
ATOM 2758 C C . ARG A 1 351 ? 12.631 1.364 -1.135 1.00 94.56 351 ARG A C 1
ATOM 2760 O O . ARG A 1 351 ? 12.163 1.500 -0.006 1.00 94.56 351 ARG A O 1
ATOM 2767 N N . LEU A 1 352 ? 11.901 0.979 -2.182 1.00 94.00 352 LEU A N 1
ATOM 2768 C CA . LEU A 1 352 ? 10.483 0.629 -2.082 1.00 94.00 352 LEU A CA 1
ATOM 2769 C C . LEU A 1 352 ? 10.275 -0.628 -1.233 1.00 94.00 352 LEU A C 1
ATOM 2771 O O . LEU A 1 352 ? 9.375 -0.647 -0.397 1.00 94.00 352 LEU A O 1
ATOM 2775 N N . GLU A 1 353 ? 11.127 -1.641 -1.380 1.00 95.94 353 GLU A N 1
ATOM 2776 C CA . GLU A 1 353 ? 11.087 -2.848 -0.553 1.00 95.94 353 GLU A CA 1
ATOM 2777 C C . GLU A 1 353 ? 11.334 -2.527 0.929 1.00 95.94 353 GLU A C 1
ATOM 2779 O O . GLU A 1 353 ? 10.574 -2.969 1.794 1.00 95.94 353 GLU A O 1
ATOM 2784 N N . SER A 1 354 ? 12.323 -1.679 1.234 1.00 95.06 354 SER A N 1
ATOM 2785 C CA . SER A 1 354 ? 12.574 -1.215 2.605 1.00 95.06 354 SER A CA 1
ATOM 2786 C C . SER A 1 354 ? 11.375 -0.454 3.183 1.00 95.06 354 SER A C 1
ATOM 2788 O O . SER A 1 354 ? 10.962 -0.727 4.311 1.00 95.06 354 SER A O 1
ATOM 2790 N N . ALA A 1 355 ? 10.769 0.451 2.408 1.00 95.00 355 ALA A N 1
ATOM 2791 C CA . ALA A 1 355 ? 9.584 1.197 2.833 1.00 95.00 355 ALA A CA 1
ATOM 2792 C C . ALA A 1 355 ? 8.368 0.279 3.068 1.00 95.00 355 ALA A C 1
ATOM 2794 O O . ALA A 1 355 ? 7.627 0.459 4.036 1.00 95.00 355 ALA A O 1
ATOM 2795 N N . LEU A 1 356 ? 8.175 -0.744 2.226 1.00 95.06 356 LEU A N 1
ATOM 2796 C CA . LEU A 1 356 ? 7.133 -1.758 2.416 1.00 95.06 356 LEU A CA 1
ATOM 2797 C C . LEU A 1 356 ? 7.374 -2.596 3.677 1.00 95.06 356 LEU A C 1
ATOM 2799 O O . LEU A 1 356 ? 6.427 -2.891 4.406 1.00 95.06 356 LEU A O 1
ATOM 2803 N N . LEU A 1 357 ? 8.624 -2.962 3.969 1.00 96.31 357 LEU A N 1
ATOM 2804 C CA . LEU A 1 357 ? 8.979 -3.677 5.197 1.00 96.31 357 LEU A CA 1
ATOM 2805 C C . LEU A 1 357 ? 8.719 -2.833 6.450 1.00 96.31 357 LEU A C 1
ATOM 2807 O O . LEU A 1 357 ? 8.195 -3.357 7.433 1.00 96.31 357 LEU A O 1
ATOM 2811 N N . GLU A 1 358 ? 9.046 -1.541 6.428 1.00 96.19 358 GLU A N 1
ATOM 2812 C CA . GLU A 1 358 ? 8.732 -0.614 7.523 1.00 96.19 358 GLU A CA 1
ATOM 2813 C C . GLU A 1 358 ? 7.222 -0.465 7.720 1.00 96.19 358 GLU A C 1
ATOM 2815 O O . GLU A 1 358 ? 6.728 -0.660 8.831 1.00 96.19 358 GLU A O 1
ATOM 2820 N N . ARG A 1 359 ? 6.464 -0.261 6.638 1.00 93.94 359 ARG A N 1
ATOM 2821 C CA . ARG A 1 359 ? 4.997 -0.191 6.700 1.00 93.94 359 ARG A CA 1
ATOM 2822 C C . ARG A 1 359 ? 4.367 -1.484 7.201 1.00 93.94 359 ARG A C 1
ATOM 2824 O O . ARG A 1 359 ? 3.430 -1.445 7.993 1.00 93.94 359 ARG A O 1
ATOM 2831 N N . ASN A 1 360 ? 4.906 -2.640 6.823 1.00 95.81 360 ASN A N 1
ATOM 2832 C CA . ASN A 1 360 ? 4.456 -3.923 7.357 1.00 95.81 360 ASN A CA 1
ATOM 2833 C C . ASN A 1 360 ? 4.734 -4.059 8.862 1.00 95.81 360 ASN A C 1
ATOM 2835 O O . ASN A 1 360 ? 3.896 -4.606 9.584 1.00 95.81 360 ASN A O 1
ATOM 2839 N N . LYS A 1 361 ? 5.869 -3.543 9.358 1.00 96.56 361 LYS A N 1
ATOM 2840 C CA . LYS A 1 361 ? 6.153 -3.488 10.802 1.00 96.56 361 LYS A CA 1
ATOM 2841 C C . LYS A 1 361 ? 5.154 -2.583 11.524 1.00 96.56 361 LYS A C 1
ATOM 2843 O O . LYS A 1 361 ? 4.604 -3.015 12.533 1.00 96.56 361 LYS A O 1
ATOM 2848 N N . GLU A 1 362 ? 4.860 -1.400 10.984 1.00 96.44 362 GLU A N 1
ATOM 2849 C CA . GLU A 1 362 ? 3.844 -0.479 11.524 1.00 96.44 362 GLU A CA 1
ATOM 2850 C C . GLU A 1 362 ? 2.440 -1.113 11.536 1.00 96.44 362 GLU A C 1
ATOM 2852 O O . GLU A 1 362 ? 1.721 -1.062 12.532 1.00 96.44 362 GLU A O 1
ATOM 2857 N N . CYS A 1 363 ? 2.038 -1.799 10.463 1.00 94.88 363 CYS A N 1
ATOM 2858 C CA . CYS A 1 363 ? 0.771 -2.530 10.449 1.00 94.88 363 CYS A CA 1
ATOM 2859 C C . CYS A 1 363 ? 0.740 -3.653 11.496 1.00 94.88 363 CYS A C 1
ATOM 2861 O O . CYS A 1 363 ? -0.304 -3.909 12.100 1.00 94.88 363 CYS A O 1
ATOM 2863 N N . ALA A 1 364 ? 1.863 -4.337 11.728 1.00 96.81 364 ALA A N 1
ATOM 2864 C CA . ALA A 1 364 ? 1.955 -5.370 12.752 1.00 96.81 364 ALA A CA 1
ATOM 2865 C C . ALA A 1 364 ? 1.848 -4.790 14.173 1.00 96.81 364 ALA A C 1
ATOM 2867 O O . ALA A 1 364 ? 1.178 -5.397 15.011 1.00 96.81 364 ALA A O 1
ATOM 2868 N N . THR A 1 365 ? 2.451 -3.628 14.450 1.00 96.12 365 THR A N 1
ATOM 2869 C CA . THR A 1 365 ? 2.318 -2.949 15.750 1.00 96.12 365 THR A CA 1
ATOM 2870 C C . THR A 1 365 ? 0.891 -2.461 15.973 1.00 96.12 365 THR A C 1
ATOM 2872 O O . THR A 1 365 ? 0.300 -2.808 16.992 1.00 96.12 365 THR A O 1
ATOM 2875 N N . LEU A 1 366 ? 0.275 -1.805 14.985 1.00 95.56 366 LEU A N 1
ATOM 2876 C CA . LEU A 1 366 ? -1.121 -1.355 15.069 1.00 95.56 366 LEU A CA 1
ATOM 2877 C C . LEU A 1 366 ? -2.100 -2.519 15.287 1.00 95.56 366 LEU A C 1
ATOM 2879 O O . LEU A 1 366 ? -3.063 -2.399 16.042 1.00 95.56 366 LEU A O 1
ATOM 2883 N N . ARG A 1 367 ? -1.857 -3.686 14.672 1.00 96.50 367 ARG A N 1
ATOM 2884 C CA . A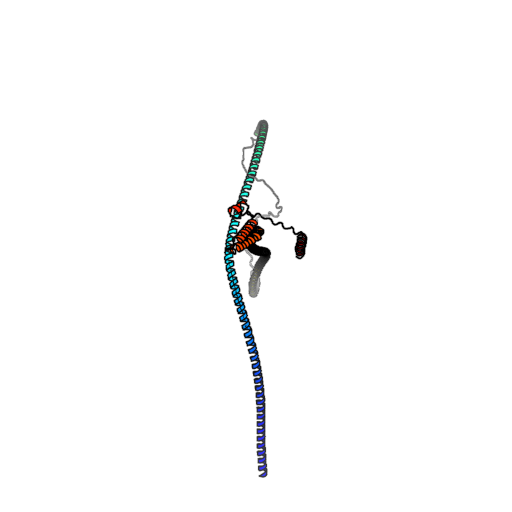RG A 1 367 ? -2.661 -4.896 14.931 1.00 96.50 367 ARG A CA 1
ATOM 2885 C C . ARG A 1 367 ? -2.531 -5.383 16.374 1.00 96.50 367 ARG A C 1
ATOM 2887 O O . ARG A 1 367 ? -3.531 -5.821 16.940 1.00 96.50 367 ARG A O 1
ATOM 2894 N N . ARG A 1 368 ? -1.333 -5.318 16.967 1.00 96.50 368 ARG A N 1
ATOM 2895 C CA . ARG A 1 368 ? -1.121 -5.672 18.382 1.00 96.50 368 ARG A CA 1
ATOM 2896 C C . ARG A 1 368 ? -1.841 -4.691 19.299 1.00 96.50 368 ARG A C 1
ATOM 2898 O O . ARG A 1 368 ? -2.627 -5.135 20.126 1.00 96.50 368 ARG A O 1
ATOM 2905 N N . GLU A 1 369 ? -1.675 -3.390 19.077 1.00 96.62 369 GLU A N 1
ATOM 2906 C CA . GLU A 1 369 ? -2.356 -2.341 19.849 1.00 96.62 369 GLU A CA 1
ATOM 2907 C C . GLU A 1 369 ? -3.883 -2.465 19.766 1.00 96.62 369 GLU A C 1
ATOM 2909 O O . GLU A 1 369 ? -4.573 -2.390 20.782 1.00 96.62 369 GLU A O 1
ATOM 2914 N N . ARG A 1 370 ? -4.428 -2.748 18.573 1.00 96.75 370 ARG A N 1
ATOM 2915 C CA . ARG A 1 370 ? -5.860 -3.029 18.392 1.00 96.75 370 ARG A CA 1
ATOM 2916 C C . ARG A 1 370 ? -6.306 -4.237 19.215 1.00 96.75 370 ARG A C 1
ATOM 2918 O O . ARG A 1 370 ? -7.355 -4.178 19.850 1.00 96.75 370 ARG A O 1
ATOM 2925 N N . ASN A 1 371 ? -5.546 -5.330 19.190 1.00 96.94 371 ASN A N 1
ATOM 2926 C CA . ASN A 1 371 ? -5.881 -6.536 19.950 1.00 96.94 371 ASN A CA 1
ATOM 2927 C C . ASN A 1 371 ? -5.825 -6.281 21.464 1.00 96.94 371 ASN A C 1
ATOM 2929 O O . ASN A 1 371 ? -6.722 -6.713 22.182 1.00 96.94 371 ASN A O 1
ATOM 2933 N N . GLU A 1 372 ? -4.833 -5.530 21.945 1.00 97.25 372 GLU A N 1
ATOM 2934 C CA . GLU A 1 372 ? -4.746 -5.113 23.349 1.00 97.25 372 GLU A CA 1
ATOM 2935 C C . GLU A 1 372 ? -5.923 -4.216 23.753 1.00 97.25 372 GLU A C 1
ATOM 2937 O O . GLU A 1 372 ? -6.499 -4.390 24.826 1.00 97.25 372 GLU A O 1
ATOM 2942 N N . ALA A 1 373 ? -6.321 -3.272 22.895 1.00 94.38 373 ALA A N 1
ATOM 2943 C CA . ALA A 1 373 ? -7.487 -2.425 23.131 1.00 94.38 373 ALA A CA 1
ATOM 2944 C C . ALA A 1 373 ? -8.792 -3.239 23.157 1.00 94.38 373 ALA A C 1
ATOM 2946 O O . ALA A 1 373 ? -9.640 -3.010 24.020 1.00 94.38 373 ALA A O 1
ATOM 2947 N N . GLN A 1 374 ? -8.940 -4.220 22.260 1.00 96.38 374 GLN A N 1
ATOM 2948 C CA . GLN A 1 374 ? -10.075 -5.149 22.258 1.00 96.38 374 GLN A CA 1
ATOM 2949 C C . GLN A 1 374 ? -10.124 -5.987 23.539 1.00 96.38 374 GLN A C 1
ATOM 2951 O O . GLN A 1 374 ? -11.192 -6.115 24.135 1.00 96.38 374 GLN A O 1
ATOM 2956 N N . GLN A 1 375 ? -8.980 -6.498 23.998 1.00 97.00 375 GLN A N 1
ATOM 2957 C CA . GLN A 1 375 ? -8.895 -7.247 25.249 1.00 97.00 375 GLN A CA 1
ATOM 2958 C C . GLN A 1 375 ? -9.280 -6.373 26.451 1.00 97.00 375 GLN A C 1
ATOM 2960 O O . GLN A 1 375 ? -10.129 -6.769 27.247 1.00 97.00 375 GLN A O 1
ATOM 2965 N N . LYS A 1 376 ? -8.746 -5.147 26.545 1.00 96.25 376 LYS A N 1
ATOM 2966 C CA . LYS A 1 376 ? -9.113 -4.187 27.603 1.00 96.25 376 LYS A CA 1
ATOM 2967 C C . LYS A 1 376 ? -10.605 -3.852 27.585 1.00 96.25 376 LYS A C 1
ATOM 2969 O O . LYS A 1 376 ? -11.225 -3.767 28.641 1.00 96.25 376 LYS A O 1
ATOM 2974 N N . LEU A 1 377 ? -11.199 -3.677 26.402 1.00 96.00 377 LEU A N 1
ATOM 2975 C CA . LEU A 1 377 ? -12.637 -3.439 26.270 1.00 96.00 377 LEU A CA 1
ATOM 2976 C C . LEU A 1 377 ? -13.451 -4.640 26.771 1.00 96.00 377 LEU A C 1
ATOM 2978 O O . LEU A 1 377 ? -14.431 -4.453 27.489 1.00 96.00 377 LEU A O 1
ATOM 2982 N N . GLN A 1 378 ? -13.036 -5.861 26.432 1.00 96.31 378 GLN A N 1
ATOM 2983 C CA . GLN A 1 378 ? -13.691 -7.082 26.895 1.00 96.31 378 GLN A CA 1
ATOM 2984 C C . GLN A 1 378 ? -13.599 -7.232 28.421 1.00 96.31 378 GLN A C 1
ATOM 2986 O O . GLN A 1 378 ? -14.604 -7.540 29.058 1.00 96.31 378 GLN A O 1
ATOM 2991 N N . GLU A 1 379 ? -12.444 -6.925 29.019 1.00 96.75 379 GLU A N 1
ATOM 2992 C CA . GLU A 1 379 ? -12.264 -6.899 30.478 1.00 96.75 379 GLU A CA 1
ATOM 2993 C C . GLU A 1 379 ? -13.166 -5.855 31.156 1.00 96.75 379 GLU A C 1
ATOM 2995 O O . GLU A 1 379 ? -13.771 -6.135 32.191 1.00 96.75 379 GLU A O 1
ATOM 3000 N N . VAL A 1 380 ? -13.305 -4.656 30.578 1.00 96.38 380 VAL A N 1
ATOM 3001 C CA . VAL A 1 380 ? -14.207 -3.613 31.102 1.00 96.38 380 VAL A CA 1
ATOM 3002 C C . VAL A 1 380 ? -15.669 -4.046 31.009 1.00 96.38 380 VAL A C 1
ATOM 3004 O O . VAL A 1 380 ? -16.417 -3.863 31.970 1.00 96.38 380 VAL A O 1
ATOM 3007 N N . LEU A 1 381 ? -16.082 -4.646 29.890 1.00 95.00 381 LEU A N 1
ATOM 3008 C CA . LEU A 1 381 ? -17.438 -5.173 29.727 1.00 95.00 381 LEU A CA 1
ATOM 3009 C C . LEU A 1 381 ? -17.730 -6.291 30.731 1.00 95.00 381 LEU A C 1
ATOM 3011 O O . LEU A 1 381 ? -18.797 -6.288 31.343 1.00 95.00 381 LEU A O 1
ATOM 3015 N N . GLN A 1 382 ? -16.776 -7.196 30.953 1.00 96.38 382 GLN A N 1
ATOM 3016 C CA . GLN A 1 382 ? -16.904 -8.260 31.945 1.00 96.38 382 GLN A CA 1
ATOM 3017 C C . GLN A 1 382 ? -17.043 -7.688 33.362 1.00 96.38 382 GLN A C 1
ATOM 3019 O O . GLN A 1 382 ? -17.998 -8.017 34.061 1.00 96.38 382 GLN A O 1
ATOM 3024 N N . ARG A 1 383 ? -16.175 -6.748 33.757 1.00 94.94 383 ARG A N 1
ATOM 3025 C CA . ARG A 1 383 ? -16.288 -6.058 35.056 1.00 94.94 383 ARG A CA 1
ATOM 3026 C C . ARG A 1 383 ? -17.606 -5.300 35.197 1.00 94.94 383 ARG A C 1
ATOM 3028 O O . ARG A 1 383 ? -18.185 -5.262 36.277 1.00 94.94 383 ARG A O 1
ATOM 3035 N N . SER A 1 384 ? -18.105 -4.693 34.120 1.00 93.75 384 SER A N 1
ATOM 3036 C CA . SER A 1 384 ? -19.408 -4.026 34.129 1.00 93.75 384 SER A CA 1
ATOM 3037 C C . SER A 1 384 ? -20.552 -5.015 34.353 1.00 93.75 384 SER A C 1
ATOM 3039 O O . SER A 1 384 ? -21.495 -4.683 35.067 1.00 93.75 384 SER A O 1
ATOM 3041 N N . GLN A 1 385 ? -20.489 -6.213 33.764 1.00 95.19 385 GLN A N 1
ATOM 3042 C CA . GLN A 1 385 ? -21.474 -7.269 34.009 1.00 95.19 385 GLN A CA 1
ATOM 3043 C C . GLN A 1 385 ? -21.401 -7.783 35.449 1.00 95.19 385 GLN A C 1
ATOM 3045 O O . GLN A 1 385 ? -22.439 -7.910 36.092 1.00 95.19 385 GLN A O 1
ATOM 3050 N N . GLU A 1 386 ? -20.198 -8.008 35.979 1.00 94.31 386 GLU A N 1
ATOM 3051 C CA . GLU A 1 386 ? -19.992 -8.391 37.382 1.00 94.31 386 GLU A CA 1
ATOM 3052 C C . GLU A 1 386 ? -20.560 -7.325 38.333 1.00 94.31 386 GLU A C 1
ATOM 3054 O O . GLU A 1 386 ? -21.307 -7.650 39.252 1.00 94.31 386 GLU A O 1
ATOM 3059 N N . ASN A 1 387 ? -20.311 -6.040 38.067 1.00 93.19 387 ASN A N 1
ATOM 3060 C CA . ASN A 1 387 ? -20.868 -4.938 38.857 1.00 93.19 387 ASN A CA 1
ATOM 3061 C C . ASN A 1 387 ? -22.402 -4.881 38.800 1.00 93.19 387 ASN A C 1
ATOM 3063 O O . ASN A 1 387 ? -23.037 -4.603 39.817 1.00 93.19 387 ASN A O 1
ATOM 3067 N N . LEU A 1 388 ? -23.007 -5.149 37.637 1.00 93.38 388 LEU A N 1
ATOM 3068 C CA . LEU A 1 388 ? -24.465 -5.243 37.505 1.00 93.38 388 LEU A CA 1
ATOM 3069 C C . LEU A 1 388 ? -25.022 -6.416 38.321 1.00 93.38 388 LEU A C 1
ATOM 3071 O O . LEU A 1 388 ? -25.987 -6.229 39.056 1.00 93.38 388 LEU A O 1
ATOM 3075 N N . GLN A 1 389 ? -24.379 -7.585 38.271 1.00 93.44 389 GLN A N 1
ATOM 3076 C CA . GLN A 1 389 ? -24.770 -8.747 39.077 1.00 93.44 389 GLN A CA 1
ATOM 3077 C C . GLN A 1 389 ? -24.645 -8.472 40.580 1.00 93.44 389 GLN A C 1
ATOM 3079 O O . GLN A 1 389 ? -25.531 -8.838 41.351 1.00 93.44 389 GLN A O 1
ATOM 3084 N N . VAL A 1 390 ? -23.579 -7.788 41.008 1.00 93.88 390 VAL A N 1
ATOM 3085 C CA . VAL A 1 390 ? -23.403 -7.363 42.405 1.00 93.88 390 VAL A CA 1
ATOM 3086 C C . VAL A 1 390 ? -24.489 -6.365 42.813 1.00 93.88 390 VAL A C 1
ATOM 3088 O O . VAL A 1 390 ? -25.034 -6.477 43.910 1.00 93.88 390 VAL A O 1
ATOM 3091 N N . ALA A 1 391 ? -24.853 -5.419 41.943 1.00 91.69 391 ALA A N 1
ATOM 3092 C CA . ALA A 1 391 ? -25.943 -4.481 42.205 1.00 91.69 391 ALA A CA 1
ATOM 3093 C C . ALA A 1 391 ? -27.306 -5.191 42.305 1.00 91.69 391 ALA A C 1
ATOM 3095 O O . ALA A 1 391 ? -28.103 -4.862 43.183 1.00 91.69 391 ALA A O 1
ATOM 3096 N N . ASP A 1 392 ? -27.567 -6.186 41.456 1.00 92.38 392 ASP A N 1
ATOM 3097 C CA . ASP A 1 392 ? -28.778 -7.012 41.509 1.00 92.38 392 ASP A CA 1
ATOM 3098 C C . ASP A 1 392 ? -28.844 -7.852 42.787 1.00 92.38 392 ASP A C 1
ATOM 3100 O O . ASP A 1 392 ? -29.873 -7.856 43.466 1.00 92.38 392 ASP A O 1
ATOM 3104 N N . ALA A 1 393 ? -27.733 -8.483 43.179 1.00 92.25 393 ALA A N 1
ATOM 3105 C CA . ALA A 1 393 ? -27.623 -9.190 44.452 1.00 92.25 393 ALA A CA 1
ATOM 3106 C C . ALA A 1 393 ? -27.826 -8.242 45.646 1.00 92.25 393 ALA A C 1
ATOM 3108 O O . ALA A 1 393 ? -28.534 -8.580 46.594 1.00 92.25 393 ALA A O 1
ATOM 3109 N N . GLY A 1 394 ? -27.271 -7.027 45.584 1.00 93.50 394 GLY A N 1
ATOM 3110 C CA . GLY A 1 394 ? -27.484 -5.984 46.587 1.00 93.50 394 GLY A CA 1
ATOM 3111 C C . GLY A 1 394 ? -28.951 -5.562 46.702 1.00 93.50 394 GLY A C 1
ATOM 3112 O O . GLY A 1 394 ? -29.465 -5.430 47.813 1.00 93.50 394 GLY A O 1
ATOM 3113 N N . ARG A 1 395 ? -29.658 -5.419 45.572 1.00 93.38 395 ARG A N 1
ATOM 3114 C CA . ARG A 1 395 ? -31.105 -5.142 45.552 1.00 93.38 395 ARG A CA 1
ATOM 3115 C C . ARG A 1 395 ? -31.911 -6.283 46.169 1.00 93.38 395 ARG A C 1
ATOM 3117 O O . ARG A 1 395 ? -32.757 -6.016 47.017 1.00 93.38 395 ARG A O 1
ATOM 3124 N N . ALA A 1 396 ? -31.614 -7.532 45.808 1.00 92.88 396 ALA A N 1
ATOM 3125 C CA . ALA A 1 396 ? -32.279 -8.706 46.373 1.00 92.88 396 ALA A CA 1
ATOM 3126 C C . ALA A 1 396 ? -32.076 -8.801 47.897 1.00 92.88 396 ALA A C 1
ATOM 3128 O O . ALA A 1 396 ? -33.042 -8.955 48.646 1.00 92.88 396 ALA A O 1
ATOM 3129 N N . LEU A 1 397 ? -30.840 -8.613 48.372 1.00 93.44 397 LEU A N 1
ATOM 3130 C CA . LEU A 1 397 ? -30.534 -8.581 49.804 1.00 93.44 397 LEU A CA 1
ATOM 3131 C C . LEU A 1 397 ? -31.249 -7.432 50.526 1.00 93.44 397 LEU A C 1
ATOM 3133 O O . LEU A 1 397 ? -31.717 -7.629 51.644 1.00 93.44 397 LEU A O 1
ATOM 3137 N N . SER A 1 398 ? -31.375 -6.255 49.904 1.00 94.44 398 SER A N 1
ATOM 3138 C CA . SER A 1 398 ? -32.144 -5.139 50.472 1.00 94.44 398 SER A CA 1
ATOM 3139 C C . SER A 1 398 ? -33.616 -5.511 50.648 1.00 94.44 398 SER A C 1
ATOM 3141 O O . SER A 1 398 ? -34.163 -5.320 51.731 1.00 94.44 398 SER A O 1
ATOM 3143 N N . THR A 1 399 ? -34.239 -6.109 49.627 1.00 94.12 399 THR A N 1
ATOM 3144 C CA . THR A 1 399 ? -35.644 -6.543 49.704 1.00 94.12 399 THR A CA 1
ATOM 3145 C C . THR A 1 399 ? -35.867 -7.652 50.738 1.00 94.12 399 THR A C 1
ATOM 3147 O O . THR A 1 399 ? -36.865 -7.634 51.454 1.00 94.12 399 THR A O 1
ATOM 3150 N N . GLU A 1 400 ? -34.923 -8.590 50.878 1.00 93.75 400 GLU A N 1
ATOM 3151 C CA . GLU A 1 400 ? -34.962 -9.634 51.913 1.00 93.75 400 GLU A CA 1
ATOM 3152 C C . GLU A 1 400 ? -34.844 -9.022 53.318 1.00 93.75 400 GLU A C 1
ATOM 3154 O O . GLU A 1 400 ? -35.575 -9.400 54.231 1.00 93.75 400 GLU A O 1
ATOM 3159 N N . ASN A 1 401 ? -33.960 -8.037 53.496 1.00 93.44 401 ASN A N 1
ATOM 3160 C CA . ASN A 1 401 ? -33.764 -7.352 54.772 1.00 93.44 401 ASN A CA 1
ATOM 3161 C C . ASN A 1 401 ? -35.003 -6.528 55.163 1.00 93.44 401 ASN A C 1
ATOM 3163 O O . ASN A 1 401 ? -35.433 -6.575 56.313 1.00 93.44 401 ASN A O 1
ATOM 3167 N N . GLU A 1 402 ? -35.635 -5.843 54.206 1.00 94.19 402 GLU A N 1
ATOM 3168 C CA . GLU A 1 402 ? -36.924 -5.169 54.414 1.00 94.19 402 GLU A CA 1
ATOM 3169 C C . GLU A 1 402 ? -38.026 -6.157 54.826 1.00 94.19 402 GLU A C 1
ATOM 3171 O O . GLU A 1 402 ? -38.758 -5.890 55.782 1.00 94.19 402 GLU A O 1
ATOM 3176 N N . ARG A 1 403 ? -38.109 -7.328 54.176 1.00 95.88 403 ARG A N 1
ATOM 3177 C CA . ARG A 1 403 ? -39.052 -8.396 54.550 1.00 95.88 403 ARG A CA 1
ATOM 3178 C C . ARG A 1 403 ? -38.810 -8.890 55.978 1.00 95.88 403 ARG A C 1
ATOM 3180 O O . ARG A 1 403 ? -39.744 -8.936 56.773 1.00 95.88 403 ARG A O 1
ATOM 3187 N N . LEU A 1 404 ? -37.563 -9.207 56.327 1.00 93.50 404 LEU A N 1
ATOM 3188 C CA . LEU A 1 404 ? -37.199 -9.667 57.672 1.00 93.50 404 LEU A CA 1
ATOM 3189 C C . LEU A 1 404 ? -37.481 -8.603 58.741 1.00 93.50 404 LEU A C 1
ATOM 3191 O O . LEU A 1 404 ? -37.915 -8.934 59.843 1.00 93.50 404 LEU A O 1
ATOM 3195 N N . GLN A 1 405 ? -37.276 -7.319 58.433 1.00 93.75 405 GLN A N 1
ATOM 3196 C CA . GLN A 1 405 ? -37.637 -6.226 59.338 1.00 93.75 405 GLN A CA 1
ATOM 3197 C C . GLN A 1 405 ? -39.151 -6.135 59.555 1.00 93.75 405 GLN A C 1
ATOM 3199 O O . GLN A 1 405 ? -39.583 -5.919 60.690 1.00 93.75 405 GLN A O 1
ATOM 3204 N N . GLN A 1 406 ? -39.955 -6.327 58.504 1.00 94.19 406 GLN A N 1
ATOM 3205 C CA . GLN A 1 406 ? -41.415 -6.380 58.616 1.00 94.19 406 GLN A CA 1
ATOM 3206 C C . GLN A 1 406 ? -41.875 -7.577 59.456 1.00 94.19 406 GLN A C 1
ATOM 3208 O O . GLN A 1 406 ? -42.686 -7.398 60.362 1.00 94.19 406 GLN A O 1
ATOM 3213 N N . GLU A 1 407 ? -41.318 -8.769 59.230 1.00 93.62 407 GLU A N 1
ATOM 3214 C CA . GLU A 1 407 ? -41.615 -9.971 60.026 1.00 93.62 407 GLU A CA 1
ATOM 3215 C C . GLU A 1 407 ? -41.233 -9.788 61.500 1.00 93.62 407 GLU A C 1
ATOM 3217 O O . GLU A 1 407 ? -42.000 -10.123 62.403 1.00 93.62 407 GLU A O 1
ATOM 3222 N N . LEU A 1 408 ? -40.074 -9.181 61.769 1.00 93.50 408 LEU A N 1
ATOM 3223 C CA . LEU A 1 408 ? -39.632 -8.883 63.129 1.00 93.50 408 LEU A CA 1
ATOM 3224 C C . LEU A 1 408 ? -40.533 -7.842 63.811 1.00 93.50 408 LEU A C 1
ATOM 3226 O O . LEU A 1 408 ? -40.785 -7.938 65.015 1.00 93.50 408 LEU A O 1
ATOM 3230 N N . ALA A 1 409 ? -41.039 -6.854 63.067 1.00 94.50 409 ALA A N 1
ATOM 3231 C CA . ALA A 1 409 ? -42.014 -5.893 63.575 1.00 94.50 409 ALA A CA 1
ATOM 3232 C C . ALA A 1 409 ? -43.362 -6.561 63.897 1.00 94.50 409 ALA A C 1
ATOM 3234 O O . ALA A 1 409 ? -43.886 -6.340 64.991 1.00 94.50 409 ALA A O 1
ATOM 3235 N N . GLN A 1 410 ? -43.869 -7.419 63.006 1.00 94.88 410 GLN A N 1
ATOM 3236 C CA . GLN A 1 410 ? -45.093 -8.201 63.219 1.00 94.88 410 GLN A CA 1
ATOM 3237 C C . GLN A 1 410 ? -44.967 -9.106 64.448 1.00 94.88 410 GLN A C 1
ATOM 3239 O O . GLN A 1 410 ? -45.795 -9.032 65.350 1.00 94.88 410 GLN A O 1
ATOM 3244 N N . SER A 1 411 ? -43.876 -9.866 64.563 1.00 93.56 411 SER A N 1
ATOM 3245 C CA . SER A 1 411 ? -43.630 -10.732 65.722 1.00 93.56 411 SER A CA 1
ATOM 3246 C C . SER A 1 411 ? -43.559 -9.943 67.039 1.00 93.56 411 SER A C 1
ATOM 3248 O O . SER A 1 411 ? -44.076 -10.380 68.068 1.00 93.56 411 SER A O 1
ATOM 3250 N N . ARG A 1 412 ? -42.980 -8.733 67.031 1.00 95.50 412 ARG A N 1
ATOM 3251 C CA . ARG A 1 412 ? -42.990 -7.842 68.206 1.00 95.50 412 ARG A CA 1
ATOM 3252 C C . ARG A 1 412 ? -44.391 -7.357 68.565 1.00 95.50 412 ARG A C 1
ATOM 3254 O O . ARG A 1 412 ? -44.681 -7.189 69.749 1.00 95.50 412 ARG A O 1
ATOM 3261 N N . GLU A 1 413 ? -45.234 -7.083 67.578 1.00 95.31 413 GLU A N 1
ATOM 3262 C CA . GLU A 1 413 ? -46.623 -6.681 67.799 1.00 95.31 413 GLU A CA 1
ATOM 3263 C C . GLU A 1 413 ? -47.458 -7.843 68.348 1.00 95.31 413 GLU A C 1
ATOM 3265 O O . GLU A 1 413 ? -48.155 -7.676 69.350 1.00 95.31 413 GLU A O 1
ATOM 3270 N N . GLU A 1 414 ? -47.289 -9.042 67.790 1.00 94.56 414 GLU A N 1
ATOM 3271 C CA . GLU A 1 414 ? -47.882 -10.277 68.303 1.00 94.56 414 GLU A CA 1
ATOM 3272 C C . GLU A 1 414 ? -47.455 -10.542 69.749 1.00 94.56 414 GLU A C 1
ATOM 3274 O O . GLU A 1 414 ? -48.315 -10.755 70.602 1.00 94.56 414 GLU A O 1
ATOM 3279 N N . LEU A 1 415 ? -46.160 -10.433 70.068 1.00 93.88 415 LEU A N 1
ATOM 3280 C CA . LEU A 1 415 ? -45.651 -10.579 71.435 1.00 93.88 415 LEU A CA 1
ATOM 3281 C C . LEU A 1 415 ? -46.254 -9.552 72.396 1.00 93.88 415 LEU A C 1
ATOM 3283 O O . LEU A 1 415 ? -46.629 -9.916 73.507 1.00 93.88 415 LEU A O 1
ATOM 3287 N N . LYS A 1 416 ? -46.393 -8.284 71.989 1.00 95.06 416 LYS A N 1
ATOM 3288 C CA . LYS A 1 416 ? -47.076 -7.264 72.806 1.00 95.06 416 LYS A CA 1
ATOM 3289 C C . LYS A 1 416 ? -48.541 -7.623 73.032 1.00 95.06 416 LYS A C 1
ATOM 3291 O O . LYS A 1 416 ? -49.033 -7.508 74.154 1.00 95.06 416 LYS A O 1
ATOM 3296 N N . SER A 1 417 ? -49.231 -8.069 71.982 1.00 94.94 417 SER A N 1
ATOM 3297 C CA . SER A 1 417 ? -50.632 -8.480 72.069 1.00 94.94 417 SER A CA 1
ATOM 3298 C C . SER A 1 417 ? -50.797 -9.675 73.013 1.00 94.94 417 SER A C 1
ATOM 3300 O O . SER A 1 417 ? -51.644 -9.636 73.906 1.00 94.94 417 SER A O 1
ATOM 3302 N N . LEU A 1 418 ? -49.922 -10.678 72.908 1.00 94.81 418 LEU A N 1
ATOM 3303 C CA . LEU A 1 418 ? -49.907 -11.857 73.761 1.00 94.81 418 LEU A CA 1
ATOM 3304 C C . LEU A 1 418 ? -49.578 -11.478 75.205 1.00 94.81 418 LEU A C 1
ATOM 3306 O O . LEU A 1 418 ? -50.285 -11.903 76.114 1.00 94.81 418 LEU A O 1
ATOM 3310 N N . ASN A 1 419 ? -48.581 -10.617 75.421 1.00 95.25 419 ASN A N 1
ATOM 3311 C CA . ASN A 1 419 ? -48.232 -10.126 76.751 1.00 95.25 419 ASN A CA 1
ATOM 3312 C C . ASN A 1 419 ? -49.420 -9.403 77.407 1.00 95.25 419 ASN A C 1
ATOM 3314 O O . ASN A 1 419 ? -49.728 -9.666 78.562 1.00 95.25 419 ASN A O 1
ATOM 3318 N N . SER A 1 420 ? -50.186 -8.605 76.653 1.00 95.19 420 SER A N 1
ATOM 3319 C CA . SER A 1 420 ? -51.415 -7.972 77.164 1.00 95.19 420 SER A CA 1
ATOM 3320 C C . SER A 1 420 ? -52.518 -8.975 77.547 1.00 95.19 420 SER A C 1
ATOM 3322 O O . SER A 1 420 ? -53.346 -8.709 78.421 1.00 95.19 420 SER A O 1
ATOM 3324 N N . VAL A 1 421 ? -52.584 -10.131 76.873 1.00 94.88 421 VAL A N 1
ATOM 3325 C CA . VAL A 1 421 ? -53.513 -11.220 77.219 1.00 94.88 421 VAL A CA 1
ATOM 3326 C C . VAL A 1 421 ? -53.037 -11.917 78.489 1.00 94.88 421 VAL A C 1
ATOM 3328 O O . VAL A 1 421 ? -53.843 -12.138 79.390 1.00 94.88 421 VAL A O 1
ATOM 3331 N N . VAL A 1 422 ? -51.738 -12.212 78.583 1.00 94.44 422 VAL A N 1
ATOM 3332 C CA . VAL A 1 422 ? -51.119 -12.815 79.769 1.00 94.44 422 VAL A CA 1
ATOM 3333 C C . VAL A 1 422 ? -51.309 -11.914 80.988 1.00 94.44 422 VAL A C 1
ATOM 3335 O O . VAL A 1 422 ? -51.817 -12.388 81.998 1.00 94.44 422 VAL A O 1
ATOM 3338 N N . GLU A 1 423 ? -51.016 -10.617 80.882 1.00 94.62 423 GLU A N 1
ATOM 3339 C CA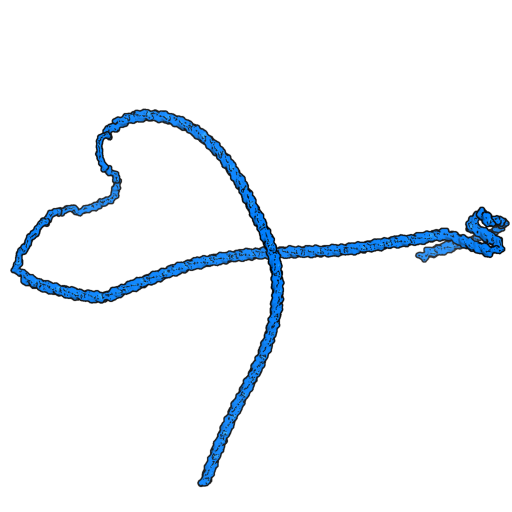 . GLU A 1 423 ? -51.230 -9.633 81.952 1.00 94.62 423 GLU A CA 1
ATOM 3340 C C . GLU A 1 423 ? -52.693 -9.600 82.417 1.00 94.62 423 GLU A C 1
ATOM 3342 O O . GLU A 1 423 ? -52.961 -9.615 83.618 1.00 94.62 423 GLU A O 1
ATOM 3347 N N . ARG A 1 424 ? -53.662 -9.635 81.489 1.00 93.19 424 ARG A N 1
ATOM 3348 C CA . ARG A 1 424 ? -55.092 -9.718 81.836 1.00 93.19 424 ARG A CA 1
ATOM 3349 C C . ARG A 1 424 ? -55.459 -11.026 82.535 1.00 93.19 424 ARG A C 1
ATOM 3351 O O . ARG A 1 424 ? -56.241 -10.998 83.484 1.00 93.19 424 ARG A O 1
ATOM 3358 N N . CYS A 1 425 ? -54.925 -12.160 82.085 1.00 92.56 425 CYS A N 1
ATOM 3359 C CA . CYS A 1 425 ? -55.135 -13.452 82.739 1.00 92.56 425 CYS A CA 1
ATOM 3360 C C . CYS A 1 425 ? -54.546 -13.464 84.151 1.00 92.56 425 CYS A C 1
ATOM 3362 O O . CYS A 1 425 ? -55.232 -13.881 85.079 1.00 92.56 425 CYS A O 1
ATOM 3364 N N . VAL A 1 426 ? -53.322 -12.959 84.328 1.00 94.44 426 VAL A N 1
ATOM 3365 C CA . VAL A 1 426 ? -52.678 -12.826 85.642 1.00 94.44 426 VAL A CA 1
ATOM 3366 C C . VAL A 1 426 ? -53.513 -11.930 86.552 1.00 94.44 426 VAL A C 1
ATOM 3368 O O . VAL A 1 426 ? -53.876 -12.363 87.639 1.00 94.44 426 VAL A O 1
ATOM 3371 N N . ALA A 1 427 ? -53.928 -10.747 86.088 1.00 93.38 427 ALA A N 1
ATOM 3372 C CA . ALA A 1 427 ? -54.781 -9.846 86.864 1.00 93.38 427 ALA A CA 1
ATOM 3373 C C . ALA A 1 427 ? -56.118 -10.496 87.266 1.00 93.38 427 ALA A C 1
ATOM 3375 O O . ALA A 1 427 ? -56.593 -10.311 88.387 1.00 93.38 427 ALA A O 1
ATOM 3376 N N . LYS A 1 428 ? -56.723 -11.294 86.374 1.00 94.38 428 LYS A N 1
ATOM 3377 C CA . LYS A 1 428 ? -57.937 -12.061 86.680 1.00 94.38 428 LYS A CA 1
ATOM 3378 C C . LYS A 1 428 ? -57.676 -13.132 87.743 1.00 94.38 428 LYS A C 1
ATOM 3380 O O . LYS A 1 428 ? -58.444 -13.219 88.696 1.00 94.38 428 LYS A O 1
ATOM 3385 N N . MET A 1 429 ? -56.599 -13.907 87.613 1.00 91.56 429 MET A N 1
ATOM 3386 C CA . MET A 1 429 ? -56.219 -14.907 88.616 1.00 91.56 429 MET A CA 1
ATOM 3387 C C . MET A 1 429 ? -55.903 -14.268 89.971 1.00 91.56 429 MET A C 1
ATOM 3389 O O . MET A 1 429 ? -56.272 -14.821 91.001 1.00 91.56 429 MET A O 1
ATOM 3393 N N . GLU A 1 430 ? -55.251 -13.104 89.996 1.00 92.38 430 GLU A N 1
ATOM 3394 C CA . GLU A 1 430 ? -54.999 -12.347 91.226 1.00 92.38 430 GLU A CA 1
ATOM 3395 C C . GLU A 1 430 ? -56.297 -11.846 91.873 1.00 92.38 430 GLU A C 1
ATOM 3397 O O . GLU A 1 430 ? -56.426 -11.878 93.096 1.00 92.38 430 GLU A O 1
ATOM 3402 N N . ALA A 1 431 ? -57.276 -11.399 91.083 1.00 90.94 431 ALA A N 1
ATOM 3403 C CA . ALA A 1 431 ? -58.588 -11.018 91.601 1.00 90.94 431 ALA A CA 1
ATOM 3404 C C . ALA A 1 431 ? -59.333 -12.229 92.191 1.00 90.94 431 ALA A C 1
ATOM 3406 O O . ALA A 1 431 ? -59.812 -12.167 93.323 1.00 90.94 431 ALA A O 1
ATOM 3407 N N . GLU A 1 432 ? -59.360 -13.355 91.471 1.00 87.06 432 GLU A N 1
ATOM 3408 C CA . GLU A 1 432 ? -59.967 -14.605 91.946 1.00 87.06 432 GLU A CA 1
ATOM 3409 C C . GLU A 1 432 ? -59.250 -15.158 93.189 1.00 87.06 432 GLU A C 1
ATOM 3411 O O . GLU A 1 432 ? -59.900 -15.649 94.114 1.00 87.06 432 GLU A O 1
ATOM 3416 N N . SER A 1 433 ? -57.918 -15.047 93.266 1.00 86.31 433 SER A N 1
ATOM 3417 C CA . SER A 1 433 ? -57.149 -15.495 94.433 1.00 86.31 433 SER A CA 1
ATOM 3418 C C . SER A 1 433 ? -57.424 -14.640 95.670 1.00 86.31 433 SER A C 1
ATOM 3420 O O . SER A 1 433 ? -57.511 -15.192 96.766 1.00 86.31 433 SER A O 1
ATOM 3422 N N . ARG A 1 434 ? -57.642 -13.326 95.508 1.00 87.19 434 ARG A N 1
ATOM 3423 C CA . ARG A 1 434 ? -58.083 -12.428 96.591 1.00 87.19 434 ARG A CA 1
ATOM 3424 C C . ARG A 1 434 ? -59.496 -12.747 97.077 1.00 87.19 434 ARG A C 1
ATOM 3426 O O . ARG A 1 434 ? -59.764 -12.581 98.261 1.00 87.19 434 ARG A O 1
ATOM 3433 N N . GLU A 1 435 ? -60.388 -13.212 96.202 1.00 83.81 435 GLU A N 1
ATOM 3434 C CA . GLU A 1 435 ? -61.745 -13.631 96.585 1.00 83.81 435 GLU A CA 1
ATOM 3435 C C . GLU A 1 435 ? -61.783 -15.016 97.251 1.00 83.81 435 GLU A C 1
ATOM 3437 O O . GLU A 1 435 ? -62.668 -15.284 98.066 1.00 83.81 435 GLU A O 1
ATOM 3442 N N . ARG A 1 436 ? -60.819 -15.896 96.940 1.00 83.69 436 ARG A N 1
ATOM 3443 C CA . ARG A 1 436 ? -60.792 -17.304 97.371 1.00 83.69 436 ARG A CA 1
ATOM 3444 C C . ARG A 1 436 ? -60.967 -17.533 98.883 1.00 83.69 436 ARG A C 1
ATOM 3446 O O . ARG A 1 436 ? -61.744 -18.429 99.219 1.00 83.69 436 ARG A O 1
ATOM 3453 N N . PRO A 1 437 ? -60.339 -16.761 99.796 1.00 79.38 437 PRO A N 1
ATOM 3454 C CA . PRO A 1 437 ? -60.542 -16.914 101.240 1.00 79.38 437 PRO A CA 1
ATOM 3455 C C . PRO A 1 437 ? -61.995 -16.688 101.672 1.00 79.38 437 PRO A C 1
ATOM 3457 O O . PRO A 1 437 ? -62.466 -17.330 102.602 1.00 79.38 437 PRO A O 1
ATOM 3460 N N . PHE A 1 438 ? -62.726 -15.833 100.955 1.00 78.81 438 PHE A N 1
ATOM 3461 C CA . PHE A 1 438 ? -64.098 -15.443 101.279 1.00 78.81 438 PHE A CA 1
ATOM 3462 C C . PHE A 1 438 ? -65.150 -16.285 100.544 1.00 78.81 438 PHE A C 1
ATOM 3464 O O . PHE A 1 438 ? -66.346 -16.105 100.764 1.00 78.81 438 PHE A O 1
ATOM 3471 N N . LEU A 1 439 ? -64.752 -17.206 99.654 1.00 80.19 439 LEU A N 1
ATOM 3472 C CA . LEU A 1 439 ? -65.698 -18.049 98.909 1.00 80.19 439 LEU A CA 1
ATOM 3473 C C . LEU A 1 439 ? -66.432 -19.038 99.816 1.00 80.19 439 LEU A C 1
ATOM 3475 O O . LEU A 1 439 ? -67.617 -19.300 99.597 1.00 80.19 439 LEU A O 1
ATOM 3479 N N . VAL A 1 440 ? -65.747 -19.576 100.829 1.00 80.88 440 VAL A N 1
ATOM 3480 C CA . VAL A 1 440 ? -66.362 -20.463 101.828 1.00 80.88 440 VAL A CA 1
ATOM 3481 C C . VAL A 1 440 ? -67.396 -19.684 102.630 1.00 80.88 440 VAL A C 1
ATOM 3483 O O . VAL A 1 440 ? -68.538 -20.131 102.736 1.00 80.88 440 VAL A O 1
ATOM 3486 N N . ASP A 1 441 ? -67.037 -18.482 103.079 1.00 83.12 441 ASP A N 1
ATOM 3487 C CA . ASP A 1 441 ? -67.933 -17.610 103.833 1.00 83.12 441 ASP A CA 1
ATOM 3488 C C . ASP A 1 441 ? -69.128 -17.175 102.987 1.00 83.12 441 ASP A C 1
ATOM 3490 O O . ASP A 1 441 ? -70.272 -17.334 103.403 1.00 83.12 441 ASP A O 1
ATOM 3494 N N . LYS A 1 442 ? -68.905 -16.736 101.743 1.00 83.19 442 LYS A N 1
ATOM 3495 C CA . LYS A 1 442 ? -69.971 -16.374 100.796 1.00 83.19 442 LYS A CA 1
ATOM 3496 C C . LYS A 1 442 ? -70.910 -17.548 100.527 1.00 83.19 442 LYS A C 1
ATOM 3498 O O . LYS A 1 442 ? -72.128 -17.358 100.513 1.00 83.19 442 LYS A O 1
ATOM 3503 N N . ARG A 1 443 ? -70.383 -18.763 100.332 1.00 85.88 443 ARG A N 1
ATOM 3504 C CA . ARG A 1 443 ? -71.196 -19.975 100.141 1.00 85.88 443 ARG A CA 1
ATOM 3505 C C . ARG A 1 443 ? -72.001 -20.298 101.395 1.00 85.88 443 ARG A C 1
ATOM 3507 O O . ARG A 1 443 ? -73.194 -20.566 101.276 1.00 85.88 443 ARG A O 1
ATOM 3514 N N . MET A 1 444 ? -71.376 -20.252 102.566 1.00 85.00 444 MET A N 1
ATOM 3515 C CA . MET A 1 444 ? -72.022 -20.554 103.839 1.00 85.00 444 MET A CA 1
ATOM 3516 C C . MET A 1 444 ? -73.116 -19.528 104.154 1.00 85.00 444 MET A C 1
ATOM 3518 O O . MET A 1 444 ? -74.253 -19.915 104.396 1.00 85.00 444 MET A O 1
ATOM 3522 N N . VAL A 1 445 ? -72.839 -18.232 103.996 1.00 86.75 445 VAL A N 1
ATOM 3523 C CA . VAL A 1 445 ? -73.828 -17.146 104.102 1.00 86.75 445 VAL A CA 1
ATOM 3524 C C . VAL A 1 445 ? -74.966 -17.332 103.095 1.00 86.75 445 VAL A C 1
ATOM 3526 O O . VAL A 1 445 ? -76.124 -17.183 103.466 1.00 86.75 445 VAL A O 1
ATOM 3529 N N . THR A 1 446 ? -74.686 -17.719 101.846 1.00 87.12 446 THR A N 1
ATOM 3530 C CA . THR A 1 446 ? -75.735 -17.968 100.835 1.00 87.12 446 THR A CA 1
ATOM 3531 C C . THR A 1 446 ? -76.619 -19.163 101.207 1.00 87.12 446 THR A C 1
ATOM 3533 O O . THR A 1 446 ? -77.840 -19.080 101.100 1.00 87.12 446 THR A O 1
ATOM 3536 N N . GLN A 1 447 ? -76.028 -20.267 101.676 1.00 87.75 447 GLN A N 1
ATOM 3537 C CA . GLN A 1 447 ? -76.769 -21.446 102.142 1.00 87.75 447 GLN A CA 1
ATOM 3538 C C . GLN A 1 447 ? -77.617 -21.126 103.374 1.00 87.75 447 GLN A C 1
ATOM 3540 O O . GLN A 1 447 ? -78.766 -21.548 103.468 1.00 87.75 447 GLN A O 1
ATOM 3545 N N . MET A 1 448 ? -77.072 -20.342 104.299 1.00 87.75 448 MET A N 1
ATOM 3546 C CA . MET A 1 448 ? -77.794 -19.878 105.475 1.00 87.75 448 MET A CA 1
ATOM 3547 C C . MET A 1 448 ? -78.928 -18.924 105.100 1.00 87.75 448 MET A C 1
ATOM 3549 O O . MET A 1 448 ? -80.027 -19.067 105.620 1.00 87.75 448 MET A O 1
ATOM 3553 N N . LEU A 1 449 ? -78.720 -18.018 104.143 1.00 87.31 449 LEU A N 1
ATOM 3554 C CA . LEU A 1 449 ? -79.775 -17.147 103.628 1.00 87.31 449 LEU A CA 1
ATOM 3555 C C . LEU A 1 449 ? -80.898 -17.955 102.960 1.00 87.31 449 LEU A C 1
ATOM 3557 O O . LEU A 1 449 ? -82.072 -17.655 103.163 1.00 87.31 449 LEU A O 1
ATOM 3561 N N . ALA A 1 450 ? -80.557 -18.999 102.200 1.00 87.19 450 ALA A N 1
ATOM 3562 C CA . ALA A 1 450 ? -81.543 -19.916 101.635 1.00 87.19 450 ALA A CA 1
ATOM 3563 C C . ALA A 1 450 ? -82.346 -20.623 102.744 1.00 87.19 450 ALA A C 1
ATOM 3565 O O . ALA A 1 450 ? -83.574 -20.553 102.742 1.00 87.19 450 ALA A O 1
ATOM 3566 N N . ALA A 1 451 ? -81.670 -21.189 103.750 1.00 87.19 451 ALA A N 1
ATOM 3567 C CA . ALA A 1 451 ? -82.318 -21.828 104.898 1.00 87.19 451 ALA A CA 1
ATOM 3568 C C . ALA A 1 451 ? -83.205 -20.852 105.698 1.00 87.19 451 ALA A C 1
ATOM 3570 O O . ALA A 1 451 ? -84.284 -21.217 106.163 1.00 87.19 451 ALA A O 1
ATOM 3571 N N . TYR A 1 452 ? -82.792 -19.588 105.823 1.00 88.69 452 TYR A N 1
ATOM 3572 C CA . TYR A 1 452 ? -83.591 -18.528 106.437 1.00 88.69 452 TYR A CA 1
ATOM 3573 C C . TYR A 1 452 ? -84.902 -18.276 105.673 1.00 88.69 452 TYR A C 1
ATOM 3575 O O . TYR A 1 452 ? -85.970 -18.157 106.282 1.00 88.69 452 TYR A O 1
ATOM 3583 N N . LEU A 1 453 ? -84.831 -18.215 104.337 1.00 87.38 453 LEU A N 1
ATOM 3584 C CA . LEU A 1 453 ? -85.991 -18.009 103.465 1.00 87.38 453 LEU A CA 1
ATOM 3585 C C . LEU A 1 453 ? -86.940 -19.214 103.441 1.00 87.38 453 LEU A C 1
ATOM 3587 O O . LEU A 1 453 ? -88.141 -19.021 103.253 1.00 87.38 453 LEU A O 1
ATOM 3591 N N . GLU A 1 454 ? -86.432 -20.428 103.647 1.00 87.50 454 GLU A N 1
ATOM 3592 C CA . GLU A 1 454 ? -87.240 -21.649 103.753 1.00 87.50 454 GLU A CA 1
ATOM 3593 C C . GLU A 1 454 ? -88.010 -21.726 105.082 1.00 87.50 454 GLU A C 1
ATOM 3595 O O . GLU A 1 454 ? -89.132 -22.224 105.127 1.00 87.50 454 GLU A O 1
ATOM 3600 N N . GLN A 1 455 ? -87.469 -21.164 106.166 1.00 84.00 455 GLN A N 1
ATOM 3601 C CA . GLN A 1 455 ? -88.064 -21.219 107.508 1.00 84.00 455 GLN A CA 1
ATOM 3602 C C . GLN A 1 455 ? -89.090 -20.106 107.800 1.00 84.00 455 GLN A C 1
ATOM 3604 O O . GLN A 1 455 ? -89.278 -19.729 108.956 1.00 84.00 455 GLN A O 1
ATOM 3609 N N . ARG A 1 456 ? -89.788 -19.594 106.772 1.00 73.12 456 ARG A N 1
ATOM 3610 C CA . ARG A 1 456 ? -90.730 -18.448 106.847 1.00 73.12 456 ARG A CA 1
ATOM 3611 C C . ARG A 1 456 ? -91.773 -18.504 107.964 1.00 73.12 456 ARG A C 1
ATOM 3613 O O . ARG A 1 456 ? -92.225 -17.454 108.407 1.00 73.12 456 ARG A O 1
ATOM 3620 N N . GLU A 1 457 ? -92.154 -19.695 108.406 1.00 75.94 457 GLU A N 1
ATOM 3621 C CA . GLU A 1 457 ? -93.212 -19.901 109.402 1.00 75.94 457 GLU A CA 1
ATOM 3622 C C . GLU A 1 457 ? -92.682 -20.038 110.841 1.00 75.94 457 GLU A C 1
ATOM 3624 O O . GLU A 1 457 ? -93.466 -20.060 111.786 1.00 75.94 457 GLU A O 1
ATOM 3629 N N . ASN A 1 458 ? -91.357 -20.094 111.030 1.00 80.19 458 ASN A N 1
ATOM 3630 C CA . ASN A 1 458 ? -90.725 -20.353 112.322 1.00 80.19 458 ASN A CA 1
ATOM 3631 C C . ASN A 1 458 ? -89.719 -19.245 112.699 1.00 80.19 458 ASN A C 1
ATOM 3633 O O . ASN A 1 458 ? -88.539 -19.330 112.349 1.00 80.19 458 ASN A O 1
ATOM 3637 N N . PRO A 1 459 ? -90.138 -18.227 113.479 1.00 78.62 459 PRO A N 1
ATOM 3638 C CA . PRO A 1 459 ? -89.305 -17.057 113.773 1.00 78.62 459 PRO A CA 1
ATOM 3639 C C . PRO A 1 459 ? -88.095 -17.360 114.674 1.00 78.62 459 PRO A C 1
ATOM 3641 O O . PRO A 1 459 ? -87.100 -16.640 114.632 1.00 78.62 459 PRO A O 1
ATOM 3644 N N . GLY A 1 460 ? -88.148 -18.423 115.486 1.00 81.31 460 GLY A N 1
ATOM 3645 C CA . GLY A 1 460 ? -87.031 -18.823 116.353 1.00 81.31 460 GLY A CA 1
ATOM 3646 C C . GLY A 1 460 ? -85.800 -19.291 115.557 1.00 81.31 460 GLY A C 1
ATOM 3647 O O . GLY A 1 460 ? -84.749 -18.658 115.649 1.00 81.31 460 GLY A O 1
ATOM 3648 N N . PRO A 1 461 ? -85.930 -20.351 114.740 1.00 82.00 461 PRO A N 1
ATOM 3649 C CA . PRO A 1 461 ? -84.879 -20.832 113.840 1.00 82.00 461 PRO A CA 1
ATOM 3650 C C . PRO A 1 461 ? -84.333 -19.764 112.878 1.00 82.00 461 PRO A C 1
ATOM 3652 O O . PRO A 1 461 ? -83.124 -19.664 112.682 1.00 82.00 461 PRO A O 1
ATOM 3655 N N . GLN A 1 462 ? -85.194 -18.884 112.362 1.00 82.62 462 GLN A N 1
ATOM 3656 C CA . GLN A 1 462 ? -84.787 -17.754 111.523 1.00 82.62 462 GLN A CA 1
ATOM 3657 C C . GLN A 1 462 ? -83.835 -16.779 112.228 1.00 82.62 462 GLN A C 1
ATOM 3659 O O . GLN A 1 462 ? -82.834 -16.356 111.646 1.00 82.62 462 GLN A O 1
ATOM 3664 N N . LEU A 1 463 ? -84.118 -16.436 113.488 1.00 83.12 463 LEU A N 1
ATOM 3665 C CA . LEU A 1 463 ? -83.255 -15.563 114.283 1.00 83.12 463 LEU A CA 1
ATOM 3666 C C . LEU A 1 463 ? -81.907 -16.233 114.596 1.00 83.12 463 LEU A C 1
ATOM 3668 O O . LEU A 1 463 ? -80.876 -15.565 114.651 1.00 83.12 463 LEU A O 1
ATOM 3672 N N . GLU A 1 464 ? -81.896 -17.554 114.785 1.00 83.12 464 GLU A N 1
ATOM 3673 C CA . GLU A 1 464 ? -80.666 -18.328 114.985 1.00 83.12 464 GLU A CA 1
ATOM 3674 C C . GLU A 1 464 ? -79.805 -18.369 113.718 1.00 83.12 464 GLU A C 1
ATOM 3676 O O . GLU A 1 464 ? -78.588 -18.204 113.801 1.00 83.12 464 GLU A O 1
ATOM 3681 N N . ILE A 1 465 ? -80.421 -18.525 112.544 1.00 85.81 465 ILE A N 1
ATOM 3682 C CA . ILE A 1 465 ? -79.717 -18.472 111.259 1.00 85.81 465 ILE A CA 1
ATOM 3683 C C . ILE A 1 465 ? -79.132 -17.076 111.021 1.00 85.81 465 ILE A C 1
ATOM 3685 O O . ILE A 1 465 ? -77.955 -16.973 110.681 1.00 85.81 465 ILE A O 1
ATOM 3689 N N . LEU A 1 466 ? -79.896 -16.006 111.268 1.00 85.00 466 LEU A N 1
ATOM 3690 C CA . LEU A 1 466 ? -79.391 -14.635 111.135 1.00 85.00 466 LEU A CA 1
ATOM 3691 C C . LEU A 1 466 ? -78.249 -14.330 112.112 1.00 85.00 466 LEU A C 1
ATOM 3693 O O . LEU A 1 466 ? -77.270 -13.703 111.718 1.00 85.00 466 LEU A O 1
ATOM 3697 N N . ASN A 1 467 ? -78.334 -14.798 113.362 1.00 84.62 467 ASN A N 1
ATOM 3698 C CA . ASN A 1 467 ? -77.248 -14.635 114.331 1.00 84.62 467 ASN A CA 1
ATOM 3699 C C . ASN A 1 467 ? -75.973 -15.345 113.876 1.00 84.62 467 ASN A C 1
ATOM 3701 O O . ASN A 1 467 ? -74.905 -14.740 113.891 1.00 84.62 467 ASN A O 1
ATOM 3705 N N . LYS A 1 468 ? -76.091 -16.586 113.394 1.00 86.06 468 LYS A N 1
ATOM 3706 C CA . LYS A 1 468 ? -74.948 -17.326 112.853 1.00 86.06 468 LYS A CA 1
ATOM 3707 C C . LYS A 1 468 ? -74.385 -16.663 111.585 1.00 86.06 468 LYS A C 1
ATOM 3709 O O . LYS A 1 468 ? -73.178 -16.686 111.392 1.00 86.06 468 LYS A O 1
ATOM 3714 N N . MET A 1 469 ? -75.218 -16.060 110.726 1.00 85.81 469 MET A N 1
ATOM 3715 C CA . MET A 1 469 ? -74.745 -15.296 109.557 1.00 85.81 469 MET A CA 1
ATOM 3716 C C . MET A 1 469 ? -73.998 -14.030 109.988 1.00 85.81 469 MET A C 1
ATOM 3718 O O . MET A 1 469 ? -72.972 -13.702 109.405 1.00 85.81 469 MET A O 1
ATOM 3722 N N . ALA A 1 470 ? -74.489 -13.342 111.022 1.00 84.88 470 ALA A N 1
ATOM 3723 C CA . ALA A 1 470 ? -73.838 -12.173 111.605 1.00 84.88 470 ALA A CA 1
ATOM 3724 C C . ALA A 1 470 ? -72.504 -12.530 112.289 1.00 84.88 470 ALA A C 1
ATOM 3726 O O . ALA A 1 470 ? -71.550 -11.763 112.181 1.00 84.88 470 ALA A O 1
ATOM 3727 N N . ASP A 1 471 ? -72.411 -13.696 112.944 1.00 84.50 471 ASP A N 1
ATOM 3728 C CA . ASP A 1 471 ? -71.143 -14.263 113.434 1.00 84.50 471 ASP A CA 1
ATOM 3729 C C . ASP A 1 471 ? -70.158 -14.485 112.288 1.00 84.50 471 ASP A C 1
ATOM 3731 O O . ASP A 1 471 ? -69.010 -14.055 112.371 1.00 84.50 471 ASP A O 1
ATOM 3735 N N . LEU A 1 472 ? -70.625 -15.095 111.199 1.00 84.12 472 LEU A N 1
ATOM 3736 C CA . LEU A 1 472 ? -69.785 -15.441 110.061 1.00 84.12 472 LEU A CA 1
ATOM 3737 C C . LEU A 1 472 ? -69.279 -14.228 109.275 1.00 84.12 472 LEU A C 1
ATOM 3739 O O . LEU A 1 472 ? -68.154 -14.219 108.793 1.00 84.12 472 LEU A O 1
ATOM 3743 N N . LEU A 1 473 ? -70.115 -13.197 109.158 1.00 83.75 473 LEU A N 1
ATOM 3744 C CA . LEU A 1 473 ? -69.775 -11.933 108.506 1.00 83.75 473 LEU A CA 1
ATOM 3745 C C . LEU A 1 473 ? -68.985 -10.983 109.423 1.00 83.75 473 LEU A C 1
ATOM 3747 O O . LEU A 1 473 ? -68.647 -9.880 109.002 1.00 83.75 473 LEU A O 1
ATOM 3751 N N . GLY A 1 474 ? -68.711 -11.379 110.671 1.00 84.25 474 GLY A N 1
ATOM 3752 C CA . GLY A 1 474 ? -67.945 -10.575 111.622 1.00 84.25 474 GLY A CA 1
ATOM 3753 C C . GLY A 1 474 ? -68.671 -9.324 112.126 1.00 84.25 474 GLY A C 1
ATOM 3754 O O . GLY A 1 474 ? -68.010 -8.376 112.543 1.00 84.25 474 GLY A O 1
ATOM 3755 N N . PHE A 1 475 ? -70.010 -9.301 112.106 1.00 85.75 475 PHE A N 1
ATOM 3756 C CA . PHE A 1 475 ? -70.788 -8.148 112.568 1.00 85.75 475 PHE A CA 1
ATOM 3757 C C . PHE A 1 475 ? -70.473 -7.864 114.035 1.00 85.75 475 PHE A C 1
ATOM 3759 O O . PHE A 1 475 ? -70.633 -8.731 114.908 1.00 85.75 475 PHE A O 1
ATOM 3766 N N . THR A 1 476 ? -70.087 -6.624 114.306 1.00 85.44 476 THR A N 1
ATOM 3767 C CA . THR A 1 476 ? -69.851 -6.115 115.652 1.00 85.44 476 THR A CA 1
ATOM 3768 C C . THR A 1 476 ? -71.149 -6.093 116.457 1.00 85.44 476 THR A C 1
ATOM 3770 O O . THR A 1 476 ? -72.257 -6.043 115.919 1.00 85.44 476 THR A O 1
ATOM 3773 N N . SER A 1 477 ? -71.034 -6.089 117.786 1.00 80.88 477 SER A N 1
ATOM 3774 C CA . SER A 1 477 ? -72.200 -6.028 118.676 1.00 80.88 477 SER A CA 1
ATOM 3775 C C . SER A 1 477 ? -73.103 -4.820 118.394 1.00 80.88 477 SER A C 1
ATOM 3777 O O . SER A 1 477 ? -74.321 -4.937 118.507 1.00 80.88 477 SER A O 1
ATOM 3779 N N . ALA A 1 478 ? -72.516 -3.688 117.988 1.00 81.44 478 ALA A N 1
ATOM 3780 C CA . ALA A 1 478 ? -73.248 -2.476 117.628 1.00 81.44 478 ALA A CA 1
ATOM 3781 C C . ALA A 1 478 ? -74.046 -2.646 116.323 1.00 81.44 478 ALA A C 1
ATOM 3783 O O . ALA A 1 478 ? -75.208 -2.254 116.253 1.00 81.44 478 ALA A O 1
ATOM 3784 N N . GLU A 1 479 ? -73.459 -3.281 115.305 1.00 83.38 479 GLU A N 1
ATOM 3785 C CA . GLU A 1 479 ? -74.144 -3.560 114.035 1.00 83.38 479 GLU A CA 1
ATOM 3786 C C . GLU A 1 479 ? -75.291 -4.553 114.230 1.00 83.38 479 GLU A C 1
ATOM 3788 O O . GLU A 1 479 ? -76.381 -4.354 113.697 1.00 83.38 479 GLU A O 1
ATOM 3793 N N . ARG A 1 480 ? -75.096 -5.583 115.064 1.00 83.94 480 ARG A N 1
ATOM 3794 C CA . ARG A 1 480 ? -76.150 -6.554 115.412 1.00 83.94 480 ARG A CA 1
ATOM 3795 C C . ARG A 1 480 ? -77.339 -5.916 116.110 1.00 83.94 480 ARG A C 1
ATOM 3797 O O . ARG A 1 480 ? -78.473 -6.336 115.894 1.00 83.94 480 ARG A O 1
ATOM 3804 N N . GLU A 1 481 ? -77.087 -4.921 116.952 1.00 80.25 481 GLU A N 1
ATOM 3805 C CA . GLU A 1 481 ? -78.140 -4.167 117.625 1.00 80.25 481 GLU A CA 1
ATOM 3806 C C . GLU A 1 481 ? -78.940 -3.314 116.633 1.00 80.25 481 GLU A C 1
ATOM 3808 O O . GLU A 1 481 ? -80.169 -3.308 116.695 1.00 80.25 481 GLU A O 1
ATOM 3813 N N . GLN A 1 482 ? -78.275 -2.692 115.652 1.00 79.94 482 GLN A N 1
ATOM 3814 C CA . GLN A 1 482 ? -78.941 -1.926 114.591 1.00 79.94 482 GLN A CA 1
ATOM 3815 C C . GLN A 1 482 ? -79.848 -2.785 113.699 1.00 79.94 482 GLN A C 1
ATOM 3817 O O . GLN A 1 482 ? -80.893 -2.308 113.261 1.00 79.94 482 GLN A O 1
ATOM 3822 N N . VAL A 1 483 ? -79.489 -4.051 113.456 1.00 78.12 483 VAL A N 1
ATOM 3823 C CA . VAL A 1 483 ? -80.311 -4.988 112.664 1.00 78.12 483 VAL A CA 1
ATOM 3824 C C . VAL A 1 483 ? -81.293 -5.822 113.505 1.00 78.12 483 VAL A C 1
ATOM 3826 O O . VAL A 1 483 ? -81.948 -6.717 112.976 1.00 78.12 483 VAL A O 1
ATOM 3829 N N . GLY A 1 484 ? -81.427 -5.539 114.807 1.00 76.31 484 GLY A N 1
ATOM 3830 C CA . GLY A 1 484 ? -82.414 -6.185 115.684 1.00 76.31 484 GLY A CA 1
ATOM 3831 C C . GLY A 1 484 ? -82.070 -7.614 116.131 1.00 76.31 484 GLY A C 1
ATOM 3832 O O . GLY A 1 484 ? -82.956 -8.343 116.577 1.00 76.31 484 GLY A O 1
ATOM 3833 N N . LEU A 1 485 ? -80.800 -8.028 116.041 1.00 74.81 485 LEU A N 1
ATOM 3834 C CA . LEU A 1 485 ? -80.325 -9.368 116.428 1.00 74.81 485 LEU A CA 1
ATOM 3835 C C . LEU A 1 485 ? -79.909 -9.4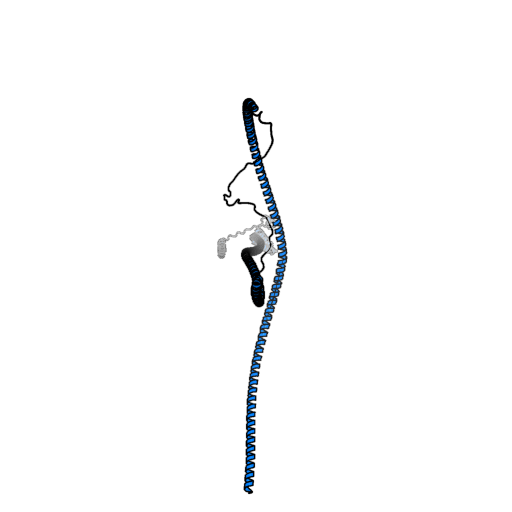81 117.904 1.00 74.81 485 LEU A C 1
ATOM 3837 O O . LEU A 1 485 ? -79.615 -10.571 118.394 1.00 74.81 485 LEU A O 1
ATOM 3841 N N . SER A 1 486 ? -79.919 -8.375 118.647 1.00 61.72 486 SER A N 1
ATOM 3842 C CA . SER A 1 486 ? -79.513 -8.287 120.052 1.00 61.72 486 SER A CA 1
ATOM 3843 C C . SER A 1 486 ? -80.550 -8.871 121.029 1.00 61.72 486 SER A C 1
ATOM 3845 O O . SER A 1 486 ? -81.048 -8.194 121.926 1.00 61.72 486 SER A O 1
ATOM 3847 N N . GLN A 1 487 ? -80.847 -10.170 120.932 1.00 55.34 487 GLN A N 1
ATOM 3848 C CA . GLN A 1 487 ? -81.551 -10.884 122.002 1.00 55.34 487 GLN A CA 1
ATOM 3849 C C . GLN A 1 487 ? -80.558 -11.627 122.898 1.00 55.34 487 GLN A C 1
ATOM 3851 O O . GLN A 1 487 ? -80.035 -12.687 122.561 1.00 55.34 487 GLN A O 1
ATOM 3856 N N . LYS A 1 488 ? -80.320 -11.062 124.089 1.00 47.41 488 LYS A N 1
ATOM 3857 C CA . LYS A 1 488 ? -79.592 -11.691 125.202 1.00 47.41 488 LYS A CA 1
ATOM 3858 C C . LYS A 1 488 ? -80.227 -13.042 125.576 1.00 47.41 488 LYS A C 1
ATOM 3860 O O . LYS A 1 488 ? -81.072 -13.098 126.468 1.00 47.41 488 LYS A O 1
ATOM 3865 N N . ARG A 1 489 ? -79.774 -14.152 124.983 1.00 42.81 489 ARG A N 1
ATOM 3866 C CA . ARG A 1 489 ? -79.943 -15.486 125.581 1.00 42.81 489 ARG A CA 1
ATOM 3867 C C . ARG A 1 489 ? -78.848 -15.702 126.627 1.00 42.81 489 ARG A C 1
ATOM 3869 O O . ARG A 1 489 ? -77.714 -16.041 126.314 1.00 42.81 489 ARG A O 1
ATOM 3876 N N . LYS A 1 490 ? -79.203 -15.497 127.898 1.00 43.44 490 LYS A N 1
ATOM 3877 C CA . LYS A 1 490 ? -78.497 -16.091 129.040 1.00 43.44 490 LYS A CA 1
ATOM 3878 C C . LYS A 1 490 ? -78.912 -17.559 129.133 1.00 43.44 490 LYS A C 1
ATOM 3880 O O . LYS A 1 490 ? -80.022 -17.810 129.590 1.00 43.44 490 LYS A O 1
ATOM 3885 N N . THR A 1 491 ? -78.060 -18.510 128.750 1.00 39.47 491 THR A N 1
ATOM 3886 C CA . THR A 1 491 ? -77.883 -19.786 129.483 1.00 39.47 491 THR A CA 1
ATOM 3887 C C . THR A 1 491 ? -76.702 -20.603 128.930 1.00 39.47 491 THR A C 1
ATOM 3889 O O . THR A 1 491 ? -76.380 -20.475 127.751 1.00 39.47 491 THR A O 1
ATOM 3892 N N . PRO A 1 492 ? -76.022 -21.384 129.793 1.00 50.81 492 PRO A N 1
ATOM 3893 C CA . PRO A 1 492 ? -74.682 -21.919 129.578 1.00 50.81 492 PRO A CA 1
ATOM 3894 C C . PRO A 1 492 ? -74.716 -23.363 129.066 1.00 50.81 492 PRO A C 1
ATOM 3896 O O . PRO A 1 492 ? -75.449 -24.184 129.609 1.00 50.81 492 PRO A O 1
ATOM 3899 N N . LEU A 1 493 ? -73.862 -23.701 128.099 1.00 41.44 493 LEU A N 1
ATOM 3900 C CA . LEU A 1 493 ? -73.452 -25.085 127.860 1.00 41.44 493 LEU A CA 1
ATOM 3901 C C . LEU A 1 493 ? -71.947 -25.137 127.594 1.00 41.44 493 LEU A C 1
ATOM 3903 O O . LEU A 1 493 ? -71.434 -24.757 126.548 1.00 41.44 493 LEU A O 1
ATOM 3907 N N . GLN A 1 494 ? -71.279 -25.589 128.642 1.00 45.91 494 GLN A N 1
ATOM 3908 C CA . GLN A 1 494 ? -69.947 -26.150 128.713 1.00 45.91 494 GLN A CA 1
ATOM 3909 C C . GLN A 1 494 ? -69.918 -27.464 127.911 1.00 45.91 494 GLN A C 1
ATOM 3911 O O . GLN A 1 494 ? -70.674 -28.373 128.232 1.00 45.91 494 GLN A O 1
ATOM 3916 N N . MET A 1 495 ? -69.062 -27.569 126.891 1.00 38.75 495 MET A N 1
ATOM 3917 C CA . MET A 1 495 ? -68.612 -28.830 126.274 1.00 38.75 495 MET A CA 1
ATOM 3918 C C . MET A 1 495 ? -67.302 -28.522 125.525 1.00 38.75 495 MET A C 1
ATOM 3920 O O . MET A 1 495 ? -67.298 -27.713 124.608 1.00 38.75 495 MET A O 1
ATOM 3924 N N . GLN A 1 496 ? -66.147 -28.850 126.106 1.00 36.09 496 GLN A N 1
ATOM 3925 C CA . GLN A 1 496 ? -65.420 -30.121 125.966 1.00 36.09 496 GLN A CA 1
ATOM 3926 C C . GLN A 1 496 ? -64.512 -30.100 124.722 1.00 36.09 496 GLN A C 1
ATOM 3928 O O . GLN A 1 496 ? -64.955 -30.328 123.601 1.00 36.09 496 GLN A O 1
ATOM 3933 N N . GLU A 1 497 ? -63.231 -29.799 124.953 1.00 38.94 497 GLU A N 1
ATOM 3934 C CA . GLU A 1 497 ? -62.137 -30.041 124.009 1.00 38.94 497 GLU A CA 1
ATOM 3935 C C . GLU A 1 497 ? -62.100 -31.530 123.618 1.00 38.94 497 GLU A C 1
ATOM 3937 O O . GLU A 1 497 ? -62.045 -32.383 124.511 1.00 38.94 497 GLU A O 1
ATOM 3942 N N . PRO A 1 498 ? -62.052 -31.879 122.322 1.00 43.88 498 PRO A N 1
ATOM 3943 C CA . PRO A 1 498 ? -61.501 -33.145 121.891 1.00 43.88 498 PRO A CA 1
ATOM 3944 C C . PRO A 1 498 ? -59.997 -32.963 121.654 1.00 43.88 498 PRO A C 1
ATOM 3946 O O . PRO A 1 498 ? -59.558 -32.365 120.672 1.00 43.88 498 PRO A O 1
ATOM 3949 N N . GLN A 1 499 ? -59.201 -33.512 122.570 1.00 48.66 499 GLN A N 1
ATOM 3950 C CA . GLN A 1 499 ? -57.834 -33.937 122.285 1.00 48.66 499 GLN A CA 1
ATOM 3951 C C . GLN A 1 499 ? -57.881 -34.931 121.114 1.00 48.66 499 GLN A C 1
ATOM 3953 O O . GLN A 1 499 ? -58.562 -35.950 121.216 1.00 48.66 499 GLN A O 1
ATOM 3958 N N . GLY A 1 500 ? -57.183 -34.646 120.011 1.00 50.25 500 GLY A N 1
ATOM 3959 C CA . GLY A 1 500 ? -57.021 -35.634 118.935 1.00 50.25 500 GLY A CA 1
ATOM 3960 C C . GLY A 1 500 ? -56.888 -35.127 117.499 1.00 50.25 500 GLY A C 1
ATOM 3961 O O . GLY A 1 500 ? -57.119 -35.917 116.593 1.00 50.25 500 GLY A O 1
ATOM 3962 N N . LEU A 1 501 ? -56.536 -33.858 117.246 1.00 48.06 501 LEU A N 1
ATOM 3963 C CA . LEU A 1 501 ? -56.343 -33.369 115.868 1.00 48.06 501 LEU A CA 1
ATOM 3964 C C . LEU A 1 501 ? -54.887 -33.386 115.366 1.00 48.06 501 LEU A C 1
ATOM 3966 O O . LEU A 1 501 ? -54.668 -33.109 114.194 1.00 48.06 501 LEU A O 1
ATOM 3970 N N . ALA A 1 502 ? -53.909 -33.719 116.215 1.00 53.69 502 ALA A N 1
ATOM 3971 C CA . ALA A 1 502 ? -52.494 -33.716 115.827 1.00 53.69 502 ALA A CA 1
ATOM 3972 C C . ALA A 1 502 ? -52.133 -34.852 114.841 1.00 53.69 502 ALA A C 1
ATOM 3974 O O . ALA A 1 502 ? -51.334 -34.637 113.937 1.00 53.69 502 ALA A O 1
ATOM 3975 N N . ASP A 1 503 ? -52.795 -36.012 114.932 1.00 56.12 503 ASP A N 1
ATOM 3976 C CA . ASP A 1 503 ? -52.486 -37.200 114.108 1.00 56.12 503 ASP A CA 1
ATOM 3977 C C . ASP A 1 503 ? -53.030 -37.133 112.663 1.00 56.12 503 ASP A C 1
ATOM 3979 O O . ASP A 1 503 ? -52.624 -37.905 111.793 1.00 56.12 503 ASP A O 1
ATOM 3983 N N . LEU A 1 504 ? -53.968 -36.221 112.380 1.00 56.66 504 LEU A N 1
ATOM 3984 C CA . LEU A 1 504 ? -54.536 -36.029 111.037 1.00 56.66 504 LEU A CA 1
ATOM 3985 C C . LEU A 1 504 ? -53.753 -34.999 110.219 1.00 56.66 504 LEU A C 1
ATOM 3987 O O . LEU A 1 504 ? -53.692 -35.116 108.997 1.00 56.66 504 LEU A O 1
ATOM 3991 N N . THR A 1 505 ? -53.130 -34.024 110.882 1.00 59.91 505 THR A N 1
ATOM 3992 C CA . THR A 1 505 ? -52.244 -33.047 110.241 1.00 59.91 505 THR A CA 1
ATOM 3993 C C . THR A 1 505 ? -50.962 -33.689 109.717 1.00 59.91 505 THR A C 1
ATOM 3995 O O . THR A 1 505 ? -50.595 -33.399 108.582 1.00 59.91 505 THR A O 1
ATOM 3998 N N . ASP A 1 506 ? -50.351 -34.626 110.450 1.00 58.94 506 ASP A N 1
ATOM 3999 C CA . ASP A 1 506 ? -49.116 -35.284 109.991 1.00 58.94 506 ASP A CA 1
ATOM 4000 C C . ASP A 1 506 ? -49.363 -36.201 108.779 1.00 58.94 506 ASP A C 1
ATOM 4002 O O . ASP A 1 506 ? -48.619 -36.155 107.803 1.00 58.94 506 ASP A O 1
ATOM 4006 N N . ARG A 1 507 ? -50.494 -36.923 108.734 1.00 60.19 507 ARG A N 1
ATOM 4007 C CA . ARG A 1 507 ? -50.869 -37.733 107.555 1.00 60.19 507 ARG A CA 1
ATOM 4008 C C . ARG A 1 507 ? -51.234 -36.919 106.312 1.00 60.19 507 ARG A C 1
ATOM 4010 O O . ARG A 1 507 ? -51.139 -37.439 105.203 1.00 60.19 507 ARG A O 1
ATOM 4017 N N . PHE A 1 508 ? -51.682 -35.676 106.475 1.00 63.69 508 PHE A N 1
ATOM 4018 C CA . PHE A 1 508 ? -52.001 -34.802 105.342 1.00 63.69 508 PHE A CA 1
ATOM 4019 C C . PHE A 1 508 ? -50.748 -34.107 104.788 1.00 63.69 508 PHE A C 1
ATOM 4021 O O . PHE A 1 508 ? -50.672 -33.846 103.590 1.00 63.69 508 PHE A O 1
ATOM 4028 N N . VAL A 1 509 ? -49.754 -33.844 105.644 1.00 67.81 509 VAL A N 1
ATOM 4029 C CA . VAL A 1 509 ? -48.443 -33.326 105.230 1.00 67.81 509 VAL A CA 1
ATOM 4030 C C . VAL A 1 509 ? -47.642 -34.402 104.491 1.00 67.81 509 VAL A C 1
ATOM 4032 O O . VAL A 1 509 ? -47.082 -34.095 103.442 1.00 67.81 509 VAL A O 1
ATOM 4035 N N . ASP A 1 510 ? -47.677 -35.661 104.944 1.00 66.62 510 ASP A N 1
ATOM 4036 C CA . ASP A 1 510 ? -47.029 -36.775 104.232 1.00 66.62 510 ASP A CA 1
ATOM 4037 C C . ASP A 1 510 ? -47.639 -37.009 102.836 1.00 66.62 510 ASP A C 1
ATOM 4039 O O . ASP A 1 510 ? -46.905 -37.176 101.865 1.00 66.62 510 ASP A O 1
ATOM 4043 N N . PHE A 1 511 ? -48.969 -36.915 102.692 1.00 69.19 511 PHE A N 1
ATOM 4044 C CA . PHE A 1 511 ? -49.643 -37.037 101.390 1.00 69.19 511 PHE A CA 1
ATOM 4045 C C . PHE A 1 511 ? -49.270 -35.911 100.404 1.00 69.19 511 PHE A C 1
ATOM 4047 O O . PHE A 1 511 ? -49.145 -36.151 99.207 1.00 69.19 511 PHE A O 1
ATOM 4054 N N . LEU A 1 512 ? -49.066 -34.680 100.890 1.00 60.97 512 LEU A N 1
ATOM 4055 C CA . LEU A 1 512 ? -48.672 -33.542 100.046 1.00 60.97 512 LEU A CA 1
ATOM 4056 C C . LEU A 1 512 ? -47.189 -33.569 99.648 1.00 60.97 512 LEU A C 1
ATOM 4058 O O . LEU A 1 512 ? -46.828 -33.013 98.612 1.00 60.97 512 LEU A O 1
ATOM 4062 N N . MET A 1 513 ? -46.332 -34.203 100.451 1.00 65.31 513 MET A N 1
ATOM 4063 C CA . MET A 1 513 ? -44.913 -34.377 100.129 1.00 65.31 513 MET A CA 1
ATOM 4064 C C . MET A 1 513 ? -44.706 -35.489 99.088 1.00 65.31 513 MET A C 1
ATOM 4066 O O . MET A 1 513 ? -43.859 -35.336 98.208 1.00 65.31 513 MET A O 1
ATOM 4070 N N . GLU A 1 514 ? -45.522 -36.550 99.118 1.00 61.88 514 GLU A N 1
ATOM 4071 C CA . GLU A 1 514 ? -45.428 -37.699 98.198 1.00 61.88 514 GLU A CA 1
ATOM 4072 C C . GLU A 1 514 ? -45.803 -37.348 96.738 1.00 61.88 514 GLU A C 1
ATOM 4074 O O . GLU A 1 514 ? -45.269 -37.941 95.802 1.00 61.88 514 GLU A O 1
ATOM 4079 N N . GLU A 1 515 ? -46.639 -36.326 96.505 1.00 55.03 515 GLU A N 1
ATOM 4080 C CA . GLU A 1 515 ? -46.949 -35.824 95.148 1.00 55.03 515 GLU A CA 1
ATOM 4081 C C . GLU A 1 515 ? -45.871 -34.890 94.561 1.00 55.03 515 GLU A C 1
ATOM 4083 O O . GLU A 1 515 ? -45.885 -34.622 93.359 1.00 55.03 515 GLU A O 1
ATOM 4088 N N . SER A 1 516 ? -44.919 -34.406 95.368 1.00 51.22 516 SER A N 1
ATOM 4089 C CA . SER A 1 516 ? -43.870 -33.481 94.903 1.00 51.22 516 SER A CA 1
ATOM 4090 C C . SER A 1 516 ? -42.608 -34.165 94.355 1.00 51.22 516 SER A C 1
ATOM 4092 O O . SER A 1 516 ? -41.782 -33.500 93.736 1.00 51.22 516 SER A O 1
ATOM 4094 N N . GLU A 1 517 ? -42.473 -35.486 94.525 1.00 52.41 517 GLU A N 1
ATOM 4095 C CA . GLU A 1 517 ? -41.318 -36.270 94.047 1.00 52.41 517 GLU A CA 1
ATOM 4096 C C . GLU A 1 517 ? -41.612 -37.113 92.783 1.00 52.41 517 GLU A C 1
ATOM 4098 O O . GLU A 1 517 ? -40.746 -37.857 92.322 1.00 52.41 517 GLU A O 1
ATOM 4103 N N . ALA A 1 518 ? -42.806 -36.992 92.183 1.00 52.00 518 ALA A N 1
ATOM 4104 C CA . ALA A 1 518 ? -43.241 -37.812 91.040 1.00 52.00 518 ALA A CA 1
ATOM 4105 C C . ALA A 1 518 ? -43.520 -37.044 89.725 1.00 52.00 518 ALA A C 1
ATOM 4107 O O . ALA A 1 518 ? -44.218 -37.562 88.848 1.00 52.00 518 ALA A O 1
ATOM 4108 N N . GLY A 1 519 ? -42.953 -35.850 89.540 1.00 42.31 519 GLY A N 1
ATOM 4109 C CA . GLY A 1 519 ? -42.946 -35.110 88.267 1.00 42.31 519 GLY A CA 1
ATOM 4110 C C . GLY A 1 519 ? -41.708 -34.241 88.145 1.00 42.31 519 GLY A C 1
ATOM 4111 O O . GLY A 1 519 ? -41.244 -34.059 86.996 1.00 42.31 519 GLY A O 1
#